Protein AF-A0A402BEK3-F1 (afdb_monomer_lite)

Foldseek 3Di:
DPDDDFLLNLLVPDQAQEEEEELFQLLCQFFAQAKEQLDQDLVVLLVVLVDDQSYHYYHLVQLLDDLVVSLVSLLVSVVSNVVSCVVNVHHYDYAYAYALLQFDNVVSSLVSVCVVPQQAEEEEASDDQLQQWWAAPQFIFRQDPVGTDGSLPDVSLVDPHGHDRDRGNQVVCCGSVVHFGEDEQHPVQCVVVFLCSLLVCLQPDGGRYYYYYTDNDLSSLSSPLSNVSNNVVVVRHYHHYYHNSNSCSVSVGGFDADFFDFPDLLAAEEEEEEFQDPLSVLLVVVCCVQANHELEQDLVCCVPVHLVVRQVVSLVVQLVCCVVQSYYHYYYDRDDDPVQPDPVSSVRSLVSRLSSLQSCLVSHQEYEYEARVRLSCNQCRNQVFRMWHWRGANDNSKTWIWTQGPVRDTHIYIYHHNPDDDSNVVVSSCLSVCRRSNNDPPDPDDDDDDDDDDDDPLVVLLVVVVCVLLVPPADAFDFDDALVVSCVVVVHDSVSNVVSLVVCVVLVQWDQDPPPHIGGHDDDPPNLVVLQVLLVVCDDVSLLVLLVVLLVLLLLLLLLLLQQDDPVLLVVLVVLLVQCVPCWQVLVSNLVSVLVNSLSSNVSSVDVVSSVSNVSSCSSCSVLSSQLSVVVNGSVVLSVLSVQLSVCSVNSPSVSNSVSSNVSSVVSSVSSVVSVVVD

Radius of gyration: 35.47 Å; chains: 1; bounding box: 65×58×105 Å

Secondary structure (DSSP, 8-state):
---PPPHHHHHTT---EEEEEESSGGGGGG--SEEEESS--HHHHHHHHHSS-SEEEEE--GGGS-HHHHHHHHHHHHHHHHHHHHHHT--EEEEEE--TTS-SSHHHHHHHHHTT-TTPEEEEE--BGGGTEEEETTEEEEEETTEEEEGGGSGGGG-TTT----SBHHHHHHHHTTS--EEEE-HHHHHHHTTHHHHHHHHHSPTTPEEEE-B-SHHHHHHHHHHHHHHHHTT--EEEEE-HHHHHHHHT----B-----SSTT--EEEEE---SHHHHHHHHHHHHHS--EEEE-HHHHHHH-HHHHHHHHHHHHHHHHHHHSEEEEEE-SS--GGG-SHHHHHHHHHHHHHHHHHHGGG-SEEEEESHHHHHHIIIIIS--SEEEEEEEEETTEEEEEEEPTTS-EEEEEEE-TT-S-TTHHHHHHHHTT-GGG-----------PPP-PPPHHHHHHHHHHHHHHSSSS-TTPBPPPHHHHHHHHT--HHHHHHHHHHHHHTTSEEEETTTEEEEPP--TTHHHHHHHHHHHSHHHHHHHHHHHHHHHHHHHHHHHHHH--HHHHHHHHHHHHHHHH-TT-HHHHHHHHHHHHHHHHHHTT-HHHHHHHHHHHHHHHHHHHHHHHHH---HHHHHHHHHHHHHHHHT-HHHHHHHHHHHHHHHHHHHHHHHTT-

Organism: NCBI:txid2014873

Sequence (679 aa):
MSKTATWEQRLQQDRRRVIVLDDDPTGTQSVANVEVILRPALLAYRRFFSGSERAIYVLTNTRALKQAEAVTLIRRIRDDIQQAAREVGEEVSILLRGDSTLRGHIFAEMDVLAEVNEDAVLLFVPAFPAGGRITLDGVHYLVNEAGKVPVAQTEFARDTTFGYHSEQMVDWVAEVGQGRKALSLPLMQIRAQGPAALTQMLLEAPAGTVIVPDAETQDDLESLAWGLLDAEERGRPVVVRSASSFAALRAGLRSVVRQPSLPDQESRVLVVCGSHTEASSRQLARLEERSAPVITIPSDWLLNEGLESVVPHLAVQVSLALDEQHFAILATERVRQARHSDLAAGAQVMAALTAIVARVAEYCDAVIAKGGITSAQVATDGLSATRAYVKGQLEPGVSLWELTLPDGRTIPYAVIPGNVGHEQTLIDVATQFQAAPFKSVTRKTVPALQPIEQKSLVAEITQRLLDYLLSGEIKPGNRLPSERQLSEALGMGRSTLRESLKALTLLGLLEVRQGDGTYLKKADSALLPRIIEWGLLLGEQRTMDLIEARQKIEVIIAELAAQRRDYRAIEELRKIMKRLQQAGSDYQEFVDADVAFHLKLAEIARNTVLRDILSSIQALLRAWIIRVIESAGNTDFSYQEHLAIFEAVERGDASAAAAAMQAHMDSARGRLIKTINKG

pLDDT: mean 85.59, std 14.81, range [31.69, 98.81]

Structure (mmCIF, N/CA/C/O backbone):
data_AF-A0A402BEK3-F1
#
_entry.id   AF-A0A402BEK3-F1
#
loop_
_atom_site.group_PDB
_atom_site.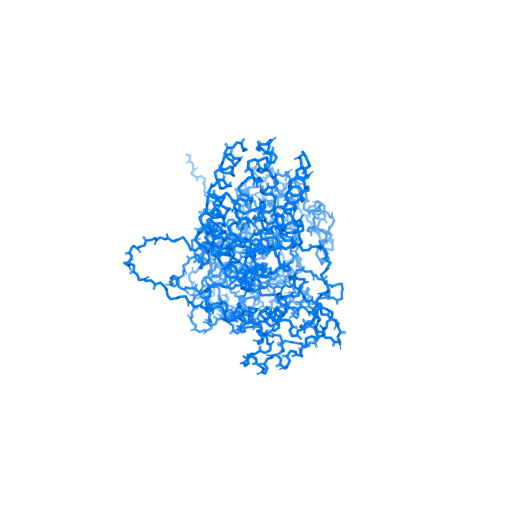id
_atom_site.type_symbol
_atom_site.label_atom_id
_atom_site.label_alt_id
_atom_site.label_comp_id
_atom_site.label_asym_id
_atom_site.label_entity_id
_atom_site.label_seq_id
_atom_site.pdbx_PDB_ins_code
_atom_site.Cartn_x
_atom_site.Cartn_y
_atom_site.Cartn_z
_atom_site.occupancy
_atom_site.B_iso_or_equiv
_atom_site.auth_seq_id
_atom_site.auth_comp_id
_atom_site.auth_asym_id
_atom_site.auth_atom_id
_atom_site.pdbx_PDB_model_num
ATOM 1 N N . MET A 1 1 ? -20.301 32.953 28.572 1.00 36.12 1 MET A N 1
ATOM 2 C CA . MET A 1 1 ? -20.288 31.946 27.492 1.00 36.12 1 MET A CA 1
ATOM 3 C C . MET A 1 1 ? -19.225 30.922 27.842 1.00 36.12 1 MET A C 1
ATOM 5 O O . MET A 1 1 ? -18.046 31.241 27.768 1.00 36.12 1 MET A O 1
ATOM 9 N N . SER A 1 2 ? -19.644 29.767 28.366 1.00 39.56 2 SER A N 1
ATOM 10 C CA . SER A 1 2 ? -18.739 28.652 28.663 1.00 39.56 2 SER A CA 1
ATOM 11 C C . SER A 1 2 ? -18.065 28.228 27.358 1.00 39.56 2 SER A C 1
ATOM 13 O O . SER A 1 2 ? -18.770 28.021 26.372 1.00 39.56 2 SER A O 1
ATOM 15 N N . LYS A 1 3 ? -16.729 28.166 27.312 1.00 46.03 3 LYS A N 1
ATOM 16 C CA . LYS A 1 3 ? -16.030 27.567 26.170 1.00 46.03 3 LYS A CA 1
ATOM 17 C C . LYS A 1 3 ? -16.432 26.094 26.136 1.00 46.03 3 LYS A C 1
ATOM 19 O O . LYS A 1 3 ? -16.097 25.363 27.063 1.00 46.03 3 LYS A O 1
ATOM 24 N N . THR A 1 4 ? -17.178 25.684 25.116 1.00 66.69 4 THR A N 1
ATOM 25 C CA . THR A 1 4 ? -17.456 24.273 24.836 1.00 66.69 4 THR A CA 1
ATOM 26 C C . THR A 1 4 ? -16.112 23.551 24.755 1.00 66.69 4 THR A C 1
ATOM 28 O O . THR A 1 4 ? -15.236 23.987 24.007 1.00 66.69 4 THR A O 1
ATOM 31 N N . ALA A 1 5 ? -15.904 22.532 25.589 1.00 76.31 5 ALA A N 1
ATOM 32 C CA . ALA A 1 5 ? -14.653 21.782 25.591 1.00 76.31 5 ALA A CA 1
ATOM 33 C C . ALA A 1 5 ? -14.456 21.092 24.228 1.00 76.31 5 ALA A C 1
ATOM 35 O O . ALA A 1 5 ? -15.433 20.650 23.624 1.00 76.31 5 ALA A O 1
ATOM 36 N N . THR A 1 6 ? -13.219 21.048 23.725 1.00 86.56 6 THR A N 1
ATOM 37 C CA . THR A 1 6 ? -12.896 20.408 22.434 1.00 86.56 6 THR A CA 1
ATOM 38 C C . THR A 1 6 ? -12.556 18.935 22.620 1.00 86.56 6 THR A C 1
ATOM 40 O O . THR A 1 6 ? -12.222 18.499 23.727 1.00 86.56 6 THR A O 1
ATOM 43 N N . TRP A 1 7 ? -12.609 18.156 21.537 1.00 87.12 7 TRP A N 1
ATOM 44 C CA . TRP A 1 7 ? -12.245 16.743 21.595 1.00 87.12 7 TRP A CA 1
ATOM 45 C C . TRP A 1 7 ? -10.795 16.557 22.086 1.00 87.12 7 TRP A C 1
ATOM 47 O O . TRP A 1 7 ? -10.540 15.658 22.885 1.00 87.12 7 TRP A O 1
ATOM 57 N N . GLU A 1 8 ? -9.847 17.426 21.694 1.00 87.38 8 GLU A N 1
ATOM 58 C CA . GLU A 1 8 ? -8.453 17.308 22.144 1.00 87.38 8 GLU A CA 1
ATOM 59 C C . GLU A 1 8 ? -8.329 17.481 23.658 1.00 87.38 8 GLU A C 1
ATOM 61 O O . GLU A 1 8 ? -7.572 16.761 24.310 1.00 87.38 8 GLU A O 1
ATOM 66 N N . GLN A 1 9 ? -9.085 18.423 24.227 1.00 89.75 9 GLN A N 1
ATOM 67 C CA . GLN A 1 9 ? -9.111 18.649 25.672 1.00 89.75 9 GLN A CA 1
ATOM 68 C C . GLN A 1 9 ? -9.681 17.436 26.406 1.00 89.75 9 GLN A C 1
ATOM 70 O O . GLN A 1 9 ? -9.173 17.061 27.463 1.00 89.75 9 GLN A O 1
ATOM 75 N N . ARG A 1 10 ? -10.706 16.795 25.834 1.00 92.50 10 ARG A N 1
ATOM 76 C CA . ARG A 1 10 ? -11.275 15.561 26.377 1.00 92.50 10 ARG A CA 1
ATOM 77 C C . ARG A 1 10 ? -10.292 14.394 26.304 1.00 92.50 10 ARG A C 1
ATOM 79 O O . ARG A 1 10 ? -10.159 13.655 27.280 1.00 92.50 10 ARG A O 1
ATOM 86 N N . LEU A 1 11 ? -9.589 14.236 25.183 1.00 92.81 11 LEU A N 1
ATOM 87 C CA . LEU A 1 11 ? -8.610 13.165 24.998 1.00 92.81 11 LEU A CA 1
ATOM 88 C C . LEU A 1 11 ? -7.447 13.268 25.991 1.00 92.81 11 LEU A C 1
ATOM 90 O O . LEU A 1 11 ? -6.984 12.245 26.486 1.00 92.81 11 LEU A O 1
ATOM 94 N N . GLN A 1 12 ? -6.996 14.482 26.325 1.00 90.56 12 GLN A N 1
ATOM 95 C CA . GLN A 1 12 ? -5.930 14.700 27.316 1.00 90.56 12 GLN A CA 1
ATOM 96 C C . GLN A 1 12 ? -6.264 14.137 28.709 1.00 90.56 12 GLN A C 1
ATOM 98 O O . GLN A 1 12 ? -5.357 13.914 29.509 1.00 90.56 12 GLN A O 1
ATOM 103 N N . GLN A 1 13 ? -7.545 13.903 29.004 1.00 91.19 13 GLN A N 1
ATOM 104 C CA . GLN A 1 13 ? -7.999 13.313 30.264 1.00 91.19 13 GLN A CA 1
ATOM 105 C C . GLN A 1 13 ? -7.971 11.775 30.239 1.00 91.19 13 GLN A C 1
ATOM 107 O O . GLN A 1 13 ? -7.919 11.153 31.298 1.00 91.19 13 GLN A O 1
ATOM 112 N N . ASP A 1 14 ? -7.975 11.149 29.057 1.00 92.38 14 ASP A N 1
ATOM 113 C CA . ASP A 1 14 ? -7.894 9.694 28.911 1.00 92.38 14 ASP A CA 1
ATOM 114 C C . ASP A 1 14 ? -6.446 9.229 29.097 1.00 92.38 14 ASP A C 1
ATOM 116 O O . ASP A 1 14 ? -5.575 9.505 28.271 1.00 92.38 14 ASP A O 1
ATOM 120 N N . ARG A 1 15 ? -6.182 8.507 30.187 1.00 89.81 15 ARG A N 1
ATOM 121 C CA . ARG A 1 15 ? -4.835 8.026 30.534 1.00 89.81 15 ARG A CA 1
ATOM 122 C C . ARG A 1 15 ? -4.434 6.740 29.817 1.00 89.81 15 ARG A C 1
ATOM 124 O O . ARG A 1 15 ? -3.271 6.359 29.881 1.00 89.81 15 ARG A O 1
ATOM 131 N N . ARG A 1 16 ? -5.370 6.084 29.127 1.00 94.06 16 ARG A N 1
ATOM 132 C CA . ARG A 1 16 ? -5.128 4.794 28.480 1.00 94.06 16 ARG A CA 1
ATOM 133 C C . ARG A 1 16 ? -4.095 4.919 27.370 1.00 94.06 16 ARG A C 1
ATOM 135 O O . ARG A 1 16 ? -4.170 5.805 26.514 1.00 94.06 16 ARG A O 1
ATOM 142 N N . ARG A 1 17 ? -3.162 3.974 27.351 1.00 95.75 17 ARG A N 1
ATOM 143 C CA . ARG A 1 17 ? -2.278 3.730 26.213 1.00 95.75 17 ARG A CA 1
ATOM 144 C C . ARG A 1 17 ? -3.086 3.070 25.099 1.00 95.75 17 ARG A C 1
ATOM 146 O O . ARG A 1 17 ? -3.922 2.216 25.370 1.00 95.75 17 ARG A O 1
ATOM 153 N N . VAL A 1 18 ? -2.855 3.450 23.850 1.00 97.62 18 VAL A N 1
ATOM 154 C CA . VAL A 1 18 ? -3.638 2.957 22.709 1.00 97.62 18 VAL A CA 1
ATOM 155 C C . VAL A 1 18 ? -2.772 2.072 21.829 1.00 97.62 18 VAL A C 1
ATOM 157 O O . VAL A 1 18 ? -1.706 2.480 21.381 1.00 97.62 18 VAL A O 1
ATOM 160 N N . ILE A 1 19 ? -3.230 0.860 21.546 1.00 98.44 19 ILE A N 1
ATOM 161 C CA . ILE A 1 19 ? -2.565 -0.024 20.591 1.00 98.44 19 ILE A CA 1
ATOM 162 C C . ILE A 1 19 ? -3.538 -0.312 19.456 1.00 98.44 19 ILE A C 1
ATOM 164 O O . ILE A 1 19 ? -4.599 -0.897 19.666 1.00 98.44 19 ILE A O 1
ATOM 168 N N . VAL A 1 20 ? -3.174 0.122 18.252 1.00 98.25 20 VAL A N 1
ATOM 169 C CA . VAL A 1 20 ? -3.971 -0.090 17.043 1.00 98.25 20 VAL A CA 1
ATOM 170 C C . VAL A 1 20 ? -3.453 -1.326 16.321 1.00 98.25 20 VAL A C 1
ATOM 172 O O . VAL A 1 20 ? -2.303 -1.358 15.893 1.00 98.25 20 VAL A O 1
ATOM 175 N N . LEU A 1 21 ? -4.294 -2.344 16.183 1.00 97.88 21 LEU A N 1
ATOM 176 C CA . LEU A 1 21 ? -4.006 -3.540 15.400 1.00 97.88 21 LEU A CA 1
ATOM 177 C C . LEU A 1 21 ? -4.474 -3.301 13.966 1.00 97.88 21 LEU A C 1
ATOM 179 O O . LEU A 1 21 ? -5.671 -3.184 13.721 1.00 97.88 21 LEU A O 1
ATOM 183 N N . ASP A 1 22 ? -3.528 -3.185 13.043 1.00 94.44 22 ASP A N 1
ATOM 184 C CA . ASP A 1 22 ? -3.775 -2.847 11.645 1.00 94.44 22 ASP A CA 1
ATOM 185 C C . ASP A 1 22 ? -3.773 -4.118 10.782 1.00 94.44 22 ASP A C 1
ATOM 187 O O . ASP A 1 22 ? -2.783 -4.864 10.764 1.00 94.44 22 ASP A O 1
ATOM 191 N N . ASP A 1 23 ? -4.882 -4.404 10.098 1.00 90.56 23 ASP A N 1
ATOM 192 C CA . ASP A 1 23 ? -5.034 -5.596 9.251 1.00 90.56 23 ASP A CA 1
ATOM 193 C C . ASP A 1 23 ? -4.370 -5.466 7.864 1.00 90.56 23 ASP A C 1
ATOM 195 O O . ASP A 1 23 ? -4.268 -6.464 7.142 1.00 90.56 23 ASP A O 1
ATOM 199 N N . ASP A 1 24 ? -3.868 -4.271 7.517 1.00 83.31 24 ASP A N 1
ATOM 200 C CA . ASP A 1 24 ? -3.184 -3.926 6.260 1.00 83.31 24 ASP A CA 1
ATOM 201 C C . ASP A 1 24 ? -2.288 -2.678 6.459 1.00 83.31 24 ASP A C 1
ATOM 203 O O . ASP A 1 24 ? -2.762 -1.666 6.958 1.00 83.31 24 ASP A O 1
ATOM 207 N N . PRO A 1 25 ? -1.012 -2.632 6.024 1.00 73.88 25 PRO A N 1
ATOM 208 C CA . PRO A 1 25 ? -0.095 -1.507 6.322 1.00 73.88 25 PRO A CA 1
ATOM 209 C C . PRO A 1 25 ? -0.516 -0.133 5.776 1.00 73.88 25 PRO A C 1
ATOM 211 O O . PRO A 1 25 ? 0.089 0.889 6.112 1.00 73.88 25 PRO A O 1
ATOM 214 N N . THR A 1 26 ? -1.545 -0.089 4.931 1.00 77.94 26 THR A N 1
ATOM 215 C CA . THR A 1 26 ? -2.123 1.139 4.371 1.00 77.94 26 THR A CA 1
ATOM 216 C C . THR A 1 26 ? -2.754 2.026 5.439 1.00 77.94 26 THR A C 1
ATOM 218 O O . THR A 1 26 ? -3.066 3.194 5.190 1.00 77.94 26 THR A O 1
ATOM 221 N N . GLY A 1 27 ? -2.931 1.505 6.654 1.00 78.31 27 GLY A N 1
ATOM 222 C CA . GLY A 1 27 ? -3.664 2.214 7.668 1.00 78.31 27 GLY A CA 1
ATOM 223 C C . GLY A 1 27 ? -2.979 3.384 8.348 1.00 78.31 27 GLY A C 1
ATOM 224 O O . GLY A 1 27 ? -3.629 4.210 8.993 1.00 78.31 27 GLY A O 1
ATOM 225 N N . THR A 1 28 ? -1.690 3.538 8.099 1.00 88.06 28 THR A N 1
ATOM 226 C CA . THR A 1 28 ? -0.877 4.614 8.659 1.00 88.06 28 THR A CA 1
ATOM 227 C C . THR A 1 28 ? -1.020 5.953 7.921 1.00 88.06 28 THR A C 1
ATOM 229 O O . THR A 1 28 ? -0.382 6.932 8.294 1.00 88.06 28 THR A O 1
ATOM 232 N N . GLN A 1 29 ? -1.865 6.045 6.888 1.00 86.56 29 GLN A N 1
ATOM 233 C CA . GLN A 1 29 ? -2.068 7.265 6.082 1.00 86.56 29 GLN A CA 1
ATOM 234 C C . GLN A 1 29 ? -2.706 8.431 6.857 1.00 86.56 29 GLN A C 1
ATOM 236 O O . GLN A 1 29 ? -2.551 9.597 6.492 1.00 86.56 29 GLN A O 1
ATOM 241 N N . SER A 1 30 ? -3.406 8.134 7.956 1.00 90.19 30 SER A N 1
ATOM 242 C CA . SER A 1 30 ? -4.074 9.137 8.797 1.00 90.19 30 SER A CA 1
ATOM 243 C C . SER A 1 30 ? -3.262 9.571 10.018 1.00 90.19 30 SER A C 1
ATOM 245 O O . SER A 1 30 ? -3.761 10.372 10.807 1.00 90.19 30 SER A O 1
ATOM 247 N N . VAL A 1 31 ? -2.023 9.094 10.172 1.00 93.88 31 VAL A N 1
ATOM 248 C CA . VAL A 1 31 ? -1.200 9.340 11.365 1.00 93.88 31 VAL A CA 1
ATOM 249 C C . VAL A 1 31 ? 0.216 9.793 11.022 1.00 93.88 31 VAL A C 1
ATOM 251 O O . VAL A 1 31 ? 0.712 9.598 9.916 1.00 93.88 31 VAL A O 1
ATOM 254 N N . ALA A 1 32 ? 0.869 10.415 11.997 1.00 94.56 32 ALA A N 1
ATOM 255 C CA . ALA A 1 32 ? 2.269 10.804 11.952 1.00 94.56 32 ALA A CA 1
ATOM 256 C C . ALA A 1 32 ? 2.877 10.723 13.356 1.00 94.56 32 ALA A C 1
ATOM 258 O O . ALA A 1 32 ? 2.162 10.823 14.351 1.00 94.56 32 ALA A O 1
ATOM 259 N N . ASN A 1 33 ? 4.203 10.611 13.415 1.00 94.56 33 ASN A N 1
ATOM 260 C CA . ASN A 1 33 ? 5.010 10.521 14.631 1.00 94.56 33 ASN A CA 1
ATOM 261 C C . ASN A 1 33 ? 4.621 9.339 15.535 1.00 94.56 33 ASN A C 1
ATOM 263 O O . ASN A 1 33 ? 4.494 9.491 16.748 1.00 94.56 33 ASN A O 1
ATOM 267 N N . VAL A 1 34 ? 4.422 8.161 14.939 1.00 95.94 34 VAL A N 1
ATOM 268 C CA . VAL A 1 34 ? 4.023 6.942 15.657 1.00 95.94 34 VAL A CA 1
ATOM 269 C C . VAL A 1 34 ? 4.847 5.740 15.205 1.00 95.94 34 VAL A C 1
ATOM 271 O O . VAL A 1 34 ? 5.154 5.600 14.020 1.00 95.94 34 VAL A O 1
ATOM 274 N N . GLU A 1 35 ? 5.216 4.873 16.148 1.00 95.88 35 GLU A N 1
ATOM 275 C CA . GLU A 1 35 ? 5.885 3.604 15.845 1.00 95.88 35 GLU A CA 1
ATOM 276 C C . GLU A 1 35 ? 4.869 2.569 15.333 1.00 95.88 35 GLU A C 1
ATOM 278 O O . GLU A 1 35 ? 3.763 2.430 15.863 1.00 95.88 35 GLU A O 1
ATOM 283 N N . VAL A 1 36 ? 5.276 1.817 14.312 1.00 95.81 36 VAL A N 1
ATOM 284 C CA . VAL A 1 36 ? 4.596 0.625 13.808 1.00 95.81 36 VAL A CA 1
ATOM 285 C C . VAL A 1 36 ? 5.463 -0.581 14.143 1.00 95.81 36 VAL A C 1
ATOM 287 O O . VAL A 1 36 ? 6.588 -0.720 13.654 1.00 95.81 36 VAL A O 1
ATOM 290 N N . ILE A 1 37 ? 4.931 -1.482 14.958 1.00 95.12 37 ILE A N 1
ATOM 291 C CA . ILE A 1 37 ? 5.515 -2.795 15.207 1.00 95.12 37 ILE A CA 1
ATOM 292 C C . ILE A 1 37 ? 5.215 -3.667 13.991 1.00 95.12 37 ILE A C 1
ATOM 294 O O . ILE A 1 37 ? 4.062 -4.014 13.740 1.00 95.12 37 ILE A O 1
ATOM 298 N N . LEU A 1 38 ? 6.258 -4.028 13.244 1.00 93.19 38 LEU A N 1
ATOM 299 C CA . LEU A 1 38 ? 6.135 -4.858 12.043 1.00 93.19 38 LEU A CA 1
ATOM 300 C C . LEU A 1 38 ? 6.161 -6.355 12.369 1.00 93.19 38 LEU A C 1
ATOM 302 O O . LEU A 1 38 ? 5.609 -7.165 11.631 1.00 93.19 38 LEU A O 1
ATOM 306 N N . ARG A 1 39 ? 6.800 -6.728 13.485 1.00 89.81 39 ARG A N 1
ATOM 307 C CA . ARG A 1 39 ? 6.840 -8.102 13.999 1.00 89.81 39 ARG A CA 1
ATOM 308 C C . ARG A 1 39 ? 6.309 -8.140 15.436 1.00 89.81 39 ARG A C 1
ATOM 310 O O . ARG A 1 39 ? 7.055 -7.814 16.361 1.00 89.81 39 ARG A O 1
ATOM 317 N N . PRO A 1 40 ? 5.029 -8.505 15.631 1.00 92.81 40 PRO A N 1
ATOM 318 C CA . PRO A 1 40 ? 4.397 -8.539 16.947 1.00 92.81 40 PRO A CA 1
ATOM 319 C C . PRO A 1 40 ? 5.106 -9.505 17.903 1.00 92.81 40 PRO A C 1
ATOM 321 O O . PRO A 1 40 ? 5.201 -10.700 17.615 1.00 92.81 40 PRO A O 1
ATOM 324 N N . ALA A 1 41 ? 5.585 -8.989 19.034 1.00 93.12 41 ALA A N 1
ATOM 325 C CA . ALA A 1 41 ? 6.234 -9.767 20.085 1.00 93.12 41 ALA A CA 1
ATOM 326 C C . ALA A 1 41 ? 6.116 -9.057 21.439 1.00 93.12 41 ALA A C 1
ATOM 328 O O . ALA A 1 41 ? 6.236 -7.831 21.504 1.00 93.12 41 ALA A O 1
ATOM 329 N N . LEU A 1 42 ? 6.002 -9.830 22.524 1.00 96.38 42 LEU A N 1
ATOM 330 C CA . LEU A 1 42 ? 5.925 -9.331 23.903 1.00 96.38 42 LEU A CA 1
ATOM 331 C C . LEU A 1 42 ? 6.964 -8.244 24.241 1.00 96.38 42 LEU A C 1
ATOM 333 O O . LEU A 1 42 ? 6.638 -7.232 24.861 1.00 96.38 42 LEU A O 1
ATOM 337 N N . LEU A 1 43 ? 8.218 -8.413 23.802 1.00 94.88 43 LEU A N 1
ATOM 338 C CA . LEU A 1 43 ? 9.291 -7.447 24.069 1.00 94.88 43 LEU A CA 1
ATOM 339 C C . LEU A 1 43 ? 9.015 -6.060 23.461 1.00 94.88 43 LEU A C 1
ATOM 341 O O . LEU A 1 43 ? 9.398 -5.047 24.044 1.00 94.88 43 LEU A O 1
ATOM 345 N N . ALA A 1 44 ? 8.343 -5.996 22.309 1.00 94.31 44 ALA A N 1
ATOM 346 C CA . ALA A 1 44 ? 8.003 -4.729 21.673 1.00 94.31 44 ALA A CA 1
ATOM 347 C C . ALA A 1 44 ? 6.938 -3.964 22.477 1.00 94.31 44 ALA A C 1
ATOM 349 O O . ALA A 1 44 ? 7.058 -2.752 22.643 1.00 94.31 44 ALA A O 1
ATOM 350 N N . TYR A 1 45 ? 5.961 -4.667 23.058 1.00 97.06 45 TYR A N 1
ATOM 351 C CA . TYR A 1 45 ? 4.958 -4.050 23.931 1.00 97.06 45 TYR A CA 1
ATOM 352 C C . TYR A 1 45 ? 5.560 -3.581 25.251 1.00 97.06 45 TYR A C 1
ATOM 354 O O . TYR A 1 45 ? 5.284 -2.464 25.675 1.00 97.06 45 TYR A O 1
ATOM 362 N N . ARG A 1 46 ? 6.456 -4.369 25.859 1.00 96.44 46 ARG A N 1
ATOM 363 C CA . ARG A 1 46 ? 7.215 -3.932 27.045 1.00 96.44 46 ARG A CA 1
ATOM 364 C C . ARG A 1 46 ? 7.968 -2.628 26.791 1.00 96.44 46 ARG A C 1
ATOM 366 O O . ARG A 1 46 ? 7.906 -1.721 27.613 1.00 96.44 46 ARG A O 1
ATOM 373 N N . ARG A 1 47 ? 8.628 -2.507 25.632 1.00 94.50 47 ARG A N 1
ATOM 374 C CA . ARG A 1 47 ? 9.295 -1.261 25.227 1.00 94.50 47 ARG A CA 1
ATOM 375 C C . ARG A 1 47 ? 8.300 -0.103 25.132 1.00 94.50 47 ARG A C 1
ATOM 377 O O . ARG A 1 47 ? 8.558 0.947 25.708 1.00 94.50 47 ARG A O 1
ATOM 384 N N . PHE A 1 48 ? 7.173 -0.297 24.451 1.00 96.19 48 PHE A N 1
ATOM 385 C CA . PHE A 1 48 ? 6.140 0.734 24.336 1.00 96.19 48 PHE A CA 1
ATOM 386 C C . PHE A 1 48 ? 5.625 1.207 25.701 1.00 96.19 48 PHE A C 1
ATOM 388 O O . PHE A 1 48 ? 5.517 2.409 25.929 1.00 96.19 48 PHE A O 1
ATOM 395 N N . PHE A 1 49 ? 5.343 0.279 26.616 1.00 96.38 49 PHE A N 1
ATOM 396 C CA . PHE A 1 49 ? 4.880 0.607 27.963 1.00 96.38 49 PHE A CA 1
ATOM 397 C C . PHE A 1 49 ? 5.963 1.246 28.841 1.00 96.38 49 PHE A C 1
ATOM 399 O O . PHE A 1 49 ? 5.638 2.023 29.729 1.00 96.38 49 PHE A O 1
ATOM 406 N N . SER A 1 50 ? 7.246 0.983 28.574 1.00 93.56 50 SER A N 1
ATOM 407 C CA . SER A 1 50 ? 8.351 1.700 29.228 1.00 93.56 50 SER A CA 1
ATOM 408 C C . SER A 1 50 ? 8.565 3.130 28.702 1.00 93.56 50 SER A C 1
ATOM 410 O O . SER A 1 50 ? 9.288 3.907 29.324 1.00 93.56 50 SER A O 1
ATOM 412 N N . GLY A 1 51 ? 7.968 3.469 27.555 1.00 93.12 51 GLY A N 1
ATOM 413 C CA . GLY A 1 51 ? 8.084 4.769 26.898 1.00 93.12 51 GLY A CA 1
ATOM 414 C C . GLY A 1 51 ? 6.906 5.715 27.168 1.00 93.12 51 GLY A C 1
ATOM 415 O O . GLY A 1 51 ? 5.872 5.355 27.735 1.00 93.12 51 GLY A O 1
ATOM 416 N N . SER A 1 52 ? 7.026 6.967 26.730 1.00 91.81 52 SER A N 1
ATOM 417 C CA . SER A 1 52 ? 6.029 8.026 26.967 1.00 91.81 52 SER A CA 1
ATOM 418 C C . SER A 1 52 ? 4.958 8.146 25.871 1.00 91.81 52 SER A C 1
ATOM 420 O O . SER A 1 52 ? 4.038 8.951 25.992 1.00 91.81 52 SER A O 1
ATOM 422 N N . GLU A 1 53 ? 5.034 7.325 24.825 1.00 93.25 53 GLU A N 1
ATOM 423 C CA . GLU A 1 53 ? 4.390 7.557 23.530 1.00 93.25 53 GLU A CA 1
ATOM 424 C C . GLU A 1 53 ? 2.857 7.581 23.424 1.00 93.25 53 GLU A C 1
ATOM 426 O O . GLU A 1 53 ? 2.415 7.758 22.318 1.00 93.25 53 GLU A O 1
ATOM 431 N N . ARG A 1 54 ? 1.975 7.458 24.410 1.00 93.94 54 ARG A N 1
ATOM 432 C CA . ARG A 1 54 ? 0.502 7.266 24.215 1.00 93.94 54 ARG A CA 1
ATOM 433 C C . ARG A 1 54 ? 0.067 6.109 23.291 1.00 93.94 54 ARG A C 1
ATOM 435 O O . ARG A 1 54 ? -0.693 5.274 23.771 1.00 93.94 54 ARG A O 1
ATOM 442 N N . ALA A 1 55 ? 0.447 6.059 22.013 1.00 96.94 55 ALA A N 1
ATOM 443 C CA . ALA A 1 55 ? -0.052 5.117 21.023 1.00 96.94 55 ALA A CA 1
ATOM 444 C C . ALA A 1 55 ? 1.033 4.449 20.165 1.00 96.94 55 ALA A C 1
ATOM 446 O O . ALA A 1 55 ? 2.054 5.056 19.850 1.00 96.94 55 ALA A O 1
ATOM 447 N N . ILE A 1 56 ? 0.761 3.213 19.741 1.00 97.31 56 ILE A N 1
ATOM 448 C CA . ILE A 1 56 ? 1.519 2.476 18.717 1.00 97.31 56 ILE A CA 1
ATOM 449 C C . ILE A 1 56 ? 0.575 1.764 17.755 1.00 97.31 56 ILE A C 1
ATOM 451 O O . ILE A 1 56 ? -0.569 1.454 18.091 1.00 97.31 56 ILE A O 1
ATOM 455 N N . TYR A 1 57 ? 1.086 1.478 16.563 1.00 97.38 57 TYR A N 1
ATOM 456 C CA . TYR A 1 57 ? 0.429 0.627 15.580 1.00 97.38 57 TYR A CA 1
ATOM 457 C C . TYR A 1 57 ? 1.123 -0.732 15.546 1.00 97.38 57 TYR A C 1
ATOM 459 O O . TYR A 1 57 ? 2.333 -0.841 15.738 1.00 97.38 57 TYR A O 1
ATOM 467 N N . VAL A 1 58 ? 0.361 -1.785 15.299 1.00 97.00 58 VAL A N 1
ATOM 468 C CA . VAL A 1 58 ? 0.851 -3.153 15.171 1.00 97.00 58 VAL A CA 1
ATOM 469 C C . VAL A 1 58 ? 0.359 -3.668 13.841 1.00 97.00 58 VAL A C 1
ATOM 471 O O . VAL A 1 58 ? -0.841 -3.845 13.647 1.00 97.00 58 VAL A O 1
ATOM 474 N N . LEU A 1 59 ? 1.287 -3.916 12.928 1.00 94.31 59 LEU A N 1
ATOM 475 C CA . LEU A 1 59 ? 0.953 -4.529 11.661 1.00 94.31 59 LEU A CA 1
ATOM 476 C C . LEU A 1 59 ? 0.667 -6.015 11.892 1.00 94.31 59 LEU A C 1
ATOM 478 O O . LEU A 1 59 ? 1.556 -6.785 12.253 1.00 94.31 59 LEU A O 1
ATOM 482 N N . THR A 1 60 ? -0.584 -6.409 11.686 1.00 93.62 60 THR A N 1
ATOM 483 C CA . THR A 1 60 ? -1.023 -7.804 11.810 1.00 93.62 60 THR A CA 1
ATOM 484 C C . THR A 1 60 ? -1.120 -8.486 10.449 1.00 93.62 60 THR A C 1
ATOM 486 O O . THR A 1 60 ? -0.863 -9.684 10.350 1.00 93.62 60 THR A O 1
ATOM 489 N N . ASN A 1 61 ? -1.443 -7.714 9.399 1.00 89.19 61 ASN A N 1
ATOM 490 C CA . ASN A 1 61 ? -1.630 -8.189 8.023 1.00 89.19 61 ASN A CA 1
ATOM 491 C C . ASN A 1 61 ? -2.596 -9.393 7.924 1.00 89.19 61 ASN A C 1
ATOM 493 O O . ASN A 1 61 ? -2.458 -10.258 7.055 1.00 89.19 61 ASN A O 1
ATOM 497 N N . THR A 1 62 ? -3.563 -9.485 8.842 1.00 92.25 62 THR A N 1
ATOM 498 C CA . THR A 1 62 ? -4.463 -10.638 8.991 1.00 92.25 62 THR A CA 1
ATOM 499 C C . THR A 1 62 ? -5.400 -10.827 7.809 1.00 92.25 62 THR A C 1
ATOM 501 O O . THR A 1 62 ? -5.838 -11.951 7.563 1.00 92.25 62 THR A O 1
ATOM 504 N N . ARG A 1 63 ? -5.653 -9.780 7.010 1.00 88.12 63 ARG A N 1
ATOM 505 C CA . ARG A 1 63 ? -6.445 -9.874 5.772 1.00 88.12 63 ARG A CA 1
ATOM 506 C C . ARG A 1 63 ? -5.847 -10.858 4.759 1.00 88.12 63 ARG A C 1
ATOM 508 O O . ARG A 1 63 ? -6.582 -11.419 3.953 1.00 88.12 63 ARG A O 1
ATOM 515 N N . ALA A 1 64 ? -4.530 -11.069 4.791 1.00 83.69 64 ALA A N 1
ATOM 516 C CA . ALA A 1 64 ? -3.838 -12.026 3.928 1.00 83.69 64 ALA A CA 1
ATOM 517 C C . ALA A 1 64 ? -3.843 -13.469 4.475 1.00 83.69 64 ALA A C 1
ATOM 519 O O . ALA A 1 64 ? -3.375 -14.379 3.792 1.00 83.69 64 ALA A O 1
ATOM 520 N N . LEU A 1 65 ? -4.342 -13.682 5.696 1.00 88.06 65 LEU A N 1
ATOM 521 C CA . LEU A 1 65 ? -4.354 -14.976 6.377 1.00 88.06 65 LEU A CA 1
ATOM 522 C C . LEU A 1 65 ? -5.719 -15.655 6.269 1.00 88.06 65 LEU A C 1
ATOM 524 O O . LEU A 1 65 ? -6.741 -15.015 6.006 1.00 88.06 65 LEU A O 1
ATOM 528 N N . LYS A 1 66 ? -5.763 -16.960 6.551 1.00 91.06 66 LYS A N 1
ATOM 529 C CA . LYS A 1 66 ? -7.039 -17.640 6.804 1.00 91.06 66 LYS A CA 1
ATOM 530 C C . LYS A 1 66 ? -7.615 -17.168 8.139 1.00 91.06 66 LYS A C 1
ATOM 532 O O . LYS A 1 66 ? -6.872 -16.883 9.075 1.00 91.06 66 LYS A O 1
ATOM 537 N N . GLN A 1 67 ? -8.941 -17.181 8.272 1.00 94.75 67 GLN A N 1
ATOM 538 C CA . GLN A 1 67 ? -9.626 -16.697 9.478 1.00 94.75 67 GLN A CA 1
ATOM 539 C C . GLN A 1 67 ? -9.100 -17.338 10.776 1.00 94.75 67 GLN A C 1
ATOM 541 O O . GLN A 1 67 ? -8.868 -16.642 11.758 1.00 94.75 67 GLN A O 1
ATOM 546 N N . ALA A 1 68 ? -8.863 -18.655 10.789 1.00 96.69 68 ALA A N 1
ATOM 547 C CA . ALA A 1 68 ? -8.357 -19.355 11.976 1.00 96.69 68 ALA A CA 1
ATOM 548 C C . ALA A 1 68 ? -6.942 -18.895 12.388 1.00 96.69 68 ALA A C 1
ATOM 550 O O . ALA A 1 68 ? -6.637 -18.779 13.578 1.00 96.69 68 ALA A O 1
ATOM 551 N N . GLU A 1 69 ? -6.088 -18.598 11.407 1.00 96.44 69 GLU A N 1
ATOM 552 C CA . GLU A 1 69 ? -4.731 -18.087 11.623 1.00 96.44 69 GLU A CA 1
ATOM 553 C C . GLU A 1 69 ? -4.781 -16.639 12.120 1.00 96.44 69 GLU A C 1
ATOM 555 O O . GLU A 1 69 ? -4.098 -16.306 13.088 1.00 96.44 69 GLU A O 1
ATOM 560 N N . ALA A 1 70 ? -5.648 -15.809 11.529 1.00 96.06 70 ALA A N 1
ATOM 561 C CA . ALA A 1 70 ? -5.899 -14.441 11.974 1.00 96.06 70 ALA A CA 1
ATOM 562 C C . ALA A 1 70 ? -6.382 -14.393 13.432 1.00 96.06 70 ALA A C 1
ATOM 564 O O . ALA A 1 70 ? -5.792 -13.698 14.256 1.00 96.06 70 ALA A O 1
ATOM 565 N N . VAL A 1 71 ? -7.383 -15.205 13.786 1.00 98.19 71 VAL A N 1
ATOM 566 C CA . VAL A 1 71 ? -7.896 -15.338 15.162 1.00 98.19 71 VAL A CA 1
ATOM 567 C C . VAL A 1 71 ? -6.791 -15.760 16.131 1.00 98.19 71 VAL A C 1
ATOM 569 O O . VAL A 1 71 ? -6.652 -15.182 17.208 1.00 98.19 71 VAL A O 1
ATOM 572 N N . THR A 1 72 ? -5.972 -16.743 15.749 1.00 98.31 72 THR A N 1
ATOM 573 C CA . THR A 1 72 ? -4.842 -17.204 16.572 1.00 98.31 72 THR A CA 1
ATOM 574 C C . THR A 1 72 ? -3.821 -16.088 16.797 1.00 98.31 72 THR A C 1
ATOM 576 O O . THR A 1 72 ? -3.358 -15.887 17.921 1.00 98.31 72 THR A O 1
ATOM 579 N N . LEU A 1 73 ? -3.497 -15.337 15.743 1.00 97.62 73 LEU A N 1
ATOM 580 C CA . LEU A 1 73 ? -2.555 -14.227 15.801 1.00 97.62 73 LEU A CA 1
ATOM 581 C C . LEU A 1 73 ? -3.067 -13.087 16.691 1.00 97.62 73 LEU A C 1
ATOM 583 O O . LEU A 1 73 ? -2.338 -12.648 17.580 1.00 97.62 73 LEU A O 1
ATOM 587 N N . ILE A 1 74 ? -4.309 -12.637 16.492 1.00 98.38 74 ILE A N 1
ATOM 588 C CA . ILE A 1 74 ? -4.909 -11.564 17.298 1.00 98.38 74 ILE A CA 1
ATOM 589 C C . ILE A 1 74 ? -5.009 -11.980 18.765 1.00 98.38 74 ILE A C 1
ATOM 591 O O . ILE A 1 74 ? -4.699 -11.171 19.638 1.00 98.38 74 ILE A O 1
ATOM 595 N N . ARG A 1 75 ? -5.347 -13.246 19.050 1.00 98.44 75 ARG A N 1
ATOM 596 C CA . ARG A 1 75 ? -5.418 -13.753 20.427 1.00 98.44 75 ARG A CA 1
ATOM 597 C C . ARG A 1 75 ? -4.061 -13.671 21.118 1.00 98.44 75 ARG A C 1
ATOM 599 O O . ARG A 1 75 ? -3.961 -13.101 22.199 1.00 98.44 75 ARG A O 1
ATOM 606 N N . ARG A 1 76 ? -3.004 -14.140 20.447 1.00 98.25 76 ARG A N 1
ATOM 607 C CA . ARG A 1 76 ? -1.627 -14.029 20.949 1.00 98.25 76 ARG A CA 1
ATOM 608 C C . ARG A 1 76 ? -1.226 -12.572 21.192 1.00 98.25 76 ARG A C 1
ATOM 610 O O . ARG A 1 76 ? -0.684 -12.259 22.243 1.00 98.25 76 ARG A O 1
ATOM 617 N N . ILE A 1 77 ? -1.490 -11.683 20.231 1.00 98.38 77 ILE A N 1
ATOM 618 C CA . ILE A 1 77 ? -1.149 -10.255 20.336 1.00 98.38 77 ILE A CA 1
ATOM 619 C C . ILE A 1 77 ? -1.868 -9.600 21.520 1.00 98.38 77 ILE A C 1
ATOM 621 O O . ILE A 1 77 ? -1.239 -8.887 22.297 1.00 98.38 77 ILE A O 1
ATOM 625 N N . ARG A 1 78 ? -3.170 -9.857 21.676 1.00 98.00 78 ARG A N 1
ATOM 626 C CA . ARG A 1 78 ? -3.969 -9.389 22.813 1.00 98.00 78 ARG A CA 1
ATOM 627 C C . ARG A 1 78 ? -3.351 -9.843 24.134 1.00 98.00 78 ARG A C 1
ATOM 629 O O . ARG A 1 78 ? -3.169 -9.015 25.023 1.00 98.00 78 ARG A O 1
ATOM 636 N N . ASP A 1 79 ? -3.018 -11.126 24.251 1.00 97.94 79 ASP A N 1
ATOM 637 C CA . ASP A 1 79 ? -2.470 -11.700 25.482 1.00 97.94 79 ASP A CA 1
ATOM 638 C C . ASP A 1 79 ? -1.095 -11.100 25.822 1.00 97.94 79 ASP A C 1
ATOM 640 O O . ASP A 1 79 ? -0.872 -10.698 26.967 1.00 97.94 79 ASP A O 1
ATOM 644 N N . ASP A 1 80 ? -0.219 -10.940 24.823 1.00 98.31 80 ASP A N 1
ATOM 645 C CA . ASP A 1 80 ? 1.089 -10.288 24.970 1.00 98.31 80 ASP A CA 1
ATOM 646 C C . ASP A 1 80 ? 0.949 -8.818 25.414 1.00 98.31 80 ASP A C 1
ATOM 648 O O . ASP A 1 80 ? 1.660 -8.359 26.313 1.00 98.31 80 ASP A O 1
ATOM 652 N N . ILE A 1 81 ? 0.019 -8.067 24.810 1.00 98.25 81 ILE A N 1
ATOM 653 C CA . ILE A 1 81 ? -0.266 -6.671 25.174 1.00 98.25 81 ILE A CA 1
ATOM 654 C C . ILE A 1 81 ? -0.751 -6.585 26.618 1.00 98.25 81 ILE A C 1
ATOM 656 O O . ILE A 1 81 ? -0.241 -5.780 27.397 1.00 98.25 81 ILE A O 1
ATOM 660 N N . GLN A 1 82 ? -1.733 -7.409 26.983 1.00 96.75 82 GLN A N 1
ATOM 661 C CA . GLN A 1 82 ? -2.296 -7.412 28.328 1.00 96.75 82 GLN A CA 1
ATOM 662 C C . GLN A 1 82 ? -1.261 -7.819 29.372 1.00 96.75 82 GLN A C 1
ATOM 664 O O . GLN A 1 82 ? -1.241 -7.263 30.468 1.00 96.75 82 GLN A O 1
ATOM 669 N N . GLN A 1 83 ? -0.399 -8.784 29.047 1.00 97.38 83 GLN A N 1
ATOM 670 C CA . GLN A 1 83 ? 0.716 -9.146 29.905 1.00 97.38 83 GLN A CA 1
ATOM 671 C C . GLN A 1 83 ? 1.641 -7.946 30.125 1.00 97.38 83 GLN A C 1
ATOM 673 O O . GLN A 1 83 ? 1.890 -7.592 31.275 1.00 97.38 83 GLN A O 1
ATOM 678 N N . ALA A 1 84 ? 2.107 -7.300 29.054 1.00 97.81 84 ALA A N 1
ATOM 679 C CA . ALA A 1 84 ? 3.018 -6.163 29.163 1.00 97.81 84 ALA A CA 1
ATOM 680 C C . ALA A 1 84 ? 2.393 -4.972 29.916 1.00 97.81 84 ALA A C 1
ATOM 682 O O . ALA A 1 84 ? 3.072 -4.342 30.721 1.00 97.81 84 ALA A O 1
ATOM 683 N N . ALA A 1 85 ? 1.099 -4.703 29.715 1.00 96.62 85 ALA A N 1
ATOM 684 C CA . ALA A 1 85 ? 0.367 -3.661 30.437 1.00 96.62 85 ALA A CA 1
ATOM 685 C C . ALA A 1 85 ? 0.286 -3.955 31.947 1.00 96.62 85 ALA A C 1
ATOM 687 O O . ALA A 1 85 ? 0.580 -3.089 32.772 1.00 96.62 85 ALA A O 1
ATOM 688 N N . ARG A 1 86 ? -0.049 -5.203 32.320 1.00 96.12 86 ARG A N 1
ATOM 689 C CA . ARG A 1 86 ? -0.115 -5.645 33.726 1.00 96.12 86 ARG A CA 1
ATOM 690 C C . ARG A 1 86 ? 1.233 -5.555 34.437 1.00 96.12 86 ARG A C 1
ATOM 692 O O . ARG A 1 86 ? 1.258 -5.239 35.620 1.00 96.12 86 ARG A O 1
ATOM 699 N N . GLU A 1 87 ? 2.332 -5.826 33.735 1.00 96.25 87 GLU A N 1
ATOM 700 C CA . GLU A 1 87 ? 3.688 -5.763 34.300 1.00 96.25 87 GLU A CA 1
ATOM 701 C C . GLU A 1 87 ? 4.077 -4.353 34.774 1.00 96.25 87 GLU A C 1
ATOM 703 O O . GLU A 1 87 ? 4.851 -4.232 35.722 1.00 96.25 87 GLU A O 1
ATOM 708 N N . VAL A 1 88 ? 3.527 -3.300 34.159 1.00 95.00 88 VAL A N 1
ATOM 709 C CA . VAL A 1 88 ? 3.800 -1.897 34.529 1.00 95.00 88 VAL A CA 1
ATOM 710 C C . VAL A 1 88 ? 2.619 -1.187 35.206 1.00 95.00 88 VAL A C 1
ATOM 712 O O . VAL A 1 88 ? 2.773 -0.058 35.659 1.00 95.00 88 VAL A O 1
ATOM 715 N N . GLY A 1 89 ? 1.453 -1.836 35.298 1.00 94.00 89 GLY A N 1
ATOM 716 C CA . GLY A 1 89 ? 0.242 -1.253 35.886 1.00 94.00 89 GLY A CA 1
ATOM 717 C C . GLY A 1 89 ? -0.421 -0.169 35.026 1.00 94.00 89 GLY A C 1
ATOM 718 O O . GLY A 1 89 ? -1.079 0.712 35.571 1.00 94.00 89 GLY A O 1
ATOM 719 N N . GLU A 1 90 ? -0.242 -0.220 33.705 1.00 92.81 90 GLU A N 1
ATOM 720 C CA . GLU A 1 90 ? -0.819 0.740 32.756 1.00 92.81 90 GLU A CA 1
ATOM 721 C C . GLU A 1 90 ? -2.172 0.254 32.221 1.00 92.81 90 GLU A C 1
ATOM 723 O O . GLU A 1 90 ? -2.364 -0.934 31.948 1.00 92.81 90 GLU A O 1
ATOM 728 N N . GLU A 1 91 ? -3.107 1.181 32.006 1.00 92.75 91 GLU A N 1
ATOM 729 C CA . GLU A 1 91 ? -4.343 0.876 31.284 1.00 92.75 91 GLU A CA 1
ATOM 730 C C . GLU A 1 91 ? -4.106 0.913 29.772 1.00 92.75 91 GLU A C 1
ATOM 732 O O . GLU A 1 91 ? -3.458 1.821 29.243 1.00 92.75 91 GLU A O 1
ATOM 737 N N . VAL A 1 92 ? -4.688 -0.048 29.051 1.00 95.88 92 VAL A N 1
ATOM 738 C CA . VAL A 1 92 ? -4.553 -0.158 27.597 1.00 95.88 92 VAL A CA 1
ATOM 739 C C . VAL A 1 92 ? -5.912 -0.271 26.914 1.00 95.88 92 VAL A C 1
ATOM 741 O O . VAL A 1 92 ? -6.780 -1.024 27.345 1.00 95.88 92 VAL A O 1
ATOM 744 N N . SER A 1 93 ? -6.074 0.462 25.815 1.00 95.94 93 SER A N 1
ATOM 745 C CA . SER A 1 93 ? -7.164 0.311 24.855 1.00 95.94 93 SER A CA 1
ATOM 746 C C . SER A 1 93 ? -6.604 -0.317 23.578 1.00 95.94 93 SER A C 1
ATOM 748 O O . SER A 1 93 ? -5.642 0.192 22.997 1.00 95.94 93 SER A O 1
ATOM 750 N N . ILE A 1 94 ? -7.183 -1.444 23.163 1.00 98.00 94 ILE A N 1
ATOM 751 C CA . ILE A 1 94 ? -6.829 -2.135 21.920 1.00 98.00 94 ILE A CA 1
ATOM 752 C C . ILE A 1 94 ? -7.932 -1.851 20.903 1.00 98.00 94 ILE A C 1
ATOM 754 O O . ILE A 1 94 ? -9.101 -2.130 21.163 1.00 98.00 94 ILE A O 1
ATOM 758 N N . LEU A 1 95 ? -7.559 -1.313 19.744 1.00 96.69 95 LEU A N 1
ATOM 759 C CA . LEU A 1 95 ? -8.481 -0.998 18.654 1.00 96.69 95 LEU A CA 1
ATOM 760 C C . LEU A 1 95 ? -8.091 -1.782 17.402 1.00 96.69 95 LEU A C 1
ATOM 762 O O . LEU A 1 95 ? -6.916 -1.829 17.045 1.00 96.69 95 LEU A O 1
ATOM 766 N N . LEU A 1 96 ? -9.074 -2.355 16.710 1.00 98.31 96 LEU A N 1
ATOM 767 C CA . LEU A 1 96 ? -8.878 -2.996 15.410 1.00 98.31 96 LEU A CA 1
ATOM 768 C C . LEU A 1 96 ? -9.072 -1.956 14.308 1.00 98.31 96 LEU A C 1
ATOM 770 O O . LEU A 1 96 ? -10.132 -1.339 14.198 1.00 98.31 96 LEU A O 1
ATOM 774 N N . ARG A 1 97 ? -8.066 -1.758 13.467 1.00 96.25 97 ARG A N 1
ATOM 775 C CA . ARG A 1 97 ? -8.180 -0.920 12.280 1.00 96.25 97 ARG A CA 1
ATOM 776 C C . ARG A 1 97 ? -8.280 -1.818 11.052 1.00 96.25 97 ARG A C 1
ATOM 778 O O . ARG A 1 97 ? -7.475 -2.726 10.883 1.00 96.25 97 ARG A O 1
ATOM 785 N N . GLY A 1 98 ? -9.278 -1.546 10.217 1.00 92.25 98 GLY A N 1
ATOM 786 C CA . GLY A 1 98 ? -9.609 -2.347 9.045 1.00 92.25 98 GLY A CA 1
ATOM 787 C C . GLY A 1 98 ? -9.742 -1.551 7.751 1.00 92.25 98 GLY A C 1
ATOM 788 O O . GLY A 1 98 ? -9.585 -0.325 7.708 1.00 92.25 98 GLY A O 1
ATOM 789 N N . ASP A 1 99 ? -10.065 -2.270 6.681 1.00 90.50 99 ASP A N 1
ATOM 790 C CA . ASP A 1 99 ? -10.430 -1.699 5.386 1.00 90.50 99 ASP A CA 1
ATOM 791 C C . ASP A 1 99 ? -11.763 -0.934 5.461 1.00 90.50 99 ASP A C 1
ATOM 793 O O . ASP A 1 99 ? -12.774 -1.461 5.929 1.00 90.50 99 ASP A O 1
ATOM 797 N N . SER A 1 100 ? -11.790 0.303 4.956 1.00 91.31 100 SER A N 1
ATOM 798 C CA . SER A 1 100 ? -13.016 1.114 4.960 1.00 91.31 100 SER A CA 1
ATOM 799 C C . SER A 1 100 ? -14.083 0.562 4.019 1.00 91.31 100 SER A C 1
ATOM 801 O O . SER A 1 100 ? -15.258 0.806 4.236 1.00 91.31 100 SER A O 1
ATOM 803 N N . THR A 1 101 ? -13.709 -0.238 3.015 1.00 91.94 101 THR A N 1
ATOM 804 C CA . THR A 1 101 ? -14.664 -0.889 2.100 1.00 91.94 101 THR A CA 1
ATOM 805 C C . THR A 1 101 ? -15.199 -2.236 2.606 1.00 91.94 101 THR A C 1
ATOM 807 O O . THR A 1 101 ? -15.731 -3.024 1.825 1.00 91.94 101 THR A O 1
ATOM 810 N N . LEU A 1 102 ? -15.126 -2.456 3.926 1.00 95.12 102 LEU A N 1
ATOM 811 C CA . LEU A 1 102 ? -15.800 -3.530 4.669 1.00 95.12 102 LEU A CA 1
ATOM 812 C C . LEU A 1 102 ? -15.229 -4.946 4.470 1.00 95.12 102 LEU A C 1
ATOM 814 O O . LEU A 1 102 ? -15.919 -5.929 4.728 1.00 95.12 102 LEU A O 1
ATOM 818 N N . ARG A 1 103 ? -13.965 -5.073 4.052 1.00 92.00 103 ARG A N 1
ATOM 819 C CA . ARG A 1 103 ? -13.300 -6.376 3.866 1.00 92.00 103 ARG A CA 1
ATOM 820 C C . ARG A 1 103 ? -12.424 -6.753 5.063 1.00 92.00 103 ARG A C 1
ATOM 822 O O . ARG A 1 103 ? -11.827 -5.888 5.702 1.00 92.00 103 ARG A O 1
ATOM 829 N N . GLY A 1 104 ? -12.296 -8.054 5.320 1.00 93.25 104 GLY A N 1
ATOM 830 C CA . GLY A 1 104 ? -11.430 -8.627 6.357 1.00 93.25 104 GLY A CA 1
ATOM 831 C C . GLY A 1 104 ? -12.171 -9.567 7.309 1.00 93.25 104 GLY A C 1
ATOM 832 O O . GLY A 1 104 ? -13.383 -9.751 7.210 1.00 93.25 104 GLY A O 1
ATOM 833 N N . HIS A 1 105 ? -11.448 -10.138 8.274 1.00 96.31 105 HIS A N 1
ATOM 834 C CA . HIS A 1 105 ? -11.996 -11.051 9.292 1.00 96.31 105 HIS A CA 1
ATOM 835 C C . HIS A 1 105 ? -12.698 -10.287 10.429 1.00 96.31 105 HIS A C 1
ATOM 837 O O . HIS A 1 105 ? -12.463 -10.540 11.606 1.00 96.31 105 HIS A O 1
ATOM 843 N N . ILE A 1 106 ? -13.546 -9.321 10.066 1.00 96.81 106 ILE A N 1
ATOM 844 C CA . ILE A 1 106 ? -14.060 -8.233 10.914 1.00 96.81 106 ILE A CA 1
ATOM 845 C C . ILE A 1 106 ? -14.564 -8.736 12.266 1.00 96.81 106 ILE A C 1
ATOM 847 O O . ILE A 1 106 ? -13.976 -8.410 13.296 1.00 96.81 106 ILE A O 1
ATOM 851 N N . PHE A 1 107 ? -15.630 -9.538 12.272 1.00 97.69 107 PHE A N 1
ATOM 852 C CA . PHE A 1 107 ? -16.242 -9.987 13.522 1.00 97.69 107 PHE A CA 1
ATOM 853 C C . PHE A 1 107 ? -15.416 -11.059 14.226 1.00 97.69 107 PHE A C 1
ATOM 855 O O . PHE A 1 107 ? -15.344 -11.041 15.446 1.00 97.69 107 PHE A O 1
ATOM 862 N N . ALA A 1 108 ? -14.726 -11.926 13.480 1.00 97.56 108 ALA A N 1
ATOM 863 C CA . ALA A 1 108 ? -13.862 -12.944 14.070 1.00 97.56 108 ALA A CA 1
ATOM 864 C C . ALA A 1 108 ? -12.713 -12.322 14.886 1.00 97.56 108 ALA A C 1
ATOM 866 O O . ALA A 1 108 ? -12.381 -12.820 15.955 1.00 97.56 108 ALA A O 1
ATOM 867 N N . GLU A 1 109 ? -12.125 -11.217 14.419 1.00 98.06 109 GLU A N 1
ATOM 868 C CA . GLU A 1 109 ? -11.098 -10.482 15.167 1.00 98.06 109 GLU A CA 1
ATOM 869 C C . GLU A 1 109 ? -11.688 -9.692 16.343 1.00 98.06 109 GLU A C 1
ATOM 871 O O . GLU A 1 109 ? -11.087 -9.652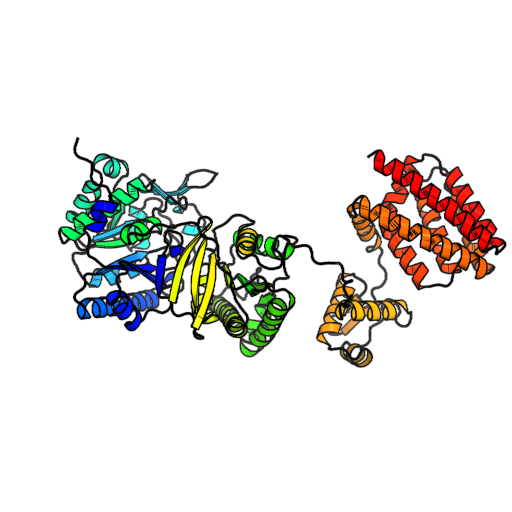 17.417 1.00 98.06 109 GLU A O 1
ATOM 876 N N . MET A 1 110 ? -12.871 -9.087 16.170 1.00 98.19 110 MET A N 1
ATOM 877 C CA . MET A 1 110 ? -13.565 -8.386 17.258 1.00 98.19 110 MET A CA 1
ATOM 878 C C . MET A 1 110 ? -13.948 -9.336 18.395 1.00 98.19 110 MET A C 1
ATOM 880 O O . MET A 1 110 ? -13.746 -8.998 19.559 1.00 98.19 110 MET A O 1
ATOM 884 N N . ASP A 1 111 ? -14.436 -10.533 18.069 1.00 97.56 111 ASP A N 1
ATOM 885 C CA . ASP A 1 111 ? -14.820 -11.547 19.050 1.00 97.56 111 ASP A CA 1
ATOM 886 C C . ASP A 1 111 ? -13.623 -11.943 19.929 1.00 97.56 111 ASP A C 1
ATOM 888 O O . ASP A 1 111 ? -13.770 -12.073 21.141 1.00 97.56 111 ASP A O 1
ATOM 892 N N . VAL A 1 112 ? -12.408 -12.012 19.366 1.00 98.06 112 VAL A N 1
ATOM 893 C CA . VAL A 1 112 ? -11.188 -12.265 20.151 1.00 98.06 112 VAL A CA 1
ATOM 894 C C . VAL A 1 112 ? -10.948 -11.176 21.196 1.00 98.06 112 VAL A C 1
ATOM 896 O O . VAL A 1 112 ? -10.534 -11.479 22.312 1.00 98.06 112 VAL A O 1
ATOM 899 N N . LEU A 1 113 ? -11.185 -9.901 20.890 1.00 97.75 113 LEU A N 1
ATOM 900 C CA . LEU A 1 113 ? -11.047 -8.849 21.904 1.00 97.75 113 LEU A CA 1
ATOM 901 C C . LEU A 1 113 ? -12.215 -8.857 22.904 1.00 97.75 113 LEU A C 1
ATOM 903 O O . LEU A 1 113 ? -12.011 -8.519 24.069 1.00 97.75 113 LEU A O 1
ATOM 907 N N . ALA A 1 114 ? -13.403 -9.292 22.477 1.00 96.88 114 ALA A N 1
ATOM 908 C CA . ALA A 1 114 ? -14.585 -9.410 23.328 1.00 96.88 114 ALA A CA 1
ATOM 909 C C . ALA A 1 114 ? -14.494 -10.572 24.335 1.00 96.88 114 ALA A C 1
ATOM 911 O O . ALA A 1 114 ? -15.071 -10.471 25.410 1.00 96.88 114 ALA A O 1
ATOM 912 N N . GLU A 1 115 ? -13.708 -11.625 24.065 1.00 95.44 115 GLU A N 1
ATOM 913 C CA . GLU A 1 115 ? -13.455 -12.745 25.002 1.00 95.44 115 GLU A CA 1
ATOM 914 C C . GLU A 1 115 ? -12.978 -12.294 26.398 1.00 95.44 115 GLU A C 1
ATOM 916 O O . GLU A 1 115 ? -13.091 -13.038 27.368 1.00 95.44 115 GLU A O 1
ATOM 921 N N . VAL A 1 116 ? -12.417 -11.087 26.509 1.00 92.75 116 VAL A N 1
ATOM 922 C CA . VAL A 1 116 ? -11.914 -10.521 27.771 1.00 92.75 116 VAL A CA 1
ATOM 923 C C . VAL A 1 116 ? -13.053 -10.044 28.674 1.00 92.75 116 VAL A C 1
ATOM 925 O O . VAL A 1 116 ? -12.885 -9.981 29.892 1.00 92.75 116 VAL A O 1
ATOM 928 N N . ASN A 1 117 ? -14.191 -9.665 28.090 1.00 93.06 117 ASN A N 1
ATOM 929 C CA . ASN A 1 117 ? -15.332 -9.137 28.817 1.00 93.06 117 ASN A CA 1
ATOM 930 C C . ASN A 1 117 ? -16.640 -9.497 28.098 1.00 93.06 117 ASN A C 1
ATOM 932 O O . ASN A 1 117 ? -16.972 -8.913 27.068 1.00 93.06 117 ASN A O 1
ATOM 936 N N . GLU A 1 118 ? -17.402 -10.423 28.680 1.00 91.62 118 GLU A N 1
ATOM 937 C CA . GLU A 1 118 ? -18.666 -10.917 28.118 1.00 91.62 118 GLU A CA 1
ATOM 938 C C . GLU A 1 118 ? -19.735 -9.822 27.964 1.00 91.62 118 GLU A C 1
ATOM 940 O O . GLU A 1 118 ? -20.618 -9.956 27.121 1.00 91.62 118 GLU A O 1
ATOM 945 N N . ASP A 1 119 ? -19.629 -8.714 28.708 1.00 95.06 119 ASP A N 1
ATOM 946 C CA . ASP A 1 119 ? -20.545 -7.573 28.617 1.00 95.06 119 ASP A CA 1
ATOM 947 C C . ASP A 1 119 ? -20.192 -6.591 27.484 1.00 95.06 119 ASP A C 1
ATOM 949 O O . ASP A 1 119 ? -20.868 -5.565 27.333 1.00 95.06 119 ASP A O 1
ATOM 953 N N . ALA A 1 120 ? -19.137 -6.861 26.704 1.00 97.12 120 ALA A N 1
ATOM 954 C CA . ALA A 1 120 ? -18.635 -5.964 25.666 1.00 97.12 120 ALA A CA 1
ATOM 955 C C . ALA A 1 120 ? -19.673 -5.650 24.579 1.00 97.12 120 ALA A C 1
ATOM 957 O O . ALA A 1 120 ? -20.335 -6.535 24.034 1.00 97.12 120 ALA A O 1
ATOM 958 N N . VAL A 1 121 ? -19.763 -4.371 24.211 1.00 98.25 121 VAL A N 1
ATOM 959 C CA . VAL A 1 121 ? -20.478 -3.903 23.011 1.00 98.25 121 VAL A CA 1
ATOM 960 C C . VAL A 1 121 ? -19.475 -3.723 21.883 1.00 98.25 121 VAL A C 1
ATOM 962 O O . VAL A 1 121 ? -18.326 -3.344 22.110 1.00 98.25 121 VAL A O 1
ATOM 965 N N . LEU A 1 122 ? -19.901 -3.989 20.655 1.00 98.56 122 LEU A N 1
ATOM 966 C CA . LEU A 1 122 ? -19.058 -3.841 19.478 1.00 98.56 122 LEU A CA 1
ATOM 967 C C . LEU A 1 122 ? -19.356 -2.493 18.818 1.00 98.56 122 LEU A C 1
ATOM 969 O O . LEU A 1 122 ? -20.503 -2.203 18.497 1.00 98.56 122 LEU A O 1
ATOM 973 N N . LEU A 1 123 ? -18.338 -1.667 18.590 1.00 98.81 123 LEU A N 1
ATOM 974 C CA . LEU A 1 123 ? -18.462 -0.412 17.849 1.00 98.81 123 LEU A CA 1
ATOM 975 C C . LEU A 1 123 ? -17.760 -0.559 16.499 1.00 98.81 123 LEU A C 1
ATOM 977 O O . LEU A 1 123 ? -16.548 -0.773 16.458 1.00 98.81 123 LEU A O 1
ATOM 981 N N . PHE A 1 124 ? -18.509 -0.427 15.403 1.00 98.69 124 PHE A N 1
ATOM 982 C CA . PHE A 1 124 ? -17.980 -0.547 14.047 1.00 98.69 124 PHE A CA 1
ATOM 983 C C . PHE A 1 124 ? -18.099 0.775 13.279 1.00 98.69 124 PHE A C 1
ATOM 985 O O . PHE A 1 124 ? -19.195 1.175 12.901 1.00 98.69 124 PHE A O 1
ATOM 992 N N . VAL A 1 125 ? -16.971 1.452 13.031 1.00 98.56 125 VAL A N 1
ATOM 993 C CA . VAL A 1 125 ? -16.922 2.786 12.394 1.00 98.56 125 VAL A CA 1
ATOM 994 C C . VAL A 1 125 ? -16.145 2.729 11.069 1.00 98.56 125 VAL A C 1
ATOM 996 O O . VAL A 1 125 ? -14.939 2.992 11.054 1.00 98.56 125 VAL A O 1
ATOM 999 N N . PRO A 1 126 ? -16.787 2.389 9.934 1.00 97.06 126 PRO A N 1
ATOM 1000 C CA . PRO A 1 126 ? -16.096 2.243 8.647 1.00 97.06 126 PRO A CA 1
ATOM 1001 C C . PRO A 1 126 ? -15.808 3.580 7.948 1.00 97.06 126 PRO A C 1
ATOM 1003 O O . PRO A 1 126 ? -15.036 3.632 6.989 1.00 97.06 126 PRO A O 1
ATOM 1006 N N . ALA A 1 127 ? -16.420 4.672 8.412 1.00 96.94 127 ALA A N 1
ATOM 1007 C CA . ALA A 1 127 ? -16.270 5.986 7.808 1.00 96.94 127 ALA A CA 1
ATOM 1008 C C . ALA A 1 127 ? -14.808 6.464 7.821 1.00 96.94 127 ALA A C 1
ATOM 1010 O O . ALA A 1 127 ? -14.110 6.467 8.838 1.00 96.94 127 ALA A O 1
ATOM 1011 N N . PHE A 1 128 ? -14.360 6.910 6.652 1.00 94.06 128 PHE A N 1
ATOM 1012 C CA . PHE A 1 128 ? -13.059 7.513 6.413 1.00 94.06 128 PHE A CA 1
ATOM 1013 C C . PHE A 1 128 ? -13.220 8.707 5.452 1.00 94.06 128 PHE A C 1
ATOM 1015 O O . PHE A 1 128 ? -12.872 8.599 4.271 1.00 94.06 128 PHE A O 1
ATOM 1022 N N . PRO A 1 129 ? -13.743 9.855 5.938 1.00 91.75 129 PRO A N 1
ATOM 1023 C CA . PRO A 1 129 ? -14.069 11.009 5.097 1.00 91.75 129 PRO A CA 1
ATOM 1024 C C . PRO A 1 129 ? -12.885 11.544 4.288 1.00 91.75 129 PRO A C 1
ATOM 1026 O O . PRO A 1 129 ? -13.043 11.883 3.120 1.00 91.75 129 PRO A O 1
ATOM 1029 N N . ALA A 1 130 ? -11.677 11.542 4.864 1.00 84.25 130 ALA A N 1
ATOM 1030 C CA . ALA A 1 130 ? -10.463 11.975 4.165 1.00 84.25 130 ALA A CA 1
ATOM 1031 C C . ALA A 1 130 ? -10.106 11.084 2.961 1.00 84.25 130 ALA A C 1
ATOM 1033 O O . ALA A 1 130 ? -9.443 11.538 2.035 1.00 84.25 130 ALA A O 1
ATOM 1034 N N . GLY A 1 131 ? -10.559 9.828 2.959 1.00 83.75 131 GLY A N 1
ATOM 1035 C CA . GLY A 1 131 ? -10.485 8.939 1.805 1.00 83.75 131 GLY A CA 1
ATOM 1036 C C . GLY A 1 131 ? -11.790 8.853 1.022 1.00 83.75 131 GLY A C 1
ATOM 1037 O O . GLY A 1 131 ? -11.942 7.908 0.260 1.00 83.75 131 GLY A O 1
ATOM 1038 N N . GLY A 1 132 ? -12.758 9.746 1.231 1.00 90.06 132 GLY A N 1
ATOM 1039 C CA . GLY A 1 132 ? -14.045 9.712 0.537 1.00 90.06 132 GLY A CA 1
ATOM 1040 C C . GLY A 1 132 ? -14.916 8.507 0.899 1.00 90.06 132 GLY A C 1
ATOM 1041 O O . GLY A 1 132 ? -15.660 8.032 0.055 1.00 90.06 132 GLY A O 1
ATOM 1042 N N . ARG A 1 133 ? -14.809 7.947 2.110 1.00 94.25 133 ARG A N 1
ATOM 1043 C CA . ARG A 1 133 ? -15.737 6.907 2.591 1.00 94.25 133 ARG A CA 1
ATOM 1044 C C . ARG A 1 133 ? -16.601 7.475 3.705 1.00 94.25 133 ARG A C 1
ATOM 1046 O O . ARG A 1 133 ? -16.060 7.932 4.708 1.00 94.25 133 ARG A O 1
ATOM 1053 N N . ILE A 1 134 ? -17.916 7.439 3.544 1.00 97.81 134 ILE A N 1
ATOM 1054 C CA . ILE A 1 134 ? -18.872 8.018 4.500 1.00 97.81 134 ILE A CA 1
ATOM 1055 C C . ILE A 1 134 ? -20.012 7.040 4.767 1.00 97.81 134 ILE A C 1
ATOM 1057 O O . ILE A 1 134 ? -20.305 6.201 3.920 1.00 97.81 134 ILE A O 1
ATOM 1061 N N . THR A 1 135 ? -20.674 7.161 5.911 1.00 98.44 135 THR A N 1
ATOM 1062 C CA . THR A 1 135 ? -21.893 6.397 6.218 1.00 98.44 135 THR A CA 1
ATOM 1063 C C . THR A 1 135 ? -23.034 7.377 6.449 1.00 98.44 135 THR A C 1
ATOM 1065 O O . THR A 1 135 ? -22.874 8.311 7.234 1.00 98.44 135 THR A O 1
ATOM 1068 N N . LEU A 1 136 ? -24.143 7.195 5.732 1.00 97.38 136 LEU A N 1
ATOM 1069 C CA . LEU A 1 136 ? -25.309 8.073 5.753 1.00 97.38 136 LEU A CA 1
ATOM 1070 C C . LEU A 1 136 ? -26.590 7.252 5.705 1.00 97.38 136 LEU A C 1
ATOM 1072 O O . LEU A 1 136 ? -26.755 6.435 4.799 1.00 97.38 136 LEU A O 1
ATOM 1076 N N . ASP A 1 137 ? -27.491 7.513 6.649 1.00 96.75 137 ASP A N 1
ATOM 1077 C CA . ASP A 1 137 ? -28.789 6.849 6.766 1.00 96.75 137 ASP A CA 1
ATOM 1078 C C . ASP A 1 137 ? -28.653 5.318 6.776 1.00 96.75 137 ASP A C 1
ATOM 1080 O O . ASP A 1 137 ? -29.454 4.595 6.181 1.00 96.75 137 ASP A O 1
ATOM 1084 N N . GLY A 1 138 ? -27.600 4.824 7.440 1.00 97.06 138 GLY A N 1
ATOM 1085 C CA . GLY A 1 138 ? -27.290 3.401 7.526 1.00 97.06 138 GLY A CA 1
ATOM 1086 C C . GLY A 1 138 ? -26.616 2.802 6.290 1.00 97.06 138 GLY A C 1
ATOM 1087 O O . GLY A 1 138 ? -26.263 1.630 6.340 1.00 97.06 138 GLY A O 1
ATOM 1088 N N . VAL A 1 139 ? -26.365 3.560 5.217 1.00 98.50 139 VAL A N 1
ATOM 1089 C CA . VAL A 1 139 ? -25.678 3.073 4.005 1.00 98.50 139 VAL A CA 1
ATOM 1090 C C . VAL A 1 139 ? -24.240 3.586 3.963 1.00 98.50 139 VAL A C 1
ATOM 1092 O O . VAL A 1 139 ? -23.979 4.769 4.193 1.00 98.50 139 VAL A O 1
ATOM 1095 N N . HIS A 1 140 ? -23.285 2.710 3.639 1.00 98.50 140 HIS A N 1
ATOM 1096 C CA . HIS A 1 140 ? -21.880 3.090 3.471 1.00 98.50 140 HIS A CA 1
ATOM 1097 C C . HIS A 1 140 ? -21.553 3.404 2.005 1.00 98.50 140 HIS A C 1
ATOM 1099 O O . HIS A 1 140 ? -21.816 2.599 1.110 1.00 98.50 140 HIS A O 1
ATOM 1105 N N . TYR A 1 141 ? -20.951 4.567 1.755 1.00 97.56 141 TYR A N 1
ATOM 1106 C CA . TYR A 1 141 ? -20.700 5.114 0.424 1.00 97.56 141 TYR A CA 1
ATOM 1107 C C . TYR A 1 141 ? -19.215 5.331 0.146 1.00 97.56 141 TYR A C 1
ATOM 1109 O O . TYR A 1 141 ? -18.455 5.788 1.002 1.00 97.56 141 TYR A O 1
ATOM 1117 N N . LEU A 1 142 ? -18.851 5.114 -1.115 1.00 93.88 142 LEU A N 1
ATOM 1118 C CA . LEU A 1 142 ? -17.660 5.648 -1.753 1.00 93.88 142 LEU A CA 1
ATOM 1119 C C . LEU A 1 142 ? -18.017 6.963 -2.459 1.00 93.88 142 LEU A C 1
ATOM 1121 O O . LEU A 1 142 ? -18.891 6.998 -3.322 1.00 93.88 142 LEU A O 1
ATOM 1125 N N . VAL A 1 143 ? -17.327 8.039 -2.101 1.00 91.06 143 VAL A N 1
ATOM 1126 C CA . VAL A 1 143 ? -17.454 9.369 -2.695 1.00 91.06 143 VAL A CA 1
ATOM 1127 C C . VAL A 1 143 ? -16.302 9.578 -3.667 1.00 91.06 143 VAL A C 1
ATOM 1129 O O . VAL A 1 143 ? -15.134 9.523 -3.281 1.00 91.06 143 VAL A O 1
ATOM 1132 N N . ASN A 1 144 ? -16.635 9.820 -4.928 1.00 81.56 144 ASN A N 1
ATOM 1133 C CA . ASN A 1 144 ? -15.687 10.151 -5.986 1.00 81.56 144 ASN A CA 1
ATOM 1134 C C . ASN A 1 144 ? -16.225 11.321 -6.831 1.00 81.56 144 ASN A C 1
ATOM 1136 O O . ASN A 1 144 ? -17.261 11.905 -6.510 1.00 81.56 144 ASN A O 1
ATOM 1140 N N . GLU A 1 145 ? -15.532 11.667 -7.916 1.00 77.50 145 GLU A N 1
ATOM 1141 C CA . GLU A 1 145 ? -15.947 12.752 -8.821 1.00 77.50 145 GLU A CA 1
ATOM 1142 C C . GLU A 1 145 ? -17.335 12.528 -9.451 1.00 77.50 145 GLU A C 1
ATOM 1144 O O . GLU A 1 145 ? -18.026 13.493 -9.769 1.00 77.50 145 GLU A O 1
ATOM 1149 N N . ALA A 1 146 ? -17.770 11.272 -9.596 1.00 77.81 146 ALA A N 1
ATOM 1150 C CA . ALA A 1 146 ? -19.076 10.909 -10.144 1.00 77.81 146 ALA A CA 1
ATOM 1151 C C . ALA A 1 146 ? -20.212 10.937 -9.099 1.00 77.81 146 ALA A C 1
ATOM 1153 O O . ALA A 1 146 ? -21.379 10.812 -9.470 1.00 77.81 146 ALA A O 1
ATOM 1154 N N . GLY A 1 147 ? -19.897 11.114 -7.810 1.00 90.50 147 GLY A N 1
ATOM 1155 C CA . GLY A 1 147 ? -20.869 11.235 -6.723 1.00 90.50 147 GLY A CA 1
ATOM 1156 C C . GLY A 1 147 ? -20.706 10.188 -5.617 1.00 90.50 147 GLY A C 1
ATOM 1157 O O . GLY A 1 147 ? -19.617 9.667 -5.377 1.00 90.50 147 GLY A O 1
ATOM 1158 N N . LYS A 1 148 ? -21.806 9.920 -4.897 1.00 94.19 148 LYS A N 1
ATOM 1159 C CA . LYS A 1 148 ? -21.883 8.928 -3.812 1.00 94.19 148 LYS A CA 1
ATOM 1160 C C . LYS A 1 148 ? -22.364 7.591 -4.389 1.00 94.19 148 LYS A C 1
ATOM 1162 O O . LYS A 1 148 ? -23.493 7.507 -4.862 1.00 94.19 148 LYS A O 1
ATOM 1167 N N . VAL A 1 149 ? -21.531 6.554 -4.328 1.00 95.25 149 VAL A N 1
ATOM 1168 C CA . VAL A 1 149 ? -21.863 5.188 -4.769 1.00 95.25 149 VAL A CA 1
ATOM 1169 C C . VAL A 1 149 ? -21.880 4.264 -3.549 1.00 95.25 149 VAL A C 1
ATOM 1171 O O . VAL A 1 149 ? -20.871 4.218 -2.842 1.00 95.25 149 VAL A O 1
ATOM 1174 N N . PRO A 1 150 ? -22.975 3.534 -3.259 1.00 97.31 150 PRO A N 1
ATOM 1175 C CA . PRO A 1 150 ? -22.986 2.547 -2.181 1.00 97.31 150 PRO A CA 1
ATOM 1176 C C . PRO A 1 150 ? -21.859 1.528 -2.361 1.00 97.31 150 PRO A C 1
ATOM 1178 O O . PRO A 1 150 ? -21.684 0.983 -3.453 1.00 97.31 150 PRO A O 1
ATOM 1181 N N . VAL A 1 151 ? -21.090 1.239 -1.308 1.00 95.56 151 VAL A N 1
ATOM 1182 C CA . VAL A 1 151 ? -19.934 0.328 -1.424 1.00 95.56 151 VAL A CA 1
ATOM 1183 C C . VAL A 1 151 ? -20.376 -1.081 -1.840 1.00 95.56 151 VAL A C 1
ATOM 1185 O O . VAL A 1 151 ? -19.691 -1.714 -2.642 1.00 95.56 151 VAL A O 1
ATOM 1188 N N . ALA A 1 152 ? -21.570 -1.513 -1.429 1.00 96.44 152 ALA A N 1
ATOM 1189 C CA . ALA A 1 152 ? -22.210 -2.756 -1.869 1.00 96.44 152 ALA A CA 1
ATOM 1190 C C . ALA A 1 152 ? -22.363 -2.891 -3.403 1.00 96.44 152 ALA A C 1
ATOM 1192 O O . ALA A 1 152 ? -22.424 -3.998 -3.930 1.00 96.44 152 ALA A O 1
ATOM 1193 N N . GLN A 1 153 ? -22.380 -1.779 -4.148 1.00 94.94 153 GLN A N 1
ATOM 1194 C CA . GLN A 1 153 ? -22.506 -1.773 -5.613 1.00 94.94 153 GLN A CA 1
ATOM 1195 C C . GLN A 1 153 ? -21.153 -1.730 -6.345 1.00 94.94 153 GLN A C 1
ATOM 1197 O O . GLN A 1 153 ? -21.094 -1.857 -7.574 1.00 94.94 153 GLN A O 1
ATOM 1202 N N . THR A 1 154 ? -20.060 -1.558 -5.604 1.00 89.69 154 THR A N 1
ATOM 1203 C CA . THR A 1 154 ? -18.699 -1.475 -6.147 1.00 89.69 154 THR A CA 1
ATOM 1204 C C . THR A 1 154 ? -18.074 -2.858 -6.334 1.00 89.69 154 THR A C 1
ATOM 1206 O O . THR A 1 154 ? -18.607 -3.884 -5.911 1.00 89.69 154 THR A O 1
ATOM 1209 N N . GLU A 1 155 ? -16.902 -2.902 -6.957 1.00 84.50 155 GLU A N 1
ATOM 1210 C CA . GLU A 1 155 ? -16.081 -4.105 -7.056 1.00 84.50 155 GLU A CA 1
ATOM 1211 C C . GLU A 1 155 ? -15.635 -4.654 -5.691 1.00 84.50 155 GLU A C 1
ATOM 1213 O O . GLU A 1 155 ? -15.383 -5.852 -5.583 1.00 84.50 155 GLU A O 1
ATOM 1218 N N . PHE A 1 156 ? -15.577 -3.823 -4.642 1.00 88.25 156 PHE A N 1
ATOM 1219 C CA . PHE A 1 156 ? -15.137 -4.246 -3.307 1.00 88.25 156 PHE A CA 1
ATOM 1220 C C . PHE A 1 156 ? -16.099 -5.241 -2.656 1.00 88.25 156 PHE A C 1
ATOM 1222 O O . PHE A 1 156 ? -15.654 -6.165 -1.982 1.00 88.25 156 PHE A O 1
ATOM 1229 N N . ALA A 1 157 ? -17.399 -5.088 -2.901 1.00 93.12 157 ALA A N 1
ATOM 1230 C CA . ALA A 1 157 ? -18.425 -6.009 -2.421 1.00 93.12 157 ALA A CA 1
ATOM 1231 C C . ALA A 1 157 ? -18.442 -7.337 -3.198 1.00 93.12 157 ALA A C 1
ATOM 1233 O O . ALA A 1 157 ? -18.956 -8.340 -2.716 1.00 93.12 157 ALA A O 1
ATOM 1234 N N . ARG A 1 158 ? -17.818 -7.374 -4.384 1.00 90.88 158 ARG A N 1
ATOM 1235 C CA . ARG A 1 158 ? -17.672 -8.576 -5.225 1.00 90.88 158 ARG A CA 1
ATOM 1236 C C . ARG A 1 158 ? -16.350 -9.312 -4.980 1.00 90.88 158 ARG A C 1
ATOM 1238 O O . ARG A 1 158 ? -15.946 -10.135 -5.801 1.00 90.88 158 ARG A O 1
ATOM 1245 N N . ASP A 1 159 ? -15.653 -8.991 -3.890 1.00 86.88 159 ASP A N 1
ATOM 1246 C CA . ASP A 1 159 ? -14.419 -9.665 -3.492 1.00 86.88 159 ASP A CA 1
ATOM 1247 C C . ASP A 1 159 ? -14.663 -11.173 -3.314 1.00 86.88 159 ASP A C 1
ATOM 1249 O O . ASP A 1 159 ? -15.649 -11.598 -2.715 1.00 86.88 159 ASP A O 1
ATOM 1253 N N . THR A 1 160 ? -13.766 -12.006 -3.840 1.00 82.31 160 THR A N 1
ATOM 1254 C CA . THR A 1 160 ? -13.941 -13.468 -3.823 1.00 82.31 160 THR A CA 1
ATOM 1255 C C . THR A 1 160 ? -13.826 -14.079 -2.429 1.00 82.31 160 THR A C 1
ATOM 1257 O O . THR A 1 160 ? -14.264 -15.207 -2.223 1.00 82.31 160 THR A O 1
ATOM 1260 N N . THR A 1 161 ? -13.192 -13.369 -1.495 1.00 84.62 161 THR A N 1
ATOM 1261 C CA . THR A 1 161 ? -12.913 -13.845 -0.137 1.00 84.62 161 THR A CA 1
ATOM 1262 C C . THR A 1 161 ? -13.821 -13.167 0.883 1.00 84.62 161 THR A C 1
ATOM 1264 O O . THR A 1 161 ? -14.307 -13.826 1.797 1.00 84.62 161 THR A O 1
ATOM 1267 N N . PHE A 1 162 ? -14.047 -11.861 0.732 1.00 92.06 162 PHE A N 1
ATOM 1268 C CA . PHE A 1 162 ? -14.761 -11.018 1.698 1.00 92.06 162 PHE A CA 1
ATOM 1269 C C . PHE A 1 162 ? -15.988 -10.314 1.099 1.00 92.06 162 PHE A C 1
ATOM 1271 O O . PHE A 1 162 ? -16.387 -9.261 1.594 1.00 92.06 162 PHE A O 1
ATOM 1278 N N . GLY A 1 163 ? -16.543 -10.841 0.006 1.00 91.19 163 GLY A N 1
ATOM 1279 C CA . GLY A 1 163 ? -17.704 -10.260 -0.663 1.00 91.19 163 GLY A CA 1
ATOM 1280 C C . GLY A 1 163 ? -18.976 -10.281 0.189 1.00 91.19 163 GLY A C 1
ATOM 1281 O O . GLY A 1 163 ? -19.120 -11.091 1.104 1.00 91.19 163 GLY A O 1
ATOM 1282 N N . TYR A 1 164 ? -19.894 -9.372 -0.126 1.00 96.81 164 TYR A N 1
ATOM 1283 C CA . TYR A 1 164 ? -21.181 -9.180 0.548 1.00 96.81 164 TYR A CA 1
ATOM 1284 C C . TYR A 1 164 ? -22.181 -8.498 -0.397 1.00 96.81 164 TYR A C 1
ATOM 1286 O O . TYR A 1 164 ? -21.791 -7.961 -1.434 1.00 96.81 164 TYR A O 1
ATOM 1294 N N . HIS A 1 165 ? -23.467 -8.493 -0.041 1.00 97.00 165 HIS A N 1
ATOM 1295 C CA . HIS A 1 165 ? -24.537 -7.952 -0.894 1.00 97.00 165 HIS A CA 1
ATOM 1296 C C . HIS A 1 165 ? -25.317 -6.809 -0.245 1.00 97.00 165 HIS A C 1
ATOM 1298 O O . HIS A 1 165 ? -25.881 -5.971 -0.947 1.00 97.00 165 HIS A O 1
ATOM 1304 N N . SER A 1 166 ? -25.379 -6.783 1.083 1.00 97.62 166 SER A N 1
ATOM 1305 C CA . SER A 1 166 ? -26.230 -5.854 1.822 1.00 97.62 166 SER A CA 1
ATOM 1306 C C . SER A 1 166 ? -25.774 -4.400 1.674 1.00 97.62 166 SER A C 1
ATOM 1308 O O . SER A 1 166 ? -24.618 -4.074 1.941 1.00 97.62 166 SER A O 1
ATOM 1310 N N . GLU A 1 167 ? -26.694 -3.510 1.285 1.00 96.88 167 GLU A N 1
ATOM 1311 C CA . GLU A 1 167 ? -26.426 -2.064 1.211 1.00 96.88 167 GLU A CA 1
ATOM 1312 C C . GLU A 1 167 ? -26.556 -1.377 2.573 1.00 96.88 167 GLU A C 1
ATOM 1314 O O . GLU A 1 167 ? -25.777 -0.479 2.897 1.00 96.88 167 GLU A O 1
ATOM 1319 N N . GLN A 1 168 ? -27.536 -1.807 3.373 1.00 98.31 168 GLN A N 1
ATOM 1320 C CA . GLN A 1 168 ? -27.739 -1.298 4.721 1.00 98.31 168 GLN A CA 1
ATOM 1321 C C . GLN A 1 168 ? -26.752 -1.945 5.685 1.00 98.31 168 GLN A C 1
ATOM 1323 O O . GLN A 1 168 ? -26.627 -3.166 5.750 1.00 98.31 168 GLN A O 1
ATOM 1328 N N . MET A 1 169 ? -26.086 -1.124 6.490 1.00 98.44 169 MET A N 1
ATOM 1329 C CA . MET A 1 169 ? -25.034 -1.565 7.398 1.00 98.44 169 MET A CA 1
ATOM 1330 C C . MET A 1 169 ? -25.534 -2.552 8.452 1.00 98.44 169 MET A C 1
ATOM 1332 O O . MET A 1 169 ? -24.800 -3.460 8.828 1.00 98.44 169 MET A O 1
ATOM 1336 N N . VAL A 1 170 ? -26.774 -2.410 8.923 1.00 98.25 170 VAL A N 1
ATOM 1337 C CA . VAL A 1 170 ? -27.364 -3.358 9.883 1.00 98.25 170 VAL A CA 1
ATOM 1338 C C . VAL A 1 170 ? -27.584 -4.740 9.264 1.00 98.25 170 VAL A C 1
ATOM 1340 O O . VAL A 1 170 ? -27.299 -5.748 9.909 1.00 98.25 170 VAL A O 1
ATOM 1343 N N . ASP A 1 171 ? -27.999 -4.786 7.998 1.00 98.38 171 ASP A N 1
ATOM 1344 C CA . ASP A 1 171 ? -28.175 -6.031 7.249 1.00 98.38 171 ASP A CA 1
ATOM 1345 C C . ASP A 1 171 ? -26.816 -6.633 6.884 1.00 98.38 171 ASP A C 1
ATOM 1347 O O . ASP A 1 171 ? -26.620 -7.838 7.003 1.00 98.38 171 ASP A O 1
ATOM 1351 N N . TRP A 1 172 ? -25.832 -5.791 6.558 1.00 98.31 172 TRP A N 1
ATOM 1352 C CA . TRP A 1 172 ? -24.448 -6.207 6.342 1.00 98.31 172 TRP A CA 1
ATOM 1353 C C . TRP A 1 172 ? -23.834 -6.849 7.594 1.00 98.31 172 TRP A C 1
ATOM 1355 O O . TRP A 1 172 ? -23.175 -7.885 7.493 1.00 98.31 172 TRP A O 1
ATOM 1365 N N . VAL A 1 173 ? -24.090 -6.297 8.789 1.00 98.50 173 VAL A N 1
ATOM 1366 C CA . VAL A 1 173 ? -23.677 -6.936 10.049 1.00 98.50 173 VAL A CA 1
ATOM 1367 C C . VAL A 1 173 ? -24.351 -8.301 10.203 1.00 98.50 173 VAL A C 1
ATOM 1369 O O . VAL A 1 173 ? -23.700 -9.248 10.641 1.00 98.50 173 VAL A O 1
ATOM 1372 N N . ALA A 1 174 ? -25.630 -8.434 9.848 1.00 98.00 174 ALA A N 1
ATOM 1373 C CA . ALA A 1 174 ? -26.322 -9.717 9.915 1.00 98.00 174 ALA A CA 1
ATOM 1374 C C . ALA A 1 174 ? -25.776 -10.726 8.883 1.00 98.00 174 ALA A C 1
ATOM 1376 O O . ALA A 1 174 ? -25.586 -11.891 9.221 1.00 98.00 174 ALA A O 1
ATOM 1377 N N . GLU A 1 175 ? -25.472 -10.296 7.658 1.00 97.69 175 GLU A N 1
ATOM 1378 C CA . GLU A 1 175 ? -24.895 -11.124 6.591 1.00 97.69 175 GLU A CA 1
ATOM 1379 C C . GLU A 1 175 ? -23.494 -11.624 6.976 1.00 97.69 175 GLU A C 1
ATOM 1381 O O . GLU A 1 175 ? -23.262 -12.828 7.094 1.00 97.69 175 GLU A O 1
ATOM 1386 N N . VAL A 1 176 ? -22.566 -10.699 7.234 1.00 96.44 176 VAL A N 1
ATOM 1387 C CA . VAL A 1 176 ? -21.148 -11.007 7.483 1.00 96.44 176 VAL A CA 1
ATOM 1388 C C . VAL A 1 176 ? -20.923 -11.533 8.904 1.00 96.44 176 VAL A C 1
ATOM 1390 O O . VAL A 1 176 ? -20.060 -12.376 9.142 1.00 96.44 176 VAL A O 1
ATOM 1393 N N . GLY A 1 177 ? -21.711 -11.060 9.868 1.00 95.00 177 GLY A N 1
ATOM 1394 C CA . GLY A 1 177 ? -21.643 -11.454 11.274 1.00 95.00 177 GLY A CA 1
ATOM 1395 C C . GLY A 1 177 ? -22.474 -12.684 11.634 1.00 95.00 177 GLY A C 1
ATOM 1396 O O . GLY A 1 177 ? -22.589 -12.970 12.823 1.00 95.00 177 GLY A O 1
ATOM 1397 N N . GLN A 1 178 ? -23.040 -13.398 10.652 1.00 93.62 178 GLN A N 1
ATOM 1398 C CA . GLN A 1 178 ? -23.812 -14.637 10.839 1.00 93.62 178 GLN A CA 1
ATOM 1399 C C . GLN A 1 178 ? -25.043 -14.469 11.754 1.00 93.62 178 GLN A C 1
ATOM 1401 O O . GLN A 1 178 ? -25.246 -15.208 12.715 1.00 93.62 178 GLN A O 1
ATOM 1406 N N . GLY A 1 179 ? -25.882 -13.478 11.450 1.00 94.94 179 GLY A N 1
ATOM 1407 C CA . GLY A 1 179 ? -27.127 -13.172 12.165 1.00 94.94 179 GLY A CA 1
ATOM 1408 C C . GLY A 1 179 ? -26.951 -12.254 13.377 1.00 94.94 179 GLY A C 1
ATOM 1409 O O . GLY A 1 179 ? -27.859 -12.135 14.203 1.00 94.94 179 GLY A O 1
ATOM 1410 N N . ARG A 1 180 ? -25.787 -11.611 13.510 1.00 96.25 180 ARG A N 1
ATOM 1411 C CA . ARG A 1 180 ? -25.484 -10.708 14.624 1.00 96.25 180 ARG A CA 1
ATOM 1412 C C . ARG A 1 180 ? -26.428 -9.505 14.644 1.00 96.25 180 ARG A C 1
ATOM 1414 O O . ARG A 1 180 ? -26.769 -8.942 13.608 1.00 96.25 180 ARG A O 1
ATOM 1421 N N . LYS A 1 181 ? -26.833 -9.093 15.848 1.00 97.44 181 LYS A N 1
ATOM 1422 C CA . LYS A 1 181 ? -27.687 -7.917 16.047 1.00 97.44 181 LYS A CA 1
ATOM 1423 C C . LYS A 1 181 ? -26.883 -6.634 15.880 1.00 97.44 181 LYS A C 1
ATOM 1425 O O . LYS A 1 181 ? -25.793 -6.511 16.443 1.00 97.44 181 LYS A O 1
ATOM 1430 N N . ALA A 1 182 ? -27.471 -5.669 15.184 1.00 98.12 182 ALA A N 1
ATOM 1431 C CA . ALA A 1 182 ? -26.888 -4.355 14.983 1.00 98.12 182 ALA A CA 1
ATOM 1432 C C . ALA A 1 182 ? -27.887 -3.231 15.263 1.00 98.12 182 ALA A C 1
ATOM 1434 O O . ALA A 1 182 ? -29.092 -3.396 15.075 1.00 98.12 182 ALA A O 1
ATOM 1435 N N . LEU A 1 183 ? -27.363 -2.082 15.681 1.00 98.44 183 LEU A N 1
ATOM 1436 C CA . LEU A 1 183 ? -28.081 -0.824 15.826 1.00 98.44 183 LEU A CA 1
ATOM 1437 C C . LEU A 1 183 ? -27.368 0.243 14.996 1.00 98.44 183 LEU A C 1
ATOM 1439 O O . LEU A 1 183 ? -26.154 0.413 15.109 1.00 98.44 183 LEU A O 1
ATOM 1443 N N . SER A 1 184 ? -28.129 0.968 14.181 1.00 97.88 184 SER A N 1
ATOM 1444 C CA . SER A 1 184 ? -27.620 2.143 13.474 1.00 97.88 184 SER A CA 1
ATOM 1445 C C . SER A 1 184 ? -27.726 3.365 14.382 1.00 97.88 184 SER A C 1
ATOM 1447 O O . SER A 1 184 ? -28.761 3.550 15.025 1.00 97.88 184 SER A O 1
ATOM 1449 N N . LEU A 1 185 ? -26.700 4.219 14.405 1.00 98.56 185 LEU A N 1
ATOM 1450 C CA . LEU A 1 185 ? -26.772 5.543 15.033 1.00 98.56 185 LEU A CA 1
ATOM 1451 C C . LEU A 1 185 ? -26.822 6.622 13.936 1.00 98.56 185 LEU A C 1
ATOM 1453 O O . LEU A 1 185 ? -25.780 6.922 13.351 1.00 98.56 185 LEU A O 1
ATOM 1457 N N . PRO A 1 186 ? -28.003 7.199 13.636 1.00 98.19 186 PRO A N 1
ATOM 1458 C CA . PRO A 1 186 ? -28.168 8.112 12.508 1.00 98.19 186 PRO A CA 1
ATOM 1459 C C . PRO A 1 186 ? -27.418 9.434 12.673 1.00 98.19 186 PRO A C 1
ATOM 1461 O O . PRO A 1 186 ? -27.332 9.991 13.774 1.00 98.19 186 PRO A O 1
ATOM 1464 N N . LEU A 1 187 ? -26.988 10.014 11.550 1.00 97.88 187 LEU A N 1
ATOM 1465 C CA . LEU A 1 187 ? -26.214 11.259 11.534 1.00 97.88 187 LEU A CA 1
ATOM 1466 C C . LEU A 1 187 ? -26.945 12.431 12.204 1.00 97.88 187 LEU A C 1
ATOM 1468 O O . LEU A 1 187 ? -26.342 13.224 12.930 1.00 97.88 187 LEU A O 1
ATOM 1472 N N . MET A 1 188 ? -28.261 12.527 11.993 1.00 97.50 188 MET A N 1
ATOM 1473 C CA . MET A 1 188 ? -29.087 13.572 12.602 1.00 97.50 188 MET A CA 1
ATOM 1474 C C . MET A 1 188 ? -29.048 13.502 14.134 1.00 97.50 188 MET A C 1
ATOM 1476 O O . MET A 1 188 ? -29.010 14.540 14.793 1.00 97.50 188 MET A O 1
ATOM 1480 N N . GLN A 1 189 ? -29.013 12.294 14.706 1.00 97.94 189 GLN A N 1
ATOM 1481 C CA . GLN A 1 189 ? -28.936 12.106 16.152 1.00 97.94 189 GLN A CA 1
ATOM 1482 C C . GLN A 1 189 ? -27.562 12.518 16.693 1.00 97.94 189 GLN A C 1
ATOM 1484 O O . GLN A 1 189 ? -27.498 13.225 17.699 1.00 97.94 189 GLN A O 1
ATOM 1489 N N . ILE A 1 190 ? -26.481 12.143 15.999 1.00 97.88 190 ILE A N 1
ATOM 1490 C CA . ILE A 1 190 ? -25.102 12.514 16.361 1.00 97.88 190 ILE A CA 1
ATOM 1491 C C . ILE A 1 190 ? -24.951 14.035 16.379 1.00 97.88 190 ILE A C 1
ATOM 1493 O O . ILE A 1 190 ? -24.483 14.598 17.362 1.00 97.88 190 ILE A O 1
ATOM 1497 N N . ARG A 1 191 ? -25.405 14.723 15.327 1.00 97.44 191 ARG A N 1
ATOM 1498 C CA . ARG A 1 191 ? -25.284 16.186 15.230 1.00 97.44 191 ARG A CA 1
ATOM 1499 C C . ARG A 1 191 ? -26.200 16.933 16.204 1.00 97.44 191 ARG A C 1
ATOM 1501 O O . ARG A 1 191 ? -25.853 18.027 16.636 1.00 97.44 191 ARG A O 1
ATOM 1508 N N . ALA A 1 192 ? -27.348 16.357 16.570 1.00 97.31 192 ALA A N 1
ATOM 1509 C CA . ALA A 1 192 ? -28.276 16.971 17.521 1.00 97.31 192 ALA A CA 1
ATOM 1510 C C . ALA A 1 192 ? -27.832 16.825 18.986 1.00 97.31 192 ALA A C 1
ATOM 1512 O O . ALA A 1 192 ? -28.007 17.751 19.774 1.00 97.31 192 ALA A O 1
ATOM 1513 N N . GLN A 1 193 ? -27.289 15.664 19.362 1.00 97.38 193 GLN A N 1
ATOM 1514 C CA . GLN A 1 193 ? -26.951 15.335 20.755 1.00 97.38 193 GLN A CA 1
ATOM 1515 C C . GLN A 1 193 ? -25.438 15.392 21.036 1.00 97.38 193 GLN A C 1
ATOM 1517 O O . GLN A 1 193 ? -25.022 15.313 22.194 1.00 97.38 193 GLN A O 1
ATOM 1522 N N . GLY A 1 194 ? -24.607 15.532 20.002 1.00 96.50 194 GLY A N 1
ATOM 1523 C CA . GLY A 1 194 ? -23.153 15.514 20.118 1.00 96.50 194 GLY A CA 1
ATOM 1524 C C . GLY A 1 194 ? -22.633 14.170 20.654 1.00 96.50 194 GLY A C 1
ATOM 1525 O O . GLY A 1 194 ? -23.204 13.116 20.347 1.00 96.50 194 GLY A O 1
ATOM 1526 N N . PRO A 1 195 ? -21.578 14.178 21.493 1.00 96.81 195 PRO A N 1
ATOM 1527 C CA . PRO A 1 195 ? -20.980 12.958 22.041 1.00 96.81 195 PRO A CA 1
ATOM 1528 C C . PRO A 1 195 ? -21.957 12.067 22.817 1.00 96.81 195 PRO A C 1
ATOM 1530 O O . PRO A 1 195 ? -21.835 10.840 22.795 1.00 96.81 195 PRO A O 1
ATOM 1533 N N . ALA A 1 196 ? -22.967 12.673 23.455 1.00 97.94 196 ALA A N 1
ATOM 1534 C CA . ALA A 1 196 ? -23.942 11.963 24.276 1.00 97.94 196 ALA A CA 1
ATOM 1535 C C . ALA A 1 196 ? -24.751 10.921 23.485 1.00 97.94 196 ALA A C 1
ATOM 1537 O O . ALA A 1 196 ? -25.152 9.917 24.072 1.00 97.94 196 ALA A O 1
ATOM 1538 N N . ALA A 1 197 ? -24.933 11.122 22.171 1.00 98.31 197 ALA A N 1
ATOM 1539 C CA . ALA A 1 197 ? -25.655 10.193 21.302 1.00 98.31 197 ALA A CA 1
ATOM 1540 C C . ALA A 1 197 ? -25.057 8.782 21.359 1.00 98.31 197 ALA A C 1
ATOM 1542 O O . ALA A 1 197 ? -25.751 7.800 21.625 1.00 98.31 197 ALA A O 1
ATOM 1543 N N . LEU A 1 198 ? -23.741 8.693 21.139 1.00 98.56 198 LEU A N 1
ATOM 1544 C CA . LEU A 1 198 ? -23.036 7.420 21.146 1.00 98.56 198 LEU A CA 1
ATOM 1545 C C . LEU A 1 198 ? -22.845 6.905 22.572 1.00 98.56 198 LEU A C 1
ATOM 1547 O O . LEU A 1 198 ? -23.012 5.709 22.799 1.00 98.56 198 LEU A O 1
ATOM 1551 N N . THR A 1 199 ? -22.539 7.784 23.534 1.00 98.69 199 THR A N 1
ATOM 1552 C CA . THR A 1 199 ? -22.383 7.377 24.939 1.00 98.69 199 THR A CA 1
ATOM 1553 C C . THR A 1 199 ? -23.627 6.661 25.449 1.00 98.69 199 THR A C 1
ATOM 1555 O O . THR A 1 199 ? -23.516 5.586 26.030 1.00 98.69 199 THR A O 1
ATOM 1558 N N . GLN A 1 200 ? -24.813 7.231 25.221 1.00 98.38 200 GLN A N 1
ATOM 1559 C CA . GLN A 1 200 ? -26.065 6.632 25.672 1.00 98.38 200 GLN A CA 1
ATOM 1560 C C . GLN A 1 200 ? -26.318 5.289 24.980 1.00 98.38 200 GLN A C 1
ATOM 1562 O O . GLN A 1 200 ? -26.577 4.295 25.656 1.00 98.38 200 GLN A O 1
ATOM 1567 N N . MET A 1 201 ? -26.156 5.229 23.655 1.00 98.56 201 MET A N 1
ATOM 1568 C CA . MET A 1 201 ? -26.390 3.994 22.907 1.00 98.56 201 MET A CA 1
ATOM 1569 C C . MET A 1 201 ? -25.440 2.863 23.334 1.00 98.56 201 MET A C 1
ATOM 1571 O O . MET A 1 201 ? -25.881 1.726 23.483 1.00 98.56 201 MET A O 1
ATOM 1575 N N . LEU A 1 202 ? -24.159 3.159 23.591 1.00 98.62 202 LEU A N 1
ATOM 1576 C CA . LEU A 1 202 ? -23.188 2.174 24.087 1.00 98.62 202 LEU A CA 1
ATOM 1577 C C . LEU A 1 202 ? -23.552 1.646 25.480 1.00 98.62 202 LEU A C 1
ATOM 1579 O O . LEU A 1 202 ? -23.365 0.459 25.752 1.00 98.62 202 LEU A O 1
ATOM 1583 N N . LEU A 1 203 ? -24.054 2.510 26.366 1.00 98.44 203 LEU A N 1
ATOM 1584 C CA . LEU A 1 203 ? -24.443 2.130 27.726 1.00 98.44 203 LEU A CA 1
ATOM 1585 C C . LEU A 1 203 ? -25.712 1.268 27.754 1.00 98.44 203 LEU A C 1
ATOM 1587 O O . LEU A 1 203 ? -25.813 0.375 28.590 1.00 98.44 203 LEU A O 1
ATOM 1591 N N . GLU A 1 204 ? -26.663 1.529 26.857 1.00 97.75 204 GLU A N 1
ATOM 1592 C CA . GLU A 1 204 ? -27.973 0.865 26.831 1.00 97.75 204 GLU A CA 1
ATOM 1593 C C . GLU A 1 204 ? -28.001 -0.409 25.971 1.00 97.75 204 GLU A C 1
ATOM 1595 O O . GLU A 1 204 ? -28.821 -1.298 26.212 1.00 97.75 204 GLU A O 1
ATOM 1600 N N . ALA A 1 205 ? -27.127 -0.520 24.963 1.00 97.88 205 ALA A N 1
ATOM 1601 C CA . ALA A 1 205 ? -27.113 -1.666 24.059 1.00 97.88 205 ALA A CA 1
ATOM 1602 C C . ALA A 1 205 ? -26.772 -2.972 24.804 1.00 97.88 205 ALA A C 1
ATOM 1604 O O . ALA A 1 205 ? -25.814 -2.989 25.579 1.00 97.88 205 ALA A O 1
ATOM 1605 N N . PRO A 1 206 ? -27.474 -4.093 24.544 1.00 97.62 206 PRO A N 1
ATOM 1606 C CA . PRO A 1 206 ? -27.109 -5.398 25.094 1.00 97.62 206 PRO A CA 1
ATOM 1607 C C . PRO A 1 206 ? -25.701 -5.835 24.673 1.00 97.62 206 PRO A C 1
ATOM 1609 O O . PRO A 1 206 ? -25.235 -5.480 23.586 1.00 97.62 206 PRO A O 1
ATOM 1612 N N . ALA A 1 207 ? -25.056 -6.662 25.497 1.00 96.69 207 ALA A N 1
ATOM 1613 C CA . ALA A 1 207 ? -23.759 -7.259 25.181 1.00 96.69 207 ALA A CA 1
ATOM 1614 C C . ALA A 1 207 ? -23.757 -7.967 23.810 1.00 96.69 207 ALA A C 1
ATOM 1616 O O . ALA A 1 207 ? -24.763 -8.546 23.388 1.00 96.69 207 ALA A O 1
ATOM 1617 N N . GLY A 1 208 ? -22.640 -7.875 23.089 1.00 96.25 208 GLY A N 1
ATOM 1618 C CA . GLY A 1 208 ? -22.456 -8.434 21.746 1.00 96.25 208 GLY A CA 1
ATOM 1619 C C . GLY A 1 208 ? -23.167 -7.686 20.610 1.00 96.25 208 GLY A C 1
ATOM 1620 O O . GLY A 1 208 ? -22.947 -8.016 19.442 1.00 96.25 208 GLY A O 1
ATOM 1621 N N . THR A 1 209 ? -23.996 -6.678 20.912 1.00 98.25 209 THR A N 1
ATOM 1622 C CA . THR A 1 209 ? -24.648 -5.841 19.890 1.00 98.25 209 THR A CA 1
ATOM 1623 C C . THR A 1 209 ? -23.606 -5.005 19.153 1.00 98.25 209 THR A C 1
ATOM 1625 O O . THR A 1 209 ? -22.701 -4.446 19.774 1.00 98.25 209 THR A O 1
ATOM 1628 N N . VAL A 1 210 ? -23.746 -4.892 17.831 1.00 98.75 210 VAL A N 1
ATOM 1629 C CA . VAL A 1 210 ? -22.907 -4.014 17.009 1.00 98.75 210 VAL A CA 1
ATOM 1630 C C . VAL A 1 210 ? -23.579 -2.660 16.851 1.00 98.75 210 VAL A C 1
ATOM 1632 O O . VAL A 1 210 ? -24.685 -2.570 16.333 1.00 98.75 210 VAL A O 1
ATOM 1635 N N . ILE A 1 211 ? -22.909 -1.592 17.255 1.00 98.81 211 ILE A N 1
ATOM 1636 C CA . ILE A 1 211 ? -23.323 -0.226 16.953 1.00 98.81 211 ILE A CA 1
ATOM 1637 C C . ILE A 1 211 ? -22.574 0.233 15.707 1.00 98.81 211 ILE A C 1
ATOM 1639 O O . ILE A 1 211 ? -21.341 0.199 15.671 1.00 98.81 211 ILE A O 1
ATOM 1643 N N . VAL A 1 212 ? -23.324 0.680 14.702 1.00 98.56 212 VAL A N 1
ATOM 1644 C CA . VAL A 1 212 ? -22.788 1.238 13.460 1.00 98.56 212 VAL A CA 1
ATOM 1645 C C . VAL A 1 212 ? -23.256 2.687 13.326 1.00 98.56 212 VAL A C 1
ATOM 1647 O O . VAL A 1 212 ? -24.408 2.927 12.962 1.00 98.56 212 VAL A O 1
ATOM 1650 N N . PRO A 1 213 ? -22.416 3.675 13.666 1.00 98.69 213 PRO A N 1
ATOM 1651 C CA . PRO A 1 213 ? -22.779 5.070 13.507 1.00 98.69 213 PRO A CA 1
ATOM 1652 C C . PRO A 1 213 ? -22.589 5.564 12.076 1.00 98.69 213 PRO A C 1
ATOM 1654 O O . PRO A 1 213 ? -21.645 5.180 11.377 1.00 98.69 213 PRO A O 1
ATOM 1657 N N . ASP A 1 214 ? -23.457 6.488 11.682 1.00 98.69 214 ASP A N 1
ATOM 1658 C CA . ASP A 1 214 ? -23.234 7.335 10.521 1.00 98.69 214 ASP A CA 1
ATOM 1659 C C . ASP A 1 214 ? -22.095 8.326 10.795 1.00 98.69 214 ASP A C 1
ATOM 1661 O O . ASP A 1 214 ? -21.896 8.785 11.919 1.00 98.69 214 ASP A O 1
ATOM 1665 N N . ALA A 1 215 ? -21.363 8.699 9.751 1.00 98.38 215 ALA A N 1
ATOM 1666 C CA . ALA A 1 215 ? -20.395 9.786 9.804 1.00 98.38 215 ALA A CA 1
ATOM 1667 C C . ALA A 1 215 ? -20.068 10.257 8.387 1.00 98.38 215 ALA A C 1
ATOM 1669 O O . ALA A 1 215 ? -19.728 9.455 7.510 1.00 98.38 215 ALA A O 1
ATOM 1670 N N . GLU A 1 216 ? -20.136 11.570 8.181 1.00 97.25 216 GLU A N 1
ATOM 1671 C CA . GLU A 1 216 ? -19.836 12.211 6.901 1.00 97.25 216 GLU A CA 1
ATOM 1672 C C . GLU A 1 216 ? -18.566 13.056 6.977 1.00 97.25 216 GLU A C 1
ATOM 1674 O O . GLU A 1 216 ? -17.810 13.126 6.010 1.00 97.25 216 GLU A O 1
ATOM 1679 N N . THR A 1 217 ? -18.311 13.678 8.128 1.00 96.44 217 THR A N 1
ATOM 1680 C CA . THR A 1 217 ? -17.206 14.615 8.327 1.00 96.44 217 THR A CA 1
ATOM 1681 C C . THR A 1 217 ? -16.263 14.170 9.441 1.00 96.44 217 THR A C 1
ATOM 1683 O O . THR A 1 217 ? -16.533 13.237 10.200 1.00 96.44 217 THR A O 1
ATOM 1686 N N . GLN A 1 218 ? -15.126 14.858 9.541 1.00 93.81 218 GLN A N 1
ATOM 1687 C CA . GLN A 1 218 ? -14.198 14.675 10.652 1.00 93.81 218 GLN A CA 1
ATOM 1688 C C . GLN A 1 218 ? -14.839 15.060 11.997 1.00 93.81 218 GLN A C 1
ATOM 1690 O O . GLN A 1 218 ? -14.608 14.362 12.978 1.00 93.81 218 GLN A O 1
ATOM 1695 N N . ASP A 1 219 ? -15.677 16.099 12.034 1.00 95.62 219 ASP A N 1
ATOM 1696 C CA . ASP A 1 219 ? -16.359 16.554 13.253 1.00 95.62 219 ASP A CA 1
ATOM 1697 C C . ASP A 1 219 ? -17.340 15.492 13.776 1.00 95.62 219 ASP A C 1
ATOM 1699 O O . ASP A 1 219 ? -17.425 15.253 14.983 1.00 95.62 219 ASP A O 1
ATOM 1703 N N . ASP A 1 220 ? -18.031 14.794 12.864 1.00 97.88 220 ASP A N 1
ATOM 1704 C CA . ASP A 1 220 ? -18.900 13.668 13.221 1.00 97.88 220 ASP A CA 1
ATOM 1705 C C . ASP A 1 220 ? -18.073 12.558 13.908 1.00 97.88 220 ASP A C 1
ATOM 1707 O O . ASP A 1 220 ? -18.459 12.039 14.958 1.00 97.88 220 ASP A O 1
ATOM 1711 N N . LEU A 1 221 ? -16.887 12.240 13.371 1.00 97.69 221 LEU A N 1
ATOM 1712 C CA . LEU A 1 221 ? -15.972 11.254 13.959 1.00 97.69 221 LEU A CA 1
ATOM 1713 C C . LEU A 1 221 ? -15.364 11.709 15.293 1.00 97.69 221 LEU A C 1
ATOM 1715 O O . LEU A 1 221 ? -15.203 10.879 16.187 1.00 97.69 221 LEU A O 1
ATOM 1719 N N . GLU A 1 222 ? -15.032 12.992 15.450 1.00 97.19 222 GLU A N 1
ATOM 1720 C CA . GLU A 1 222 ? -14.550 13.560 16.718 1.00 97.19 222 GLU A CA 1
ATOM 1721 C C . GLU A 1 222 ? -15.628 13.453 17.810 1.00 97.19 222 GLU A C 1
ATOM 1723 O O . GLU A 1 222 ? -15.331 13.042 18.936 1.00 97.19 222 GLU A O 1
ATOM 1728 N N . SER A 1 223 ? -16.894 13.715 17.465 1.00 97.50 223 SER A N 1
ATOM 1729 C CA . SER A 1 223 ? -18.038 13.529 18.366 1.00 97.50 223 SER A CA 1
ATOM 1730 C C . SER A 1 223 ? -18.211 12.064 18.783 1.00 97.50 223 SER A C 1
ATOM 1732 O O . SER A 1 223 ? -18.410 11.768 19.964 1.00 97.50 223 SER A O 1
ATOM 1734 N N . LEU A 1 224 ? -18.087 11.124 17.840 1.00 98.44 224 LEU A N 1
ATOM 1735 C CA . LEU A 1 224 ? -18.138 9.688 18.132 1.00 98.44 224 LEU A CA 1
ATOM 1736 C C . LEU A 1 224 ? -16.954 9.241 19.009 1.00 98.44 224 LEU A C 1
ATOM 1738 O O . LEU A 1 224 ? -17.142 8.485 19.959 1.00 98.44 224 LEU A O 1
ATOM 1742 N N . ALA A 1 225 ? -15.738 9.722 18.738 1.00 97.62 225 ALA A N 1
ATOM 1743 C CA . ALA A 1 225 ? -14.555 9.372 19.525 1.00 97.62 225 ALA A CA 1
ATOM 1744 C C . ALA A 1 225 ? -14.689 9.857 20.974 1.00 97.62 225 ALA A C 1
ATOM 1746 O O . ALA A 1 225 ? -14.352 9.127 21.905 1.00 97.62 225 ALA A O 1
ATOM 1747 N N . TRP A 1 226 ? -15.250 11.050 21.175 1.00 97.75 226 TRP A N 1
ATOM 1748 C CA . TRP A 1 226 ? -15.610 11.532 22.503 1.00 97.75 226 TRP A CA 1
ATOM 1749 C C . TRP A 1 226 ? -16.647 10.622 23.163 1.00 97.75 226 TRP A C 1
ATOM 1751 O O . TRP A 1 226 ? -16.440 10.176 24.292 1.00 97.75 226 TRP A O 1
ATOM 1761 N N . GLY A 1 227 ? -17.745 10.313 22.468 1.00 97.94 227 GLY A N 1
ATOM 1762 C CA . GLY A 1 227 ? -18.823 9.500 23.029 1.00 97.94 227 GLY A CA 1
ATOM 1763 C C . GLY A 1 227 ? -18.353 8.119 23.500 1.00 97.94 227 GLY A C 1
ATOM 1764 O O . GLY A 1 227 ? -18.809 7.640 24.542 1.00 97.94 227 GLY A O 1
ATOM 1765 N N . LEU A 1 228 ? -17.397 7.525 22.775 1.00 98.06 228 LEU A N 1
ATOM 1766 C CA . LEU A 1 228 ? -16.686 6.305 23.159 1.00 98.06 228 LEU A CA 1
ATOM 1767 C C . LEU A 1 228 ? -15.896 6.488 24.463 1.00 98.06 228 LEU A C 1
ATOM 1769 O O . LEU A 1 228 ? -16.064 5.684 25.377 1.00 98.06 228 LEU A O 1
ATOM 1773 N N . LEU A 1 229 ? -15.072 7.537 24.572 1.00 97.00 229 LEU A N 1
ATOM 1774 C CA . LEU A 1 229 ? -14.287 7.804 25.785 1.00 97.00 229 LEU A CA 1
ATOM 1775 C C . LEU A 1 229 ? -15.185 7.942 27.021 1.00 97.00 229 LEU A C 1
ATOM 1777 O O . LEU A 1 229 ? -14.871 7.388 28.073 1.00 97.00 229 LEU A O 1
ATOM 1781 N N . ASP A 1 230 ? -16.318 8.633 26.886 1.00 96.94 230 ASP A N 1
ATOM 1782 C CA . ASP A 1 230 ? -17.285 8.807 27.975 1.00 96.94 230 ASP A CA 1
ATOM 1783 C C . ASP A 1 230 ? -17.970 7.489 28.371 1.00 96.94 230 ASP A C 1
ATOM 1785 O O . ASP A 1 230 ? -18.250 7.277 29.552 1.00 96.94 230 ASP A O 1
ATOM 1789 N N . ALA A 1 231 ? -18.231 6.588 27.419 1.00 97.50 231 ALA A N 1
ATOM 1790 C CA . ALA A 1 231 ? -18.768 5.261 27.719 1.00 97.50 231 ALA A CA 1
ATOM 1791 C C . ALA A 1 231 ? -17.728 4.384 28.438 1.00 97.50 231 ALA A C 1
ATOM 1793 O O . ALA A 1 231 ? -18.044 3.768 29.458 1.00 97.50 231 ALA A O 1
ATOM 1794 N N . GLU A 1 232 ? -16.480 4.378 27.958 1.00 95.81 232 GLU A N 1
ATOM 1795 C CA . GLU A 1 232 ? -15.372 3.637 28.575 1.00 95.81 232 GLU A CA 1
ATOM 1796 C C . GLU A 1 232 ? -15.052 4.159 29.988 1.00 95.81 232 GLU A C 1
ATOM 1798 O O . GLU A 1 232 ? -14.769 3.376 30.891 1.00 95.81 232 GLU A O 1
ATOM 1803 N N . GLU A 1 233 ? -15.091 5.476 30.220 1.00 94.94 233 GLU A N 1
ATOM 1804 C CA . GLU A 1 233 ? -14.895 6.077 31.553 1.00 94.94 233 GLU A CA 1
ATOM 1805 C C . GLU A 1 233 ? -16.003 5.686 32.540 1.00 94.94 233 GLU A C 1
ATOM 1807 O O . GLU A 1 233 ? -15.746 5.496 33.727 1.00 94.94 233 GLU A O 1
ATOM 1812 N N . ARG A 1 234 ? -17.227 5.472 32.047 1.00 96.19 234 ARG A N 1
ATOM 1813 C CA . ARG A 1 234 ? -18.344 4.924 32.836 1.00 96.19 234 ARG A CA 1
ATOM 1814 C C . ARG A 1 234 ? -18.275 3.401 33.000 1.00 96.19 234 ARG A C 1
ATOM 1816 O O . ARG A 1 234 ? -19.230 2.798 33.481 1.00 96.19 234 ARG A O 1
ATOM 1823 N N . GLY A 1 235 ? -17.162 2.781 32.606 1.00 94.50 235 GLY A N 1
ATOM 1824 C CA . GLY A 1 235 ? -16.903 1.355 32.771 1.00 94.50 235 GLY A CA 1
ATOM 1825 C C . GLY A 1 235 ? -17.560 0.466 31.719 1.00 94.50 235 GLY A C 1
ATOM 1826 O O . GLY A 1 235 ? -17.599 -0.746 31.919 1.00 94.50 235 GLY A O 1
ATOM 1827 N N . ARG A 1 236 ? -18.077 1.017 30.609 1.00 96.88 236 ARG A N 1
ATOM 1828 C CA . ARG A 1 236 ? -18.635 0.193 29.528 1.00 96.88 236 ARG A CA 1
ATOM 1829 C C . ARG A 1 236 ? -17.496 -0.435 28.715 1.00 96.88 236 ARG A C 1
ATOM 1831 O O . ARG A 1 236 ? -16.745 0.309 28.086 1.00 96.88 236 ARG A O 1
ATOM 1838 N N . PRO A 1 237 ? -17.361 -1.772 28.679 1.00 96.88 237 PRO A N 1
ATOM 1839 C CA . PRO A 1 237 ? -16.419 -2.429 27.781 1.00 96.88 237 PRO A CA 1
ATOM 1840 C C . PRO A 1 237 ? -16.882 -2.269 26.329 1.00 96.88 237 PRO A C 1
ATOM 1842 O O . PRO A 1 237 ? -18.010 -2.628 25.983 1.00 96.88 237 PRO A O 1
ATOM 1845 N N . VAL A 1 238 ? -16.009 -1.737 25.475 1.00 98.31 238 VAL A N 1
ATOM 1846 C CA . VAL A 1 238 ? -16.291 -1.549 24.049 1.00 98.31 238 VAL A CA 1
ATOM 1847 C C . VAL A 1 238 ? -15.143 -2.118 23.228 1.00 98.31 238 VAL A C 1
ATOM 1849 O O . VAL A 1 238 ? -13.990 -1.742 23.418 1.00 98.31 238 VAL A O 1
ATOM 1852 N N . VAL A 1 239 ? -15.457 -3.010 22.291 1.00 98.56 239 VAL A N 1
ATOM 1853 C CA . VAL A 1 239 ? -14.500 -3.463 21.278 1.00 98.56 239 VAL A CA 1
ATOM 1854 C C . VAL A 1 239 ? -14.715 -2.637 20.028 1.00 98.56 239 VAL A C 1
ATOM 1856 O O . VAL A 1 239 ? -15.789 -2.656 19.426 1.00 98.56 239 VAL A O 1
ATOM 1859 N N . VAL A 1 240 ? -13.677 -1.915 19.626 1.00 98.62 240 VAL A N 1
ATOM 1860 C CA . VAL A 1 240 ? -13.751 -1.003 18.490 1.00 98.62 240 VAL A CA 1
ATOM 1861 C C . VAL A 1 240 ? -13.099 -1.633 17.276 1.00 98.62 240 VAL A C 1
ATOM 1863 O O . VAL A 1 240 ? -11.941 -2.056 17.327 1.00 98.62 240 VAL A O 1
ATOM 1866 N N . ARG A 1 241 ? -13.825 -1.605 16.160 1.00 98.19 241 ARG A N 1
ATOM 1867 C CA . ARG A 1 241 ? -13.248 -1.761 14.833 1.00 98.19 241 ARG A CA 1
ATOM 1868 C C . ARG A 1 241 ? -13.569 -0.550 13.975 1.00 98.19 241 ARG A C 1
ATOM 1870 O O . ARG A 1 241 ? -14.710 -0.097 13.934 1.00 98.19 241 ARG A O 1
ATOM 1877 N N . SER A 1 242 ? -12.572 -0.004 13.294 1.00 97.38 242 SER A N 1
ATOM 1878 C CA . SER A 1 242 ? -12.772 1.217 12.522 1.00 97.38 242 SER A CA 1
ATOM 1879 C C . SER A 1 242 ? -11.869 1.344 11.306 1.00 97.38 242 SER A C 1
ATOM 1881 O O . SER A 1 242 ? -10.919 0.586 11.120 1.00 97.38 242 SER A O 1
ATOM 1883 N N . ALA A 1 243 ? -12.170 2.330 10.468 1.00 94.88 243 ALA A N 1
ATOM 1884 C CA . ALA A 1 243 ? -11.257 2.798 9.442 1.00 94.88 243 ALA A CA 1
ATOM 1885 C C . ALA A 1 243 ? -10.244 3.824 9.994 1.00 94.88 243 ALA A C 1
ATOM 1887 O O . ALA A 1 243 ? -10.241 4.216 11.163 1.00 94.88 243 ALA A O 1
ATOM 1888 N N . SER A 1 244 ? -9.378 4.294 9.098 1.00 92.69 244 SER A N 1
ATOM 1889 C CA . SER A 1 244 ? -8.190 5.103 9.392 1.00 92.69 244 SER A CA 1
ATOM 1890 C C . SER A 1 244 ? -8.419 6.349 10.252 1.00 92.69 244 SER A C 1
ATOM 1892 O O . SER A 1 244 ? -7.680 6.573 11.210 1.00 92.69 244 SER A O 1
ATOM 1894 N N . SER A 1 245 ? -9.435 7.162 9.938 1.00 92.56 245 SER A N 1
ATOM 1895 C CA . SER A 1 245 ? -9.653 8.435 10.643 1.00 92.56 245 SER A CA 1
ATOM 1896 C C . SER A 1 245 ? -10.019 8.232 12.111 1.00 92.56 245 SER A C 1
ATOM 1898 O O . SER A 1 245 ? -9.475 8.912 12.976 1.00 92.56 245 SER A O 1
ATOM 1900 N N . PHE A 1 246 ? -10.911 7.286 12.411 1.00 96.50 246 PHE A N 1
ATOM 1901 C CA . PHE A 1 246 ? -11.346 7.049 13.786 1.00 96.50 246 PHE A CA 1
ATOM 1902 C C . PHE A 1 246 ? -10.239 6.398 14.628 1.00 96.50 246 PHE A C 1
ATOM 1904 O O . PHE A 1 246 ? -10.046 6.770 15.784 1.00 96.50 246 PHE A O 1
ATOM 1911 N N . ALA A 1 247 ? -9.459 5.479 14.044 1.00 96.31 247 ALA A N 1
ATOM 1912 C CA . ALA A 1 247 ? -8.276 4.912 14.696 1.00 96.31 247 ALA A CA 1
ATOM 1913 C C . ALA A 1 247 ? -7.239 5.996 15.055 1.00 96.31 247 ALA A C 1
ATOM 1915 O O . ALA A 1 247 ? -6.709 6.007 16.168 1.00 96.31 247 ALA A O 1
ATOM 1916 N N . ALA A 1 248 ? -6.993 6.948 14.146 1.00 95.06 248 ALA A N 1
ATOM 1917 C CA . ALA A 1 248 ? -6.109 8.089 14.388 1.00 95.06 248 ALA A CA 1
ATOM 1918 C C . ALA A 1 248 ? -6.621 8.989 15.526 1.00 95.06 248 ALA A C 1
ATOM 1920 O O . ALA A 1 248 ? -5.853 9.323 16.431 1.00 95.06 248 ALA A O 1
ATOM 1921 N N . LEU A 1 249 ? -7.923 9.305 15.536 1.00 95.38 249 LEU A N 1
ATOM 1922 C CA . LEU A 1 249 ? -8.559 10.071 16.612 1.00 95.38 249 LEU A CA 1
ATOM 1923 C C . LEU A 1 249 ? -8.424 9.373 17.968 1.00 95.38 249 LEU A C 1
ATOM 1925 O O . LEU A 1 249 ? -7.952 9.988 18.923 1.00 95.38 249 LEU A O 1
ATOM 1929 N N . ARG A 1 250 ? -8.745 8.074 18.059 1.00 94.81 250 ARG A N 1
ATOM 1930 C CA . ARG A 1 250 ? -8.604 7.316 19.317 1.00 94.81 250 ARG A CA 1
ATOM 1931 C C . ARG A 1 250 ? -7.167 7.343 19.839 1.00 94.81 250 ARG A C 1
ATOM 1933 O O . ARG A 1 250 ? -6.960 7.464 21.049 1.00 94.81 250 ARG A O 1
ATOM 1940 N N . ALA A 1 251 ? -6.196 7.251 18.932 1.00 95.50 251 ALA A N 1
ATOM 1941 C CA . ALA A 1 251 ? -4.772 7.289 19.238 1.00 95.50 251 ALA A CA 1
ATOM 1942 C C . ALA A 1 251 ? -4.250 8.691 19.609 1.00 95.50 251 ALA A C 1
ATOM 1944 O O . ALA A 1 251 ? -3.161 8.795 20.167 1.00 95.50 251 ALA A O 1
ATOM 1945 N N . GLY A 1 252 ? -5.000 9.767 19.343 1.00 94.75 252 GLY A N 1
ATOM 1946 C CA . GLY A 1 252 ? -4.509 11.135 19.541 1.00 94.75 252 GLY A CA 1
ATOM 1947 C C . GLY A 1 252 ? -3.568 11.627 18.453 1.00 94.75 252 GLY A C 1
ATOM 1948 O O . GLY A 1 252 ? -2.732 12.490 18.708 1.00 94.75 252 GLY A O 1
ATOM 1949 N N . LEU A 1 253 ? -3.677 11.063 17.253 1.00 94.12 253 LEU A N 1
ATOM 1950 C CA . LEU A 1 253 ? -2.751 11.289 16.154 1.00 94.12 253 LEU A CA 1
ATOM 1951 C C . LEU A 1 253 ? -3.455 11.971 14.981 1.00 94.12 253 LEU A C 1
ATOM 1953 O O . LEU A 1 253 ? -4.652 11.807 14.755 1.00 94.12 253 LEU A O 1
ATOM 1957 N N . ARG A 1 254 ? -2.681 12.727 14.203 1.00 91.00 254 ARG A N 1
ATOM 1958 C CA . ARG A 1 254 ? -3.108 13.338 12.941 1.00 91.00 254 ARG A CA 1
ATOM 1959 C C . ARG A 1 254 ? -1.985 13.176 11.918 1.00 91.00 254 ARG A C 1
ATOM 1961 O O . ARG A 1 254 ? -0.810 13.201 12.285 1.00 91.00 254 ARG A O 1
ATOM 1968 N N . SER A 1 255 ? -2.336 13.009 10.648 1.00 88.00 255 SER A N 1
ATOM 1969 C CA . SER A 1 255 ? -1.352 12.961 9.563 1.00 88.00 255 SER A CA 1
ATOM 1970 C C . SER A 1 255 ? -0.824 14.357 9.242 1.00 88.00 255 SER A C 1
ATOM 1972 O O . SER A 1 255 ? -1.545 15.348 9.358 1.00 88.00 255 SER A O 1
ATOM 1974 N N . VAL A 1 256 ? 0.425 14.428 8.786 1.00 89.31 256 VAL A N 1
ATOM 1975 C CA . VAL A 1 256 ? 1.048 15.648 8.257 1.00 89.31 256 VAL A CA 1
ATOM 1976 C C . VAL A 1 256 ? 1.812 15.315 6.986 1.00 89.31 256 VAL A C 1
ATOM 1978 O O . VAL A 1 256 ? 2.410 14.243 6.884 1.00 89.31 256 VAL A O 1
ATOM 1981 N N . VAL A 1 257 ? 1.802 16.228 6.015 1.00 90.38 257 VAL A N 1
ATOM 1982 C CA . VAL A 1 257 ? 2.607 16.066 4.801 1.00 90.38 257 VAL A CA 1
ATOM 1983 C C . VAL A 1 257 ? 4.083 16.286 5.145 1.00 90.38 257 VAL A C 1
ATOM 1985 O O . VAL A 1 257 ? 4.433 17.261 5.814 1.00 90.38 257 VAL A O 1
ATOM 1988 N N . ARG A 1 258 ? 4.953 15.372 4.715 1.00 91.00 258 ARG A N 1
ATOM 1989 C CA . ARG A 1 258 ? 6.405 15.407 4.932 1.00 91.00 258 ARG A CA 1
ATOM 1990 C C . ARG A 1 258 ? 7.133 15.052 3.644 1.00 91.00 258 ARG A C 1
ATOM 1992 O O . ARG A 1 258 ? 6.632 14.278 2.842 1.00 91.00 258 ARG A O 1
ATOM 1999 N N . GLN A 1 259 ? 8.340 15.583 3.500 1.00 87.00 259 GLN A N 1
ATOM 2000 C CA . GLN A 1 259 ? 9.273 15.167 2.456 1.00 87.00 259 GLN A CA 1
ATOM 2001 C C . GLN A 1 259 ? 10.163 14.026 2.975 1.00 87.00 259 GLN A C 1
ATOM 2003 O O . GLN A 1 259 ? 10.476 14.007 4.173 1.00 87.00 259 GLN A O 1
ATOM 2008 N N . PRO A 1 260 ? 10.566 13.078 2.112 1.00 89.00 260 PRO A N 1
ATOM 2009 C CA . PRO A 1 260 ? 11.523 12.046 2.481 1.00 89.00 260 PRO A CA 1
ATOM 2010 C C . PRO A 1 260 ? 12.901 12.676 2.713 1.00 89.00 260 PRO A C 1
ATOM 2012 O O . PRO A 1 260 ? 13.264 13.669 2.084 1.00 89.00 260 PRO A O 1
ATOM 2015 N N . SER A 1 261 ? 13.669 12.096 3.635 1.00 86.31 261 SER A N 1
ATOM 2016 C CA . SER A 1 261 ? 15.056 12.493 3.885 1.00 86.31 261 SER A CA 1
ATOM 2017 C C . SER A 1 261 ? 15.974 11.392 3.383 1.00 86.31 261 SER A C 1
ATOM 2019 O O . SER A 1 261 ? 15.977 10.303 3.953 1.00 86.31 261 SER A O 1
ATOM 2021 N N . LEU A 1 262 ? 16.741 11.677 2.334 1.00 83.62 262 LEU A N 1
ATOM 2022 C CA . LEU A 1 262 ? 17.778 10.780 1.828 1.00 83.62 262 LEU A CA 1
ATOM 2023 C C . LEU A 1 262 ? 19.156 11.130 2.408 1.00 83.62 262 LEU A C 1
ATOM 2025 O O . LEU A 1 262 ? 19.382 12.302 2.722 1.00 83.62 262 LEU A O 1
ATOM 2029 N N . PRO A 1 263 ? 20.068 10.146 2.537 1.00 74.69 263 PRO A N 1
ATOM 2030 C CA . PRO A 1 263 ? 21.446 10.384 2.966 1.00 74.69 263 PRO A CA 1
ATOM 2031 C C . PRO A 1 263 ? 22.186 11.418 2.108 1.00 74.69 263 PRO A C 1
ATOM 2033 O O . PRO A 1 263 ? 22.843 12.308 2.648 1.00 74.69 263 PRO A O 1
ATOM 2036 N N . ASP A 1 264 ? 22.068 11.321 0.781 1.00 77.00 264 ASP A N 1
ATOM 2037 C CA . ASP A 1 264 ? 22.784 12.175 -0.166 1.00 77.00 264 ASP A CA 1
ATOM 2038 C C . ASP A 1 264 ? 22.128 12.203 -1.562 1.00 77.00 264 ASP A C 1
ATOM 2040 O O . ASP A 1 264 ? 21.059 11.644 -1.808 1.00 77.00 264 ASP A O 1
ATOM 2044 N N . GLN A 1 265 ? 22.783 12.893 -2.499 1.00 65.12 265 GLN A N 1
ATOM 2045 C CA . GLN A 1 265 ? 22.357 12.960 -3.894 1.00 65.12 265 GLN A CA 1
ATOM 2046 C C . GLN A 1 265 ? 22.762 11.736 -4.722 1.00 65.12 265 GLN A C 1
ATOM 2048 O O . GLN A 1 265 ? 22.508 11.749 -5.915 1.00 65.12 265 GLN A O 1
ATOM 2053 N N . GLU A 1 266 ? 23.365 10.692 -4.169 1.00 76.25 266 GLU A N 1
ATOM 2054 C CA . GLU A 1 266 ? 23.676 9.430 -4.864 1.00 76.25 266 GLU A CA 1
ATOM 2055 C C . GLU A 1 266 ? 22.869 8.253 -4.295 1.00 76.25 266 GLU A C 1
ATOM 2057 O O . GLU A 1 266 ? 23.073 7.099 -4.666 1.00 76.25 266 GLU A O 1
ATOM 2062 N N . SER A 1 267 ? 21.890 8.551 -3.444 1.00 87.44 267 SER A N 1
ATOM 2063 C CA . SER A 1 267 ? 21.067 7.547 -2.789 1.00 87.44 267 SER A CA 1
ATOM 2064 C C . SER A 1 267 ? 20.290 6.698 -3.797 1.00 87.44 267 SER A C 1
ATOM 2066 O O . SER A 1 267 ? 19.699 7.201 -4.759 1.00 87.44 267 SER A O 1
ATOM 2068 N N . ARG A 1 268 ? 20.303 5.389 -3.556 1.00 92.81 268 ARG A N 1
ATOM 2069 C CA . ARG A 1 268 ? 19.777 4.348 -4.437 1.00 92.81 268 ARG A CA 1
ATOM 2070 C C . ARG A 1 268 ? 18.344 4.016 -4.047 1.00 92.81 268 ARG A C 1
ATOM 2072 O O . ARG A 1 268 ? 18.085 3.527 -2.943 1.00 92.81 268 ARG A O 1
ATOM 2079 N N . VAL A 1 269 ? 17.410 4.283 -4.956 1.00 95.56 269 VAL A N 1
ATOM 2080 C CA . VAL A 1 269 ? 15.971 4.129 -4.698 1.00 95.56 269 VAL A CA 1
ATOM 2081 C C . VAL A 1 269 ? 15.433 2.894 -5.416 1.00 95.56 269 VAL A C 1
ATOM 2083 O O . VAL A 1 269 ? 15.498 2.797 -6.642 1.00 95.56 269 VAL A O 1
ATOM 2086 N N . LEU A 1 270 ? 14.855 1.965 -4.656 1.00 97.50 270 LEU A N 1
ATOM 2087 C CA . LEU A 1 270 ? 14.193 0.780 -5.198 1.00 97.50 270 LEU A CA 1
ATOM 2088 C C . LEU A 1 270 ? 12.672 0.959 -5.186 1.00 97.50 270 LEU A C 1
ATOM 2090 O O . LEU A 1 270 ? 12.062 1.132 -4.131 1.00 97.50 270 LEU A O 1
ATOM 2094 N N . VAL A 1 271 ? 12.036 0.849 -6.349 1.00 97.50 271 VAL A N 1
ATOM 2095 C CA . VAL A 1 271 ? 10.577 0.754 -6.460 1.00 97.50 271 VAL A CA 1
ATOM 2096 C C . VAL A 1 271 ? 10.175 -0.716 -6.516 1.00 97.50 271 VAL A C 1
ATOM 2098 O O . VAL A 1 271 ? 10.670 -1.461 -7.358 1.00 97.50 271 VAL A O 1
ATOM 2101 N N . VAL A 1 272 ? 9.256 -1.139 -5.646 1.00 97.44 272 VAL A N 1
ATOM 2102 C CA . VAL A 1 272 ? 8.738 -2.514 -5.598 1.00 97.44 272 VAL A CA 1
ATOM 2103 C C . VAL A 1 272 ? 7.226 -2.517 -5.809 1.00 97.44 272 VAL A C 1
ATOM 2105 O O . VAL A 1 272 ? 6.479 -1.967 -5.000 1.00 97.44 272 VAL A O 1
ATOM 2108 N N . CYS A 1 273 ? 6.747 -3.158 -6.877 1.00 94.62 273 CYS A N 1
ATOM 2109 C CA . CYS A 1 273 ? 5.323 -3.199 -7.223 1.00 94.62 273 CYS A CA 1
ATOM 2110 C C . CYS A 1 273 ? 4.798 -4.636 -7.351 1.00 94.62 273 CYS A C 1
ATOM 2112 O O . CYS A 1 273 ? 5.043 -5.322 -8.343 1.00 94.62 273 CYS A O 1
ATOM 2114 N N . GLY A 1 274 ? 4.033 -5.088 -6.354 1.00 88.69 274 GLY A N 1
ATOM 2115 C CA . GLY A 1 274 ? 3.382 -6.405 -6.367 1.00 88.69 274 GLY A CA 1
ATOM 2116 C C . GLY A 1 274 ? 1.875 -6.352 -6.631 1.00 88.69 274 GLY A C 1
ATOM 2117 O O . GLY A 1 274 ? 1.244 -7.387 -6.842 1.00 88.69 274 GLY A O 1
ATOM 2118 N N . SER A 1 275 ? 1.269 -5.161 -6.630 1.00 80.69 275 SER A N 1
ATOM 2119 C CA . SER A 1 275 ? -0.175 -4.998 -6.819 1.00 80.69 275 SER A CA 1
ATOM 2120 C C . SER A 1 275 ? -0.617 -5.285 -8.258 1.00 80.69 275 SER A C 1
ATOM 2122 O O . SER A 1 275 ? -0.034 -4.769 -9.206 1.00 80.69 275 SER A O 1
ATOM 2124 N N . HIS A 1 276 ? -1.700 -6.058 -8.419 1.00 79.88 276 HIS A N 1
ATOM 2125 C CA . HIS A 1 276 ? -2.295 -6.389 -9.723 1.00 79.88 276 HIS A CA 1
ATOM 2126 C C . HIS A 1 276 ? -3.515 -5.555 -10.109 1.00 79.88 276 HIS A C 1
ATOM 2128 O O . HIS A 1 276 ? -4.250 -5.923 -11.018 1.00 79.88 276 HIS A O 1
ATOM 2134 N N . THR A 1 277 ? -3.729 -4.423 -9.445 1.00 77.31 277 THR A N 1
ATOM 2135 C CA . THR A 1 277 ? -4.831 -3.528 -9.796 1.00 77.31 277 THR A CA 1
ATOM 2136 C C . THR A 1 277 ? -4.533 -2.835 -11.126 1.00 77.31 277 THR A C 1
ATOM 2138 O O . THR A 1 277 ? -3.369 -2.601 -11.478 1.00 77.31 277 THR A O 1
ATOM 2141 N N . GLU A 1 278 ? -5.577 -2.486 -11.878 1.00 75.94 278 GLU A N 1
ATOM 2142 C CA . GLU A 1 278 ? -5.400 -1.763 -13.141 1.00 75.94 278 GLU A CA 1
ATOM 2143 C C . GLU A 1 278 ? -4.676 -0.429 -12.928 1.00 75.94 278 GLU A C 1
ATOM 2145 O O . GLU A 1 278 ? -3.769 -0.086 -13.684 1.00 75.94 278 GLU A O 1
ATOM 2150 N N . ALA A 1 279 ? -5.023 0.288 -11.852 1.00 79.00 279 ALA A N 1
ATOM 2151 C CA . ALA A 1 279 ? -4.373 1.538 -11.472 1.00 79.00 279 ALA A CA 1
ATOM 2152 C C . ALA A 1 279 ? -2.865 1.351 -11.234 1.00 79.00 279 ALA A C 1
ATOM 2154 O O . ALA A 1 279 ? -2.065 2.114 -11.770 1.00 79.00 279 ALA A O 1
ATOM 2155 N N . SER A 1 280 ? -2.462 0.303 -10.502 1.00 86.00 280 SER A N 1
ATOM 2156 C CA . SER A 1 280 ? -1.039 0.018 -10.263 1.00 86.00 280 SER A CA 1
ATOM 2157 C C . SER A 1 280 ? -0.300 -0.342 -11.554 1.00 86.00 280 SER A C 1
ATOM 2159 O O . SER A 1 280 ? 0.847 0.060 -11.726 1.00 86.00 280 SER A O 1
ATOM 2161 N N . SER A 1 281 ? -0.956 -1.049 -12.481 1.00 87.44 281 SER A N 1
ATOM 2162 C CA . SER A 1 281 ? -0.359 -1.409 -13.775 1.00 87.44 281 SER A CA 1
ATOM 2163 C C . SER A 1 281 ? -0.153 -0.180 -14.670 1.00 87.44 281 SER A C 1
ATOM 2165 O O . SER A 1 281 ? 0.914 -0.040 -15.262 1.00 87.44 281 SER A O 1
ATOM 2167 N N . ARG A 1 282 ? -1.125 0.748 -14.716 1.00 87.38 282 ARG A N 1
ATOM 2168 C CA . ARG A 1 282 ? -0.985 2.026 -15.440 1.00 87.38 282 ARG A CA 1
ATOM 2169 C C . ARG A 1 282 ? 0.124 2.897 -14.850 1.00 87.38 282 ARG A C 1
ATOM 2171 O O . ARG A 1 282 ? 0.983 3.360 -15.591 1.00 87.38 282 ARG A O 1
ATOM 2178 N N . GLN A 1 283 ? 0.142 3.076 -13.527 1.00 91.00 283 GLN A N 1
ATOM 2179 C CA . GLN A 1 283 ? 1.182 3.857 -12.845 1.00 91.00 283 GLN A CA 1
ATOM 2180 C C . GLN A 1 283 ? 2.585 3.279 -13.089 1.00 91.00 283 GLN A C 1
ATOM 2182 O O . GLN A 1 283 ? 3.530 4.034 -13.300 1.00 91.00 283 GLN A O 1
ATOM 2187 N N . LEU A 1 284 ? 2.727 1.947 -13.075 1.00 92.31 284 LEU A N 1
ATOM 2188 C CA . LEU A 1 284 ? 4.005 1.278 -13.321 1.00 92.31 284 LEU A CA 1
ATOM 2189 C C . LEU A 1 284 ? 4.493 1.486 -14.761 1.00 92.31 284 LEU A C 1
ATOM 2191 O O . LEU A 1 284 ? 5.654 1.830 -14.947 1.00 92.31 284 LEU A O 1
ATOM 2195 N N . ALA A 1 285 ? 3.613 1.342 -15.757 1.00 90.69 285 ALA A N 1
ATOM 2196 C CA . ALA A 1 285 ? 3.958 1.584 -17.160 1.00 90.69 285 ALA A CA 1
ATOM 2197 C C . ALA A 1 285 ? 4.418 3.034 -17.392 1.00 90.69 285 ALA A C 1
ATOM 2199 O O . ALA A 1 285 ? 5.420 3.276 -18.057 1.00 90.69 285 ALA A O 1
ATOM 2200 N N . ARG A 1 286 ? 3.741 4.009 -16.769 1.00 90.50 286 ARG A N 1
ATOM 2201 C CA . ARG A 1 286 ? 4.158 5.420 -16.817 1.00 90.50 286 ARG A CA 1
ATOM 2202 C C . ARG A 1 286 ? 5.516 5.655 -16.167 1.00 90.50 286 ARG A C 1
ATOM 2204 O O . ARG A 1 286 ? 6.307 6.449 -16.671 1.00 90.50 286 ARG A O 1
ATOM 2211 N N . LEU A 1 287 ? 5.779 4.996 -15.039 1.00 92.31 287 LEU A N 1
ATOM 2212 C CA . LEU A 1 287 ? 7.075 5.082 -14.378 1.00 92.31 287 LEU A CA 1
ATOM 2213 C C . LEU A 1 287 ? 8.180 4.518 -15.283 1.00 92.31 287 LEU A C 1
ATOM 2215 O O . LEU A 1 287 ? 9.201 5.181 -15.454 1.00 92.31 287 LEU A O 1
ATOM 2219 N N . GLU A 1 288 ? 7.955 3.358 -15.903 1.00 92.75 288 GLU A N 1
ATOM 2220 C CA . GLU A 1 288 ? 8.883 2.726 -16.849 1.00 92.75 288 GLU A CA 1
ATOM 2221 C C . GLU A 1 288 ? 9.201 3.631 -18.047 1.00 92.75 288 GLU A C 1
ATOM 2223 O O . GLU A 1 288 ? 10.370 3.868 -18.340 1.00 92.75 288 GLU A O 1
ATOM 2228 N N . GLU A 1 289 ? 8.175 4.224 -18.674 1.00 88.62 289 GLU A N 1
ATOM 2229 C CA . GLU A 1 289 ? 8.317 5.175 -19.791 1.00 88.62 289 GLU A CA 1
ATOM 2230 C C . GLU A 1 289 ? 9.240 6.362 -19.459 1.00 88.62 289 GLU A C 1
ATOM 2232 O O . GLU A 1 289 ? 9.853 6.945 -20.356 1.00 88.62 289 GLU A O 1
ATOM 2237 N N . ARG A 1 290 ? 9.321 6.750 -18.179 1.00 85.62 290 ARG A N 1
ATOM 2238 C CA . ARG A 1 290 ? 9.994 7.976 -17.728 1.00 85.62 290 ARG A CA 1
ATOM 2239 C C . ARG A 1 290 ? 11.301 7.739 -16.971 1.00 85.62 290 ARG A C 1
ATOM 2241 O O . ARG A 1 290 ? 11.989 8.714 -16.679 1.00 85.62 290 ARG A O 1
ATOM 2248 N N . SER A 1 291 ? 11.630 6.499 -16.608 1.00 85.56 291 SER A N 1
ATOM 2249 C CA . SER A 1 291 ? 12.781 6.212 -15.742 1.00 85.56 291 SER A CA 1
ATOM 2250 C C . SER A 1 291 ? 13.626 5.034 -16.209 1.00 85.56 291 SER A C 1
ATOM 2252 O O . SER A 1 291 ? 14.545 5.231 -16.999 1.00 85.56 291 SER A O 1
ATOM 2254 N N . ALA A 1 292 ? 13.348 3.838 -15.698 1.00 82.94 292 ALA A N 1
ATOM 2255 C CA . ALA A 1 292 ? 14.131 2.634 -15.923 1.00 82.94 292 ALA A CA 1
ATOM 2256 C C . ALA A 1 292 ? 13.225 1.467 -16.345 1.00 82.94 292 ALA A C 1
ATOM 2258 O O . ALA A 1 292 ? 12.058 1.436 -15.946 1.00 82.94 292 ALA A O 1
ATOM 2259 N N . PRO A 1 293 ? 13.751 0.487 -17.105 1.00 88.62 293 PRO A N 1
ATOM 2260 C CA . PRO A 1 293 ? 13.022 -0.735 -17.421 1.00 88.62 293 PRO A CA 1
ATOM 2261 C C . PRO A 1 293 ? 12.577 -1.485 -16.163 1.00 88.62 293 PRO A C 1
ATOM 2263 O O . PRO A 1 293 ? 13.302 -1.542 -15.165 1.00 88.62 293 PRO A O 1
ATOM 2266 N N . VAL A 1 294 ? 11.406 -2.117 -16.225 1.00 93.81 294 VAL A N 1
ATOM 2267 C CA . VAL A 1 294 ? 10.882 -2.908 -15.109 1.00 93.81 294 VAL A CA 1
ATOM 2268 C C . VAL A 1 294 ? 11.508 -4.298 -15.104 1.00 93.81 294 VAL A C 1
ATOM 2270 O O . VAL A 1 294 ? 11.291 -5.114 -16.003 1.00 93.81 294 VAL A O 1
ATOM 2273 N N . ILE A 1 295 ? 12.219 -4.623 -14.025 1.00 94.75 295 ILE A N 1
ATOM 2274 C CA . ILE A 1 295 ? 12.697 -5.979 -13.760 1.00 94.75 295 ILE A CA 1
ATOM 2275 C C . ILE A 1 295 ? 11.499 -6.794 -13.270 1.00 94.75 295 ILE A C 1
ATOM 2277 O O . ILE A 1 295 ? 11.031 -6.652 -12.139 1.00 94.75 295 ILE A O 1
ATOM 2281 N N . THR A 1 296 ? 10.962 -7.627 -14.158 1.00 94.50 296 THR A N 1
ATOM 2282 C CA . THR A 1 296 ? 9.747 -8.409 -13.903 1.00 94.50 296 THR A CA 1
ATOM 2283 C C . THR A 1 296 ? 10.095 -9.816 -13.433 1.00 94.50 296 THR A C 1
ATOM 2285 O O . THR A 1 296 ? 10.923 -10.480 -14.052 1.00 94.50 296 THR A O 1
ATOM 2288 N N . ILE A 1 297 ? 9.433 -10.296 -12.376 1.00 91.38 297 ILE A N 1
ATOM 2289 C CA . ILE A 1 297 ? 9.531 -11.692 -11.919 1.00 91.38 297 ILE A CA 1
ATOM 2290 C C . ILE A 1 297 ? 8.716 -12.588 -12.864 1.00 91.38 297 ILE A C 1
ATOM 2292 O O . ILE A 1 297 ? 7.485 -12.489 -12.845 1.00 91.38 297 ILE A O 1
ATOM 2296 N N . PRO A 1 298 ? 9.346 -13.471 -13.665 1.00 88.44 298 PRO A N 1
ATOM 2297 C CA . PRO A 1 298 ? 8.618 -14.314 -14.608 1.00 88.44 298 PRO A CA 1
ATOM 2298 C C . PRO A 1 298 ? 7.979 -15.489 -13.865 1.00 88.44 298 PRO A C 1
ATOM 2300 O O . PRO A 1 298 ? 8.691 -16.349 -13.335 1.00 88.44 298 PRO A O 1
ATOM 2303 N N . SER A 1 299 ? 6.645 -15.547 -13.830 1.00 85.12 299 SER A N 1
ATOM 2304 C CA . SER A 1 299 ? 5.932 -16.563 -13.041 1.00 85.12 299 SER A CA 1
ATOM 2305 C C . SER A 1 299 ? 6.217 -17.971 -13.564 1.00 85.12 299 SER A C 1
ATOM 2307 O O . SER A 1 299 ? 6.436 -18.881 -12.776 1.00 85.12 299 SER A O 1
ATOM 2309 N N . ASP A 1 300 ? 6.296 -18.147 -14.888 1.00 85.00 300 ASP A N 1
ATOM 2310 C CA . ASP A 1 300 ? 6.622 -19.438 -15.513 1.00 85.00 300 ASP A CA 1
ATOM 2311 C C . ASP A 1 300 ? 7.990 -19.971 -15.069 1.00 85.00 300 ASP A C 1
ATOM 2313 O O . ASP A 1 300 ? 8.134 -21.151 -14.758 1.00 85.00 300 ASP A O 1
ATOM 2317 N N . TRP A 1 301 ? 9.009 -19.112 -15.021 1.00 84.62 301 TRP A N 1
ATOM 2318 C CA . TRP A 1 301 ? 10.337 -19.531 -14.577 1.00 84.62 301 TRP A CA 1
ATOM 2319 C C . TRP A 1 301 ? 10.318 -19.898 -13.091 1.00 84.62 301 TRP A C 1
ATOM 2321 O O . TRP A 1 301 ? 10.822 -20.951 -12.706 1.00 84.62 301 TRP A O 1
ATOM 2331 N N . LEU A 1 302 ? 9.667 -19.074 -12.269 1.00 86.06 302 LEU A N 1
ATOM 2332 C CA . LEU A 1 302 ? 9.571 -19.296 -10.831 1.00 86.06 302 LEU A CA 1
ATOM 2333 C C . LEU A 1 302 ? 8.842 -20.592 -10.471 1.00 86.06 302 LEU A C 1
ATOM 2335 O O . LEU A 1 302 ? 9.322 -21.337 -9.621 1.00 86.06 302 LEU A O 1
ATOM 2339 N N . LEU A 1 303 ? 7.702 -20.861 -11.104 1.00 85.06 303 LEU A N 1
ATOM 2340 C CA . LEU A 1 303 ? 6.884 -22.032 -10.791 1.00 85.06 303 LEU A CA 1
ATOM 2341 C C . LEU A 1 303 ? 7.535 -23.341 -11.259 1.00 85.06 303 LEU A C 1
ATOM 2343 O O . LEU A 1 303 ? 7.309 -24.379 -10.642 1.00 85.06 303 LEU A O 1
ATOM 2347 N N . ASN A 1 304 ? 8.349 -23.299 -12.321 1.00 85.31 304 ASN A N 1
ATOM 2348 C CA . ASN A 1 304 ? 9.018 -24.485 -12.860 1.00 85.31 304 ASN A CA 1
ATOM 2349 C C . ASN A 1 304 ? 10.374 -24.771 -12.193 1.00 85.31 304 ASN A C 1
ATOM 2351 O O . ASN A 1 304 ? 10.670 -25.922 -11.890 1.00 85.31 304 ASN A O 1
ATOM 2355 N N . GLU A 1 305 ? 11.196 -23.742 -11.968 1.00 84.56 305 GLU A N 1
ATOM 2356 C CA . GLU A 1 305 ? 12.592 -23.892 -11.514 1.00 84.56 305 GLU A CA 1
ATOM 2357 C C . GLU A 1 305 ? 12.800 -23.486 -10.043 1.00 84.56 305 GLU A C 1
ATOM 2359 O O . GLU A 1 305 ? 13.865 -23.715 -9.469 1.00 84.56 305 GLU A O 1
ATOM 2364 N N . GLY A 1 306 ? 11.797 -22.870 -9.413 1.00 85.00 306 GLY A N 1
ATOM 2365 C CA . GLY A 1 306 ? 11.825 -22.488 -8.004 1.00 85.00 306 GLY A CA 1
ATOM 2366 C C . GLY A 1 306 ? 12.636 -21.226 -7.680 1.00 85.00 306 GLY A C 1
ATOM 2367 O O . GLY A 1 306 ? 13.297 -20.603 -8.515 1.00 85.00 306 GLY A O 1
ATOM 2368 N N . LEU A 1 307 ? 12.579 -20.840 -6.401 1.00 88.62 307 LEU A N 1
ATOM 2369 C CA . LEU A 1 307 ? 13.193 -19.616 -5.870 1.00 88.62 307 LEU A CA 1
ATOM 2370 C C . LEU A 1 307 ? 14.719 -19.590 -6.032 1.00 88.62 307 LEU A C 1
ATOM 2372 O O . LEU A 1 307 ? 15.284 -18.543 -6.343 1.00 88.62 307 LEU A O 1
ATOM 2376 N N . GLU A 1 308 ? 15.387 -20.729 -5.833 1.00 86.00 308 GLU A N 1
ATOM 2377 C CA . GLU A 1 308 ? 16.853 -20.831 -5.896 1.00 86.00 308 GLU A CA 1
ATOM 2378 C C . GLU A 1 308 ? 17.404 -20.497 -7.285 1.00 86.00 308 GLU A C 1
ATOM 2380 O O . GLU A 1 308 ? 18.499 -19.947 -7.395 1.00 86.00 308 GLU A O 1
ATOM 2385 N N . SER A 1 309 ? 16.620 -20.769 -8.331 1.00 82.25 309 SER A N 1
ATOM 2386 C CA . SER A 1 309 ? 16.964 -20.441 -9.712 1.00 82.25 309 SER A CA 1
ATOM 2387 C C . SER A 1 309 ? 16.699 -18.965 -10.015 1.00 82.25 309 SER A C 1
ATOM 2389 O O . SER A 1 309 ? 17.589 -18.259 -10.481 1.00 82.25 309 SER A O 1
ATOM 2391 N N . VAL A 1 310 ? 15.508 -18.447 -9.697 1.00 84.44 310 VAL A N 1
ATOM 2392 C CA . VAL A 1 310 ? 15.096 -17.088 -10.104 1.00 84.44 310 VAL A CA 1
ATOM 2393 C C . VAL A 1 310 ? 15.781 -15.985 -9.297 1.00 84.44 310 VAL A C 1
ATOM 2395 O O . VAL A 1 310 ? 16.254 -14.992 -9.856 1.00 84.44 310 VAL A O 1
ATOM 2398 N N . VAL A 1 311 ? 15.829 -16.137 -7.971 1.00 90.81 311 VAL A N 1
ATOM 2399 C CA . VAL A 1 311 ? 16.168 -15.038 -7.059 1.00 90.81 311 VAL A CA 1
ATOM 2400 C C . VAL A 1 311 ? 17.594 -14.506 -7.274 1.00 90.81 311 VAL A C 1
ATOM 2402 O O . VAL A 1 311 ? 17.735 -13.287 -7.370 1.00 90.81 311 VAL A O 1
ATOM 2405 N N . PRO A 1 312 ? 18.658 -15.333 -7.384 1.00 78.00 312 PRO A N 1
ATOM 2406 C CA . PRO A 1 312 ? 20.013 -14.816 -7.589 1.00 78.00 312 PRO A CA 1
ATOM 2407 C C . PRO A 1 312 ? 20.161 -14.019 -8.891 1.00 78.00 312 PRO A C 1
ATOM 2409 O O . PRO A 1 312 ? 20.809 -12.977 -8.901 1.00 78.00 312 PRO A O 1
ATOM 2412 N N . HIS A 1 313 ? 19.531 -14.475 -9.976 1.00 77.69 313 HIS A N 1
ATOM 2413 C CA . HIS A 1 313 ? 19.637 -13.830 -11.285 1.00 77.69 313 HIS A CA 1
ATOM 2414 C C . HIS A 1 313 ? 18.967 -12.455 -11.306 1.00 77.69 313 HIS A C 1
ATOM 2416 O O . HIS A 1 313 ? 19.559 -11.492 -11.791 1.00 77.69 313 HIS A O 1
ATOM 2422 N N . LEU A 1 314 ? 17.748 -12.352 -10.768 1.00 87.38 314 LEU A N 1
ATOM 2423 C CA . LEU A 1 314 ? 17.038 -11.074 -10.720 1.00 87.38 314 LEU A CA 1
ATOM 2424 C C . LEU A 1 314 ? 17.655 -10.122 -9.691 1.00 87.38 314 LEU A C 1
ATOM 2426 O O . LEU A 1 314 ? 17.727 -8.928 -9.958 1.00 87.38 314 LEU A O 1
ATOM 2430 N N . ALA A 1 315 ? 18.173 -10.630 -8.567 1.00 86.31 315 ALA A N 1
ATOM 2431 C CA . ALA A 1 315 ? 18.898 -9.806 -7.600 1.00 86.31 315 ALA A CA 1
ATOM 2432 C C . ALA A 1 315 ? 20.125 -9.132 -8.229 1.00 86.31 315 ALA A C 1
ATOM 2434 O O . ALA A 1 315 ? 20.315 -7.940 -8.029 1.00 86.31 315 ALA A O 1
ATOM 2435 N N . VAL A 1 316 ? 20.901 -9.847 -9.056 1.00 78.00 316 VAL A N 1
ATOM 2436 C CA . VAL A 1 316 ? 22.032 -9.249 -9.789 1.00 78.00 316 VAL A CA 1
ATOM 2437 C C . VAL A 1 316 ? 21.566 -8.128 -10.721 1.00 78.00 316 VAL A C 1
ATOM 2439 O O . VAL A 1 316 ? 22.184 -7.069 -10.739 1.00 78.00 316 VAL A O 1
ATOM 2442 N N . GLN A 1 317 ? 20.468 -8.316 -11.460 1.00 86.75 317 GLN A N 1
ATOM 2443 C CA . GLN A 1 317 ? 19.931 -7.262 -12.333 1.00 86.75 317 GLN A CA 1
ATOM 2444 C C . GLN A 1 317 ? 19.491 -6.027 -11.541 1.00 86.75 317 GLN A C 1
ATOM 2446 O O . GLN A 1 317 ? 19.788 -4.905 -11.944 1.00 86.75 317 GLN A O 1
ATOM 2451 N N . VAL A 1 318 ? 18.817 -6.230 -10.404 1.00 89.06 318 VAL A N 1
ATOM 2452 C CA . VAL A 1 318 ? 18.390 -5.132 -9.527 1.00 89.06 318 VAL A CA 1
ATOM 2453 C C . VAL A 1 318 ? 19.603 -4.409 -8.943 1.00 89.06 318 VAL A C 1
ATOM 2455 O O . VAL A 1 318 ? 19.645 -3.184 -8.989 1.00 89.06 318 VAL A O 1
ATOM 2458 N N . SER A 1 319 ? 20.610 -5.136 -8.450 1.00 84.00 319 SER A N 1
ATOM 2459 C CA . SER A 1 319 ? 21.853 -4.548 -7.937 1.00 84.00 319 SER A CA 1
ATOM 2460 C C . SER A 1 319 ? 22.583 -3.725 -8.995 1.00 84.00 319 SER A C 1
ATOM 2462 O O . SER A 1 319 ? 23.003 -2.615 -8.691 1.00 84.00 319 SER A O 1
ATOM 2464 N N . LEU A 1 320 ? 22.697 -4.227 -10.229 1.00 78.56 320 LEU A N 1
ATOM 2465 C CA . LEU A 1 320 ? 23.328 -3.490 -11.329 1.00 78.56 320 LEU A CA 1
ATOM 2466 C C . LEU A 1 320 ? 22.557 -2.209 -11.665 1.00 78.56 320 LEU A C 1
ATOM 2468 O O . LEU A 1 320 ? 23.164 -1.154 -11.790 1.00 78.56 320 LEU A O 1
ATOM 2472 N N . ALA A 1 321 ? 21.224 -2.266 -11.734 1.00 85.12 321 ALA A N 1
ATOM 2473 C CA . ALA A 1 321 ? 20.410 -1.073 -11.967 1.00 85.12 321 ALA A CA 1
ATOM 2474 C C . ALA A 1 321 ? 20.549 -0.041 -10.829 1.00 85.12 321 ALA A C 1
ATOM 2476 O O . ALA A 1 321 ? 20.680 1.154 -11.088 1.00 85.12 321 ALA A O 1
ATOM 2477 N N . LEU A 1 322 ? 20.578 -0.489 -9.568 1.00 86.19 322 LEU A N 1
ATOM 2478 C CA . LEU A 1 322 ? 20.809 0.393 -8.419 1.00 86.19 322 LEU A CA 1
ATOM 2479 C C . LEU A 1 322 ? 22.214 1.010 -8.429 1.00 86.19 322 LEU A C 1
ATOM 2481 O O . LEU A 1 322 ? 22.355 2.159 -8.028 1.00 86.19 322 LEU A O 1
ATOM 2485 N N . ASP A 1 323 ? 23.236 0.280 -8.872 1.00 81.62 323 ASP A N 1
ATOM 2486 C CA . ASP A 1 323 ? 24.616 0.775 -8.909 1.00 81.62 323 ASP A CA 1
ATOM 2487 C C . ASP A 1 323 ? 24.856 1.735 -10.085 1.00 81.62 323 ASP A C 1
ATOM 2489 O O . ASP A 1 323 ? 25.442 2.797 -9.905 1.00 81.62 323 ASP A O 1
ATOM 2493 N N . GLU A 1 324 ? 24.346 1.405 -11.275 1.00 80.25 324 GLU A N 1
ATOM 2494 C CA . GLU A 1 324 ? 24.566 2.186 -12.499 1.00 80.25 324 GLU A CA 1
ATOM 2495 C C . GLU A 1 324 ? 23.621 3.389 -12.625 1.00 80.25 324 GLU A C 1
ATOM 2497 O O . GLU A 1 324 ? 24.006 4.436 -13.146 1.00 80.25 324 GLU A O 1
ATOM 2502 N N . GLN A 1 325 ? 22.364 3.244 -12.191 1.00 84.06 325 GLN A N 1
ATOM 2503 C CA . GLN A 1 325 ? 21.306 4.237 -12.420 1.00 84.06 325 GLN A CA 1
ATOM 2504 C C . GLN A 1 325 ? 20.811 4.889 -11.126 1.00 84.06 325 GLN A C 1
ATOM 2506 O O . GLN A 1 325 ? 19.984 5.800 -11.189 1.00 84.06 325 GLN A O 1
ATOM 2511 N N . HIS A 1 326 ? 21.270 4.430 -9.953 1.00 89.31 326 HIS A N 1
ATOM 2512 C CA . HIS A 1 326 ? 20.751 4.833 -8.635 1.00 89.31 326 HIS A CA 1
ATOM 2513 C C . HIS A 1 326 ? 19.224 4.661 -8.499 1.00 89.31 326 HIS A C 1
ATOM 2515 O O . HIS A 1 326 ? 18.582 5.270 -7.638 1.00 89.31 326 HIS A O 1
ATOM 2521 N N . PHE A 1 327 ? 18.626 3.839 -9.365 1.00 93.50 327 PHE A N 1
ATOM 2522 C CA . PHE A 1 327 ? 17.191 3.623 -9.449 1.00 93.50 327 PHE A CA 1
ATOM 2523 C C . PHE A 1 327 ? 16.905 2.261 -10.073 1.00 93.50 327 PHE A C 1
ATOM 2525 O O . PHE A 1 327 ? 17.435 1.935 -11.132 1.00 93.50 327 PHE A O 1
ATOM 2532 N N . ALA A 1 328 ? 16.039 1.476 -9.441 1.00 95.31 328 ALA A N 1
ATOM 2533 C CA . ALA A 1 328 ? 15.588 0.205 -9.992 1.00 95.31 328 ALA A CA 1
ATOM 2534 C C . ALA A 1 328 ? 14.097 0.008 -9.739 1.00 95.31 328 ALA A C 1
ATOM 2536 O O . ALA A 1 328 ? 13.561 0.450 -8.720 1.00 95.31 328 ALA A O 1
ATOM 2537 N N . ILE A 1 329 ? 13.436 -0.697 -10.656 1.00 97.00 329 ILE A N 1
ATOM 2538 C CA . ILE A 1 329 ? 12.032 -1.073 -10.523 1.00 97.00 329 ILE A CA 1
ATOM 2539 C C . ILE A 1 329 ? 11.936 -2.596 -10.552 1.00 97.00 329 ILE A C 1
ATOM 2541 O O . ILE A 1 329 ? 12.301 -3.223 -11.543 1.00 97.00 329 ILE A O 1
ATOM 2545 N N . LEU A 1 330 ? 11.419 -3.183 -9.476 1.00 97.00 330 LEU A N 1
ATOM 2546 C CA . LEU A 1 330 ? 11.127 -4.607 -9.354 1.00 97.00 330 LEU A CA 1
ATOM 2547 C C . LEU A 1 330 ? 9.611 -4.805 -9.287 1.00 97.00 330 LEU A C 1
ATOM 2549 O O . LEU A 1 330 ? 8.941 -4.232 -8.423 1.00 97.00 330 LEU A O 1
ATOM 2553 N N . ALA A 1 331 ? 9.054 -5.638 -10.162 1.00 95.12 331 ALA A N 1
ATOM 2554 C CA . ALA A 1 331 ? 7.616 -5.882 -10.174 1.00 95.12 331 ALA A CA 1
ATOM 2555 C C . ALA A 1 331 ? 7.235 -7.341 -10.428 1.00 95.12 331 ALA A C 1
ATOM 2557 O O . ALA A 1 331 ? 7.984 -8.128 -11.010 1.00 95.12 331 ALA A O 1
ATOM 2558 N N . THR A 1 332 ? 6.021 -7.694 -10.008 1.00 90.75 332 THR A N 1
ATOM 2559 C CA . THR A 1 332 ? 5.386 -8.956 -10.400 1.00 90.75 332 THR A CA 1
ATOM 2560 C C . THR A 1 332 ? 4.791 -8.850 -11.802 1.00 90.75 332 THR A C 1
ATOM 2562 O O . THR A 1 332 ? 4.395 -7.772 -12.252 1.00 90.75 332 THR A O 1
ATOM 2565 N N . GLU A 1 333 ? 4.705 -9.984 -12.493 1.00 85.31 333 GLU A N 1
ATOM 2566 C CA . GLU A 1 333 ? 4.143 -10.078 -13.840 1.00 85.31 333 GLU A CA 1
ATOM 2567 C C . GLU A 1 333 ? 2.707 -9.525 -13.907 1.00 85.31 333 GLU A C 1
ATOM 2569 O O . GLU A 1 333 ? 1.865 -9.811 -13.046 1.00 85.31 333 GLU A O 1
ATOM 2574 N N . ARG A 1 334 ? 2.406 -8.704 -14.925 1.00 80.81 334 ARG A N 1
ATOM 2575 C CA . ARG A 1 334 ? 1.113 -8.001 -14.992 1.00 80.81 334 ARG A CA 1
ATOM 2576 C C . ARG A 1 334 ? -0.025 -8.847 -15.548 1.00 80.81 334 ARG A C 1
ATOM 2578 O O . ARG A 1 334 ? -1.158 -8.698 -15.096 1.00 80.81 334 ARG A O 1
ATOM 2585 N N . VAL A 1 335 ? 0.281 -9.756 -16.470 1.00 67.06 335 VAL A N 1
ATOM 2586 C CA . VAL A 1 335 ? -0.690 -10.661 -17.092 1.00 67.06 335 VAL A CA 1
ATOM 2587 C C . VAL A 1 335 ? -0.599 -12.022 -16.409 1.00 67.06 335 VAL A C 1
ATOM 2589 O O . VAL A 1 335 ? 0.366 -12.756 -16.602 1.00 67.06 335 VAL A O 1
ATOM 2592 N N . ARG A 1 336 ? -1.603 -12.373 -15.597 1.00 57.19 336 ARG A N 1
ATOM 2593 C CA . ARG A 1 336 ? -1.689 -13.711 -14.994 1.00 57.19 336 ARG A CA 1
ATOM 2594 C C . ARG A 1 336 ? -2.208 -14.703 -16.029 1.00 57.19 336 ARG A C 1
ATOM 2596 O O . ARG A 1 336 ? -3.303 -14.535 -16.558 1.00 57.19 336 ARG A O 1
ATOM 2603 N N . GLN A 1 337 ? -1.447 -15.759 -16.294 1.00 55.22 337 GLN A N 1
ATOM 2604 C CA . GLN A 1 337 ? -1.950 -16.902 -17.054 1.00 55.22 337 GLN A CA 1
ATOM 2605 C C . GLN A 1 337 ? -2.959 -17.680 -16.190 1.00 55.22 337 GLN A C 1
ATOM 2607 O O . GLN A 1 337 ? -2.752 -17.827 -14.985 1.00 55.22 337 GLN A O 1
ATOM 2612 N N . ALA A 1 338 ? -4.030 -18.215 -16.789 1.00 52.19 338 ALA A N 1
ATOM 2613 C CA . ALA A 1 338 ? -5.108 -18.914 -16.067 1.00 52.19 338 ALA A CA 1
ATOM 2614 C C . ALA A 1 338 ? -4.630 -20.114 -15.218 1.00 52.19 338 ALA A C 1
ATOM 2616 O O . ALA A 1 338 ? -5.296 -20.509 -14.270 1.00 52.19 338 ALA A O 1
ATOM 2617 N N . ARG A 1 339 ? -3.456 -20.673 -15.533 1.00 49.50 339 ARG A N 1
ATOM 2618 C CA . ARG A 1 339 ? -2.812 -21.765 -14.787 1.00 49.50 339 ARG A CA 1
ATOM 2619 C C . ARG A 1 339 ? -2.082 -21.332 -13.503 1.00 49.50 339 ARG A C 1
ATOM 2621 O O . ARG A 1 339 ? -1.674 -22.197 -12.744 1.00 49.50 339 ARG A O 1
ATOM 2628 N N . HIS A 1 340 ? -1.911 -20.030 -13.252 1.00 52.47 340 HIS A N 1
ATOM 2629 C CA . HIS A 1 340 ? -1.145 -19.483 -12.113 1.00 52.47 340 HIS A CA 1
ATOM 2630 C C . HIS A 1 340 ? -2.007 -18.647 -11.154 1.00 52.47 340 HIS A C 1
ATOM 2632 O O . HIS A 1 340 ? -1.498 -17.789 -10.433 1.00 52.47 340 HIS A O 1
ATOM 2638 N N . SER A 1 341 ? -3.329 -18.820 -11.193 1.00 55.50 341 SER A N 1
ATOM 2639 C CA . SER A 1 341 ? -4.271 -18.010 -10.413 1.00 55.50 341 SER A CA 1
ATOM 2640 C C . SER A 1 341 ? -4.573 -18.566 -9.021 1.00 55.50 341 SER A C 1
ATOM 2642 O O . SER A 1 341 ? -5.416 -17.998 -8.329 1.00 55.50 341 SER A O 1
ATOM 2644 N N . ASP A 1 342 ? -3.934 -19.663 -8.607 1.00 63.50 342 ASP A N 1
ATOM 2645 C CA . ASP A 1 342 ? -4.138 -20.211 -7.269 1.00 63.50 342 ASP A CA 1
ATOM 2646 C C . ASP A 1 342 ? -3.346 -19.442 -6.192 1.00 63.50 342 ASP A C 1
ATOM 2648 O O . ASP A 1 342 ? -2.401 -18.689 -6.454 1.00 63.50 342 ASP A O 1
ATOM 2652 N N . LEU A 1 343 ? -3.785 -19.594 -4.941 1.00 63.47 343 LEU A N 1
ATOM 2653 C CA . LEU A 1 343 ? -3.210 -18.886 -3.796 1.00 63.47 343 LEU A CA 1
ATOM 2654 C C . LEU A 1 343 ? -1.738 -19.278 -3.554 1.00 63.47 343 LEU A C 1
ATOM 2656 O O . LEU A 1 343 ? -0.956 -18.472 -3.049 1.00 63.47 343 LEU A O 1
ATOM 2660 N N . ALA A 1 344 ? -1.363 -20.510 -3.918 1.00 70.31 344 ALA A N 1
ATOM 2661 C CA . ALA A 1 344 ? -0.023 -21.053 -3.723 1.00 70.31 344 ALA A CA 1
ATOM 2662 C C . ALA A 1 344 ? 0.992 -20.400 -4.672 1.00 70.31 344 ALA A C 1
ATOM 2664 O O . ALA A 1 344 ? 2.061 -19.980 -4.226 1.00 70.31 344 ALA A O 1
ATOM 2665 N N . ALA A 1 345 ? 0.631 -20.224 -5.945 1.00 73.62 345 ALA A N 1
ATOM 2666 C CA . ALA A 1 345 ? 1.429 -19.491 -6.918 1.00 73.62 345 ALA A CA 1
ATOM 2667 C C . ALA A 1 345 ? 1.631 -18.034 -6.477 1.00 73.62 345 ALA A C 1
ATOM 2669 O O . ALA A 1 345 ? 2.756 -17.536 -6.481 1.00 73.62 345 ALA A O 1
ATOM 2670 N N . GLY A 1 346 ? 0.571 -17.365 -6.008 1.00 77.88 346 GLY A N 1
ATOM 2671 C CA . GLY A 1 346 ? 0.666 -16.002 -5.470 1.00 77.88 346 GLY A CA 1
ATOM 2672 C C . GLY A 1 346 ? 1.634 -15.880 -4.286 1.00 77.88 346 GLY A C 1
ATOM 2673 O O . GLY A 1 346 ? 2.432 -14.942 -4.238 1.00 77.88 346 GLY A O 1
ATOM 2674 N N . ALA A 1 347 ? 1.613 -16.849 -3.365 1.00 81.12 347 ALA A N 1
ATOM 2675 C CA . ALA A 1 347 ? 2.543 -16.901 -2.238 1.00 81.12 347 ALA A CA 1
ATOM 2676 C C . ALA A 1 347 ? 4.000 -17.097 -2.692 1.00 81.12 347 ALA A C 1
ATOM 2678 O O . ALA A 1 347 ? 4.894 -16.434 -2.169 1.00 81.12 347 ALA A O 1
ATOM 2679 N N . GLN A 1 348 ? 4.245 -17.944 -3.699 1.00 85.56 348 GLN A N 1
ATOM 2680 C CA . GLN A 1 348 ? 5.583 -18.122 -4.270 1.00 85.56 348 GLN A CA 1
ATOM 2681 C C . GLN A 1 348 ? 6.094 -16.852 -4.958 1.00 85.56 348 GLN A C 1
ATOM 2683 O O . GLN A 1 348 ? 7.248 -16.483 -4.750 1.00 85.56 348 GLN A O 1
ATOM 2688 N N . VAL A 1 349 ? 5.247 -16.148 -5.721 1.00 89.00 349 VAL A N 1
ATOM 2689 C CA . VAL A 1 349 ? 5.621 -14.865 -6.343 1.00 89.00 349 VAL A CA 1
ATOM 2690 C C . VAL A 1 349 ? 6.017 -13.837 -5.284 1.00 89.00 349 VAL A C 1
ATOM 2692 O O . VAL A 1 349 ? 7.047 -13.178 -5.426 1.00 89.00 349 VAL A O 1
ATOM 2695 N N . MET A 1 350 ? 5.241 -13.716 -4.204 1.00 89.00 350 MET A N 1
ATOM 2696 C CA . MET A 1 350 ? 5.587 -12.809 -3.108 1.00 89.00 350 MET A CA 1
ATOM 2697 C C . MET A 1 350 ? 6.873 -13.224 -2.387 1.00 89.00 350 MET A C 1
ATOM 2699 O O . MET A 1 350 ? 7.695 -12.359 -2.100 1.00 89.00 350 MET A O 1
ATOM 2703 N N . ALA A 1 351 ? 7.094 -14.524 -2.165 1.00 91.56 351 ALA A N 1
ATOM 2704 C CA . ALA A 1 351 ? 8.341 -15.033 -1.594 1.00 91.56 351 ALA A CA 1
ATOM 2705 C C . ALA A 1 351 ? 9.556 -14.733 -2.489 1.00 91.56 351 ALA A C 1
ATOM 2707 O O . ALA A 1 351 ? 10.620 -14.386 -1.985 1.00 91.56 351 ALA A O 1
ATOM 2708 N N . ALA A 1 352 ? 9.406 -14.818 -3.815 1.00 94.44 352 ALA A N 1
ATOM 2709 C CA . ALA A 1 352 ? 10.456 -14.431 -4.755 1.00 94.44 352 ALA A CA 1
ATOM 2710 C C . ALA A 1 352 ? 10.740 -12.929 -4.678 1.00 94.44 352 ALA A C 1
ATOM 2712 O O . ALA A 1 352 ? 11.898 -12.529 -4.575 1.00 94.44 352 ALA A O 1
ATOM 2713 N N . LEU A 1 353 ? 9.686 -12.107 -4.683 1.00 95.81 353 LEU A N 1
ATOM 2714 C CA . LEU A 1 353 ? 9.782 -10.652 -4.591 1.00 95.81 353 LEU A CA 1
ATOM 2715 C C . LEU A 1 353 ? 10.549 -10.222 -3.337 1.00 95.81 353 LEU A C 1
ATOM 2717 O O . LEU A 1 353 ? 11.507 -9.458 -3.437 1.00 95.81 353 LEU A O 1
ATOM 2721 N N . THR A 1 354 ? 10.172 -10.737 -2.167 1.00 96.19 354 THR A N 1
ATOM 2722 C CA . THR A 1 354 ? 10.837 -10.395 -0.905 1.00 96.19 354 THR A CA 1
ATOM 2723 C C . THR A 1 354 ? 12.244 -10.976 -0.822 1.00 96.19 354 THR A C 1
ATOM 2725 O O . THR A 1 354 ? 13.147 -10.273 -0.382 1.00 96.19 354 THR A O 1
ATOM 2728 N N . ALA A 1 355 ? 12.488 -12.191 -1.321 1.00 96.06 355 ALA A N 1
ATOM 2729 C CA . ALA A 1 355 ? 13.830 -12.777 -1.345 1.00 96.06 355 ALA A CA 1
ATOM 2730 C C . ALA A 1 355 ? 14.808 -12.011 -2.257 1.00 96.06 355 ALA A C 1
ATOM 2732 O O . ALA A 1 355 ? 15.999 -11.928 -1.946 1.00 96.06 355 ALA A O 1
ATOM 2733 N N . ILE A 1 356 ? 14.328 -11.435 -3.366 1.00 97.00 356 ILE A N 1
ATOM 2734 C CA . ILE A 1 356 ? 15.128 -10.541 -4.217 1.00 97.00 356 ILE A CA 1
ATOM 2735 C C . ILE A 1 356 ? 15.454 -9.260 -3.448 1.00 97.00 356 ILE A C 1
ATOM 2737 O O . ILE A 1 356 ? 16.625 -8.896 -3.369 1.00 97.00 356 ILE A O 1
ATOM 2741 N N . VAL A 1 357 ? 14.450 -8.621 -2.828 1.00 97.56 357 VAL A N 1
ATOM 2742 C CA . VAL A 1 357 ? 14.658 -7.420 -1.997 1.00 97.56 357 VAL A CA 1
ATOM 2743 C C . VAL A 1 357 ? 15.670 -7.691 -0.880 1.00 97.56 357 VAL A C 1
ATOM 2745 O O . VAL A 1 357 ? 16.575 -6.889 -0.684 1.00 97.56 357 VAL A O 1
ATOM 2748 N N . ALA A 1 358 ? 15.582 -8.837 -0.203 1.00 95.88 358 ALA A N 1
ATOM 2749 C CA . ALA A 1 358 ? 16.502 -9.213 0.869 1.00 95.88 358 ALA A CA 1
ATOM 2750 C C . ALA A 1 358 ? 17.959 -9.306 0.413 1.00 95.88 358 ALA A C 1
ATOM 2752 O O . ALA A 1 358 ? 18.857 -8.904 1.148 1.00 95.88 358 ALA A O 1
ATOM 2753 N N . ARG A 1 359 ? 18.205 -9.773 -0.815 1.00 93.88 359 ARG A N 1
ATOM 2754 C CA . ARG A 1 359 ? 19.557 -9.809 -1.388 1.00 93.88 359 ARG A CA 1
ATOM 2755 C C . ARG A 1 359 ? 20.104 -8.433 -1.753 1.00 93.88 359 ARG A C 1
ATOM 2757 O O . ARG A 1 359 ? 21.319 -8.279 -1.801 1.00 93.88 359 ARG A O 1
ATOM 2764 N N . VAL A 1 360 ? 19.236 -7.460 -2.027 1.00 93.44 360 VAL A N 1
ATOM 2765 C CA . VAL A 1 360 ? 19.649 -6.111 -2.445 1.00 93.44 360 VAL A CA 1
ATOM 2766 C C . VAL A 1 360 ? 19.489 -5.053 -1.349 1.00 93.44 360 VAL A C 1
ATOM 2768 O O . VAL A 1 360 ? 19.825 -3.893 -1.571 1.00 93.44 360 VAL A O 1
ATOM 2771 N N . ALA A 1 361 ? 19.005 -5.430 -0.162 1.00 91.75 361 ALA A N 1
ATOM 2772 C CA . ALA A 1 361 ? 18.674 -4.512 0.929 1.00 91.75 361 ALA A CA 1
ATOM 2773 C C . ALA A 1 361 ? 19.867 -3.648 1.378 1.00 91.75 361 ALA A C 1
ATOM 2775 O O . ALA A 1 361 ? 19.701 -2.463 1.672 1.00 91.75 361 ALA A O 1
ATOM 2776 N N . GLU A 1 362 ? 21.078 -4.210 1.381 1.00 87.38 362 GLU A N 1
ATOM 2777 C CA . GLU A 1 362 ? 22.319 -3.490 1.711 1.00 87.38 362 GLU A CA 1
ATOM 2778 C C . GLU A 1 362 ? 22.663 -2.388 0.698 1.00 87.38 362 GLU A C 1
ATOM 2780 O O . GLU A 1 362 ? 23.320 -1.413 1.046 1.00 87.38 362 GLU A O 1
ATOM 2785 N N . TYR A 1 363 ? 22.165 -2.504 -0.535 1.00 85.56 363 TYR A N 1
ATOM 2786 C CA . TYR A 1 363 ? 22.401 -1.553 -1.622 1.00 85.56 363 TYR A CA 1
ATOM 2787 C C . TYR A 1 363 ? 21.299 -0.499 -1.755 1.00 85.56 363 TYR A C 1
ATOM 2789 O O . TYR A 1 363 ? 21.403 0.365 -2.620 1.00 85.56 363 TYR A O 1
ATOM 2797 N N . CYS A 1 364 ? 20.233 -0.587 -0.958 1.00 90.81 364 CYS A N 1
ATOM 2798 C CA . CYS A 1 364 ? 19.115 0.347 -1.011 1.00 90.81 364 CYS A CA 1
ATOM 2799 C C . CYS A 1 364 ? 19.261 1.416 0.074 1.00 90.81 364 CYS A C 1
ATOM 2801 O O . CYS A 1 364 ? 19.449 1.086 1.249 1.00 90.81 364 CYS A O 1
ATOM 2803 N N . ASP A 1 365 ? 19.079 2.678 -0.309 1.00 93.44 365 ASP A N 1
ATOM 2804 C CA . ASP A 1 365 ? 19.005 3.819 0.613 1.00 93.44 365 ASP A CA 1
ATOM 2805 C C . ASP A 1 365 ? 17.563 4.275 0.836 1.00 93.44 365 ASP A C 1
ATOM 2807 O O . ASP A 1 365 ? 17.276 5.005 1.780 1.00 93.44 365 ASP A O 1
ATOM 2811 N N . ALA A 1 366 ? 16.645 3.838 -0.027 1.00 95.69 366 ALA A N 1
ATOM 2812 C CA . ALA A 1 366 ? 15.219 4.096 0.071 1.00 95.69 366 ALA A CA 1
ATOM 2813 C C . ALA A 1 366 ? 14.408 3.049 -0.690 1.00 95.69 366 ALA A C 1
ATOM 2815 O O . ALA A 1 366 ? 14.866 2.506 -1.699 1.00 95.69 366 ALA A O 1
ATOM 2816 N N . VAL A 1 367 ? 13.169 2.813 -0.249 1.00 97.12 367 VAL A N 1
ATOM 2817 C CA . VAL A 1 367 ? 12.244 1.916 -0.954 1.00 97.12 367 VAL A CA 1
ATOM 2818 C C . VAL A 1 367 ? 10.864 2.549 -1.112 1.00 97.12 367 VAL A C 1
ATOM 2820 O O . VAL A 1 367 ? 10.298 3.100 -0.171 1.00 97.12 367 VAL A O 1
ATOM 2823 N N . ILE A 1 368 ? 10.295 2.435 -2.309 1.00 96.62 368 ILE A N 1
ATOM 2824 C CA .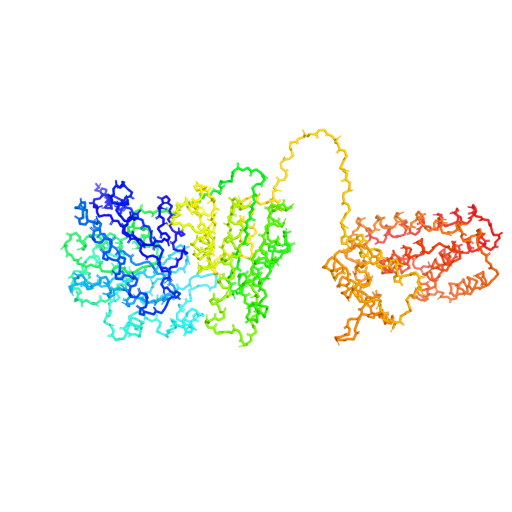 ILE A 1 368 ? 8.922 2.835 -2.624 1.00 96.62 368 ILE A CA 1
ATOM 2825 C C . ILE A 1 368 ? 8.130 1.566 -2.925 1.00 96.62 368 ILE A C 1
ATOM 2827 O O . ILE A 1 368 ? 8.367 0.918 -3.941 1.00 96.62 368 ILE A O 1
ATOM 2831 N N . ALA A 1 369 ? 7.190 1.193 -2.058 1.00 95.69 369 ALA A N 1
ATOM 2832 C CA . ALA A 1 369 ? 6.439 -0.049 -2.204 1.00 95.69 369 ALA A CA 1
ATOM 2833 C C . ALA A 1 369 ? 4.967 0.194 -2.548 1.00 95.69 369 ALA A C 1
ATOM 2835 O O . ALA A 1 369 ? 4.258 0.916 -1.843 1.00 95.69 369 ALA A O 1
ATOM 2836 N N . LYS A 1 370 ? 4.497 -0.469 -3.611 1.00 92.50 370 LYS A N 1
ATOM 2837 C CA . LYS A 1 370 ? 3.132 -0.367 -4.135 1.00 92.50 370 LYS A CA 1
ATOM 2838 C C . LYS A 1 370 ? 2.326 -1.646 -3.916 1.00 92.50 370 LYS A C 1
ATOM 2840 O O . LYS A 1 370 ? 2.635 -2.705 -4.467 1.00 92.50 370 LYS A O 1
ATOM 2845 N N . GLY A 1 371 ? 1.212 -1.488 -3.205 1.00 87.50 371 GLY A N 1
ATOM 2846 C CA . GLY A 1 371 ? 0.259 -2.529 -2.827 1.00 87.50 371 GLY A CA 1
ATOM 2847 C C . GLY A 1 371 ? 0.323 -2.810 -1.331 1.00 87.50 371 GLY A C 1
ATOM 2848 O O . GLY A 1 371 ? 1.409 -3.009 -0.816 1.00 87.50 371 GLY A O 1
ATOM 2849 N N . GLY A 1 372 ? -0.823 -2.886 -0.644 1.00 80.94 372 GLY A N 1
ATOM 2850 C CA . GLY A 1 372 ? -0.866 -3.056 0.817 1.00 80.94 372 GLY A CA 1
ATOM 2851 C C . GLY A 1 372 ? -0.048 -4.256 1.309 1.00 80.94 372 GLY A C 1
ATOM 2852 O O . GLY A 1 372 ? 0.977 -4.085 1.959 1.00 80.94 372 GLY A O 1
ATOM 2853 N N . ILE A 1 373 ? -0.400 -5.470 0.876 1.00 82.06 373 ILE A N 1
ATOM 2854 C CA . ILE A 1 373 ? 0.340 -6.698 1.236 1.00 82.06 373 ILE A CA 1
ATOM 2855 C C . ILE A 1 373 ? 1.816 -6.613 0.816 1.00 82.06 373 ILE A C 1
ATOM 2857 O O . ILE A 1 373 ? 2.700 -7.006 1.575 1.00 82.06 373 ILE A O 1
ATOM 2861 N N . THR A 1 374 ? 2.094 -6.067 -0.372 1.00 89.56 374 THR A N 1
ATOM 2862 C CA . THR A 1 374 ? 3.462 -5.892 -0.869 1.00 89.56 374 THR A CA 1
ATOM 2863 C C . THR A 1 374 ? 4.278 -4.982 0.041 1.00 89.56 374 THR A C 1
ATOM 2865 O O . THR A 1 374 ? 5.382 -5.356 0.414 1.00 89.56 374 THR A O 1
ATOM 2868 N N . SER A 1 375 ? 3.748 -3.829 0.445 1.00 92.00 375 SER A N 1
ATOM 2869 C CA . SER A 1 375 ? 4.437 -2.898 1.339 1.00 92.00 375 SER A CA 1
ATOM 2870 C C . SER A 1 375 ? 4.715 -3.521 2.710 1.00 92.00 375 SER A C 1
ATOM 2872 O O . SER A 1 375 ? 5.788 -3.325 3.270 1.00 92.00 375 SER A O 1
ATOM 2874 N N . ALA A 1 376 ? 3.797 -4.333 3.240 1.00 89.38 376 ALA A N 1
ATOM 2875 C CA . ALA A 1 376 ? 4.036 -5.068 4.483 1.00 89.38 376 ALA A CA 1
ATOM 2876 C C . ALA A 1 376 ? 5.199 -6.054 4.332 1.00 89.38 376 ALA A C 1
ATOM 2878 O O . ALA A 1 376 ? 6.181 -5.970 5.063 1.00 89.38 376 ALA A O 1
ATOM 2879 N N . GLN A 1 377 ? 5.094 -6.963 3.361 1.00 91.12 377 GLN A N 1
ATOM 2880 C CA . GLN A 1 377 ? 6.038 -8.068 3.195 1.00 91.12 377 GLN A CA 1
ATOM 2881 C C . GLN A 1 377 ? 7.417 -7.603 2.724 1.00 91.12 377 GLN A C 1
ATOM 2883 O O . GLN A 1 377 ? 8.436 -8.165 3.115 1.00 91.12 377 GLN A O 1
ATOM 2888 N N . VAL A 1 378 ? 7.492 -6.541 1.922 1.00 95.25 378 VAL A N 1
ATOM 2889 C CA . VAL A 1 378 ? 8.774 -5.930 1.556 1.00 95.25 378 VAL A CA 1
ATOM 2890 C C . VAL A 1 378 ? 9.454 -5.343 2.792 1.00 95.25 378 VAL A C 1
ATOM 2892 O O . VAL A 1 378 ? 10.656 -5.533 2.947 1.00 95.25 378 VAL A O 1
ATOM 2895 N N . ALA A 1 379 ? 8.720 -4.687 3.697 1.00 94.69 379 ALA A N 1
ATOM 2896 C CA . ALA A 1 379 ? 9.295 -4.185 4.943 1.00 94.69 379 ALA A CA 1
ATOM 2897 C C . ALA A 1 379 ? 9.710 -5.326 5.895 1.00 94.69 379 ALA A C 1
ATOM 2899 O O . ALA A 1 379 ? 10.831 -5.318 6.407 1.00 94.69 379 ALA A O 1
ATOM 2900 N N . THR A 1 380 ? 8.842 -6.321 6.120 1.00 92.50 380 THR A N 1
ATOM 2901 C CA . THR A 1 380 ? 9.094 -7.399 7.092 1.00 92.50 380 THR A CA 1
ATOM 2902 C C . THR A 1 380 ? 10.032 -8.475 6.582 1.00 92.50 380 THR A C 1
ATOM 2904 O O . THR A 1 380 ? 10.902 -8.899 7.331 1.00 92.50 380 THR A O 1
ATOM 2907 N N . ASP A 1 381 ? 9.859 -8.953 5.355 1.00 92.69 381 ASP A N 1
ATOM 2908 C CA . ASP A 1 381 ? 10.520 -10.163 4.853 1.00 92.69 381 ASP A CA 1
ATOM 2909 C C . ASP A 1 381 ? 11.649 -9.795 3.891 1.00 92.69 381 ASP A C 1
ATOM 2911 O O . ASP A 1 381 ? 12.712 -10.406 3.927 1.00 92.69 381 ASP A O 1
ATOM 2915 N N . GLY A 1 382 ? 11.443 -8.752 3.079 1.00 94.69 382 GLY A N 1
ATOM 2916 C CA . GLY A 1 382 ? 12.473 -8.215 2.193 1.00 94.69 382 GLY A CA 1
ATOM 2917 C C . GLY A 1 382 ? 13.561 -7.473 2.962 1.00 94.69 382 GLY A C 1
ATOM 2918 O O . GLY A 1 382 ? 14.725 -7.835 2.915 1.00 94.69 382 GLY A O 1
ATOM 2919 N N . LEU A 1 383 ? 13.192 -6.449 3.721 1.00 95.56 383 LEU A N 1
ATOM 2920 C CA . LEU A 1 383 ? 14.143 -5.605 4.446 1.00 95.56 383 LEU A CA 1
ATOM 2921 C C . LEU A 1 383 ? 14.446 -6.112 5.861 1.00 95.56 383 LEU A C 1
ATOM 2923 O O . LEU A 1 383 ? 15.293 -5.550 6.553 1.00 95.56 383 LEU A O 1
ATOM 2927 N N . SER A 1 384 ? 13.759 -7.169 6.308 1.00 93.31 384 SER A N 1
ATOM 2928 C CA . SER A 1 384 ? 13.898 -7.721 7.662 1.00 93.31 384 SER A CA 1
ATOM 2929 C C . SER A 1 384 ? 13.679 -6.692 8.779 1.00 93.31 384 SER A C 1
ATOM 2931 O O . SER A 1 384 ? 14.160 -6.871 9.902 1.00 93.31 384 SER A O 1
ATOM 2933 N N . ALA A 1 385 ? 12.929 -5.623 8.498 1.00 92.50 385 ALA A N 1
ATOM 2934 C CA . ALA A 1 385 ? 12.644 -4.588 9.473 1.00 92.50 385 ALA A CA 1
ATOM 2935 C C . ALA A 1 385 ? 11.694 -5.129 10.549 1.00 92.50 385 ALA A C 1
ATOM 2937 O O . ALA A 1 385 ? 10.703 -5.810 10.277 1.00 92.50 385 ALA A O 1
ATOM 2938 N N . THR A 1 386 ? 11.997 -4.814 11.805 1.00 86.94 386 THR A N 1
ATOM 2939 C CA . THR A 1 386 ? 11.155 -5.194 12.953 1.00 86.94 386 THR A CA 1
ATOM 2940 C C . THR A 1 386 ? 10.228 -4.063 13.388 1.00 86.94 386 THR A C 1
ATOM 2942 O O . THR A 1 386 ? 9.200 -4.310 14.026 1.00 86.94 386 THR A O 1
ATOM 2945 N N . ARG A 1 387 ? 10.569 -2.826 13.011 1.00 90.06 387 ARG A N 1
ATOM 2946 C CA . ARG A 1 387 ? 9.838 -1.605 13.340 1.00 90.06 387 ARG A CA 1
ATOM 2947 C C . ARG A 1 387 ? 9.917 -0.585 12.207 1.00 90.06 387 ARG A C 1
ATOM 2949 O O . ARG A 1 387 ? 10.919 -0.520 11.492 1.00 90.06 387 ARG A O 1
ATOM 2956 N N . ALA A 1 388 ? 8.884 0.238 12.115 1.00 94.69 388 ALA A N 1
ATOM 2957 C CA . ALA A 1 388 ? 8.856 1.448 11.309 1.00 94.69 388 ALA A CA 1
ATOM 2958 C C . ALA A 1 388 ? 8.453 2.635 12.181 1.00 94.69 388 ALA A C 1
ATOM 2960 O O . ALA A 1 388 ? 7.719 2.471 13.154 1.00 94.69 388 ALA A O 1
ATOM 2961 N N . TYR A 1 389 ? 8.876 3.835 11.810 1.00 95.38 389 TYR A N 1
ATOM 2962 C CA . TYR A 1 389 ? 8.369 5.065 12.401 1.00 95.38 389 TYR A CA 1
ATOM 2963 C C . TYR A 1 389 ? 7.662 5.895 11.330 1.00 95.38 389 TYR A C 1
ATOM 2965 O O . TYR A 1 389 ? 8.265 6.284 10.331 1.00 95.38 389 TYR A O 1
ATOM 2973 N N . VAL A 1 390 ? 6.367 6.153 11.507 1.00 96.00 390 VAL A N 1
ATOM 2974 C CA . VAL A 1 390 ? 5.568 6.917 10.542 1.00 96.00 390 VAL A CA 1
ATOM 2975 C C . VAL A 1 390 ? 5.911 8.391 10.694 1.00 96.00 390 VAL A C 1
ATOM 2977 O O . VAL A 1 390 ? 5.612 8.999 11.718 1.00 96.00 390 VAL A O 1
ATOM 2980 N N . LYS A 1 391 ? 6.514 9.000 9.674 1.00 95.44 391 LYS A N 1
ATOM 2981 C CA . LYS A 1 391 ? 6.829 10.441 9.674 1.00 95.44 391 LYS A CA 1
ATOM 2982 C C . LYS A 1 391 ? 5.609 11.286 9.310 1.00 95.44 391 LYS A C 1
ATOM 2984 O O . LYS A 1 391 ? 5.519 12.443 9.719 1.00 95.44 391 LYS A O 1
ATOM 2989 N N . GLY A 1 392 ? 4.686 10.698 8.555 1.00 93.75 392 GLY A N 1
ATOM 2990 C CA . GLY A 1 392 ? 3.473 11.317 8.040 1.00 93.75 392 GLY A CA 1
ATOM 2991 C C . GLY A 1 392 ? 3.123 10.724 6.681 1.00 93.75 392 GLY A C 1
ATOM 2992 O O . GLY A 1 392 ? 3.282 9.523 6.470 1.00 93.75 392 GLY A O 1
ATOM 2993 N N . GLN A 1 393 ? 2.700 11.572 5.751 1.00 92.31 393 GLN A N 1
ATOM 2994 C CA . GLN A 1 393 ? 2.374 11.192 4.376 1.00 92.31 393 GLN A CA 1
ATOM 2995 C C . GLN A 1 393 ? 3.160 12.031 3.361 1.00 92.31 393 GLN A C 1
ATOM 2997 O O . GLN A 1 393 ? 3.513 13.172 3.649 1.00 92.31 393 GLN A O 1
ATOM 3002 N N . LEU A 1 394 ? 3.434 11.474 2.184 1.00 90.94 394 LEU A N 1
ATOM 3003 C CA . LEU A 1 394 ? 4.025 12.205 1.050 1.00 90.94 394 LEU A CA 1
ATOM 3004 C C . LEU A 1 394 ? 2.954 13.010 0.315 1.00 90.94 394 LEU A C 1
ATOM 3006 O O . LEU A 1 394 ? 3.143 14.165 -0.050 1.00 90.94 394 LEU A O 1
ATOM 3010 N N . GLU A 1 395 ? 1.799 12.382 0.147 1.00 87.06 395 GLU A N 1
ATOM 3011 C CA . GLU A 1 395 ? 0.591 12.924 -0.458 1.00 87.06 395 GLU A CA 1
ATOM 3012 C C . GLU A 1 395 ? -0.623 12.192 0.143 1.00 87.06 395 GLU A C 1
ATOM 3014 O O . GLU A 1 395 ? -0.435 11.163 0.805 1.00 87.06 395 GLU A O 1
ATOM 3019 N N . PRO A 1 396 ? -1.858 12.698 -0.032 1.00 83.19 396 PRO A N 1
ATOM 3020 C CA . PRO A 1 396 ? -3.054 12.064 0.516 1.00 83.19 396 PRO A CA 1
ATOM 3021 C C . PRO A 1 396 ? -3.139 10.561 0.205 1.00 83.19 396 PRO A C 1
ATOM 3023 O O . PRO A 1 396 ? -3.292 10.154 -0.943 1.00 83.19 396 PRO A O 1
ATOM 3026 N N . GLY A 1 397 ? -3.058 9.733 1.251 1.00 84.12 397 GLY A N 1
ATOM 3027 C CA . GLY A 1 397 ? -3.147 8.270 1.140 1.00 84.12 397 GLY A CA 1
ATOM 3028 C C . GLY A 1 397 ? -1.817 7.534 0.918 1.00 84.12 397 GLY A C 1
ATOM 3029 O O . GLY A 1 397 ? -1.821 6.307 0.840 1.00 84.12 397 GLY A O 1
ATOM 3030 N N . VAL A 1 398 ? -0.683 8.239 0.845 1.00 90.56 398 VAL A N 1
ATOM 3031 C CA . VAL A 1 398 ? 0.653 7.637 0.703 1.00 90.56 398 VAL A CA 1
ATOM 3032 C C . VAL A 1 398 ? 1.493 7.905 1.947 1.00 90.56 398 VAL A C 1
ATOM 3034 O O . VAL A 1 398 ? 1.970 9.021 2.153 1.00 90.56 398 VAL A O 1
ATOM 3037 N N . SER A 1 399 ? 1.721 6.881 2.768 1.00 93.38 399 SER A N 1
ATOM 3038 C CA . SER A 1 399 ? 2.475 7.033 4.017 1.00 93.38 399 SER A CA 1
ATOM 3039 C C . SER A 1 399 ? 3.982 7.065 3.788 1.00 93.38 399 SER A C 1
ATOM 3041 O O . SER A 1 399 ? 4.522 6.287 3.001 1.00 93.38 399 SER A O 1
ATOM 3043 N N . LEU A 1 400 ? 4.666 7.925 4.545 1.00 95.75 400 LEU A N 1
ATOM 3044 C CA . LEU A 1 400 ? 6.120 7.960 4.655 1.00 95.75 400 LEU A CA 1
ATOM 3045 C C . LEU A 1 400 ? 6.545 7.341 5.982 1.00 95.75 400 LEU A C 1
ATOM 3047 O O . LEU A 1 400 ? 6.267 7.876 7.062 1.00 95.75 400 LEU A O 1
ATOM 3051 N N . TRP A 1 401 ? 7.247 6.225 5.891 1.00 96.19 401 TRP A N 1
ATOM 3052 C CA . TRP A 1 401 ? 7.869 5.546 7.011 1.00 96.19 401 TRP A CA 1
ATOM 3053 C C . TRP A 1 401 ? 9.373 5.782 7.018 1.00 96.19 401 TRP A C 1
ATOM 3055 O O . TRP A 1 401 ? 9.997 6.100 6.008 1.00 96.19 401 TRP A O 1
ATOM 3065 N N . GLU A 1 402 ? 9.945 5.580 8.188 1.00 96.00 402 GLU A N 1
ATOM 3066 C CA . GLU A 1 402 ? 11.369 5.498 8.437 1.00 96.00 402 GLU A CA 1
ATOM 3067 C C . GLU A 1 402 ? 11.625 4.099 9.022 1.00 96.00 402 GLU A C 1
ATOM 3069 O O . GLU A 1 402 ? 11.176 3.787 10.128 1.00 96.00 402 GLU A O 1
ATOM 3074 N N . LEU A 1 403 ? 12.236 3.210 8.235 1.00 94.56 403 LEU A N 1
ATOM 3075 C CA . LEU A 1 403 ? 12.467 1.811 8.608 1.00 94.56 403 LEU A CA 1
ATOM 3076 C C . LEU A 1 403 ? 13.827 1.645 9.263 1.00 94.56 403 LEU A C 1
ATOM 3078 O O . LEU A 1 403 ? 14.825 2.051 8.680 1.00 94.56 403 LEU A O 1
ATOM 3082 N N . THR A 1 404 ? 13.876 0.975 10.417 1.00 90.56 404 THR A N 1
ATOM 3083 C CA . THR A 1 404 ? 15.140 0.501 10.998 1.00 90.56 404 THR A CA 1
ATOM 3084 C C . THR A 1 404 ? 15.446 -0.903 10.482 1.00 90.56 404 THR A C 1
ATOM 3086 O O . THR A 1 404 ? 14.682 -1.840 10.736 1.00 90.56 404 THR A O 1
ATOM 3089 N N . LEU A 1 405 ? 16.573 -1.046 9.793 1.00 90.62 405 LEU A N 1
ATOM 3090 C CA . LEU A 1 405 ? 17.074 -2.309 9.261 1.00 90.62 405 LEU A CA 1
ATOM 3091 C C . LEU A 1 405 ? 17.905 -3.075 10.314 1.00 90.62 405 LEU A C 1
ATOM 3093 O O . LEU A 1 405 ? 18.362 -2.476 11.293 1.00 90.62 405 LEU A O 1
ATOM 3097 N N . PRO A 1 406 ? 18.124 -4.396 10.148 1.00 87.38 406 PRO A N 1
ATOM 3098 C CA . PRO A 1 406 ? 18.920 -5.196 11.087 1.00 87.38 406 PRO A CA 1
ATOM 3099 C C . PRO A 1 406 ? 20.375 -4.739 11.256 1.00 87.38 406 PRO A C 1
ATOM 3101 O O . PRO A 1 406 ? 20.954 -4.939 12.320 1.00 87.38 406 PRO A O 1
ATOM 3104 N N . ASP A 1 407 ? 20.951 -4.120 10.224 1.00 85.19 407 ASP A N 1
ATOM 3105 C CA . ASP A 1 407 ? 22.305 -3.549 10.227 1.00 85.19 407 ASP A CA 1
ATOM 3106 C C . ASP A 1 407 ? 22.396 -2.209 10.992 1.00 85.19 407 ASP A C 1
ATOM 3108 O O . ASP A 1 407 ? 23.475 -1.633 11.124 1.00 85.19 407 ASP A O 1
ATOM 3112 N N . GLY A 1 408 ? 21.270 -1.711 11.517 1.00 86.06 408 GLY A N 1
ATOM 3113 C CA . GLY A 1 408 ? 21.168 -0.445 12.239 1.00 86.06 408 GLY A CA 1
ATOM 3114 C C . GLY A 1 408 ? 20.948 0.776 11.346 1.00 86.06 408 GLY A C 1
ATOM 3115 O O . GLY A 1 408 ? 20.720 1.863 11.883 1.00 86.06 408 GLY A O 1
ATOM 3116 N N . ARG A 1 409 ? 20.971 0.630 10.012 1.00 89.75 409 ARG A N 1
ATOM 3117 C CA . ARG A 1 409 ? 20.616 1.718 9.096 1.00 89.75 409 ARG A CA 1
ATOM 3118 C C . ARG A 1 409 ? 19.139 2.056 9.220 1.00 89.75 409 ARG A C 1
ATOM 3120 O O . ARG A 1 409 ? 18.291 1.212 9.517 1.00 89.75 409 ARG A O 1
ATOM 3127 N N . THR A 1 410 ? 18.845 3.314 8.930 1.00 92.06 410 THR A N 1
ATOM 3128 C CA . THR A 1 410 ? 17.488 3.826 8.879 1.00 92.06 410 THR A CA 1
ATOM 3129 C C . THR A 1 410 ? 17.229 4.402 7.497 1.00 92.06 410 THR A C 1
ATOM 3131 O O . THR A 1 410 ? 17.949 5.308 7.084 1.00 92.06 410 THR A O 1
ATOM 3134 N N . ILE A 1 411 ? 16.218 3.887 6.793 1.00 94.50 411 ILE A N 1
ATOM 3135 C CA . ILE A 1 411 ? 15.909 4.296 5.416 1.00 94.50 411 ILE A CA 1
ATOM 3136 C C . ILE A 1 411 ? 14.468 4.807 5.282 1.00 94.50 411 ILE A C 1
ATOM 3138 O O . ILE A 1 411 ? 13.560 4.258 5.920 1.00 94.50 411 ILE A O 1
ATOM 3142 N N . PRO A 1 412 ? 14.210 5.843 4.463 1.00 96.50 412 PRO A N 1
ATOM 3143 C CA . PRO A 1 412 ? 12.853 6.242 4.124 1.00 96.50 412 PRO A CA 1
ATOM 3144 C C . PRO A 1 412 ? 12.157 5.165 3.284 1.00 96.50 412 PRO A C 1
ATOM 3146 O O . PRO A 1 412 ? 12.737 4.555 2.382 1.00 96.50 412 PRO A O 1
ATOM 3149 N N . TYR A 1 413 ? 10.879 4.955 3.582 1.00 96.81 413 TYR A N 1
ATOM 3150 C CA . TYR A 1 413 ? 10.062 3.906 2.995 1.00 96.81 413 TYR A CA 1
ATOM 3151 C C . TYR A 1 413 ? 8.662 4.428 2.673 1.00 96.81 413 TYR A C 1
ATOM 3153 O O . TYR A 1 413 ? 7.937 4.848 3.573 1.00 96.81 413 TYR A O 1
ATOM 3161 N N . ALA A 1 414 ? 8.264 4.415 1.402 1.00 95.88 414 ALA A N 1
ATOM 3162 C CA . ALA A 1 414 ? 6.922 4.830 0.999 1.00 95.88 414 ALA A CA 1
ATOM 3163 C C . ALA A 1 414 ? 5.966 3.630 0.941 1.00 95.88 414 ALA A C 1
ATOM 3165 O O . ALA A 1 414 ? 6.249 2.631 0.276 1.00 95.88 414 ALA A O 1
ATOM 3166 N N . VAL A 1 415 ? 4.809 3.756 1.592 1.00 94.19 415 VAL A N 1
ATOM 3167 C CA . VAL A 1 415 ? 3.711 2.779 1.543 1.00 94.19 415 VAL A CA 1
ATOM 3168 C C . VAL A 1 415 ? 2.603 3.339 0.667 1.00 94.19 415 VAL A C 1
ATOM 3170 O O . VAL A 1 415 ? 1.912 4.279 1.061 1.00 94.19 415 VAL A O 1
ATOM 3173 N N . ILE A 1 416 ? 2.416 2.752 -0.515 1.00 91.56 416 ILE A N 1
ATOM 3174 C CA . ILE A 1 416 ? 1.387 3.179 -1.464 1.00 91.56 416 ILE A CA 1
ATOM 3175 C C . ILE A 1 416 ? 0.319 2.080 -1.572 1.00 91.56 416 ILE A C 1
ATOM 3177 O O . ILE A 1 416 ? 0.595 1.002 -2.109 1.00 91.56 416 ILE A O 1
ATOM 3181 N N . PRO A 1 417 ? 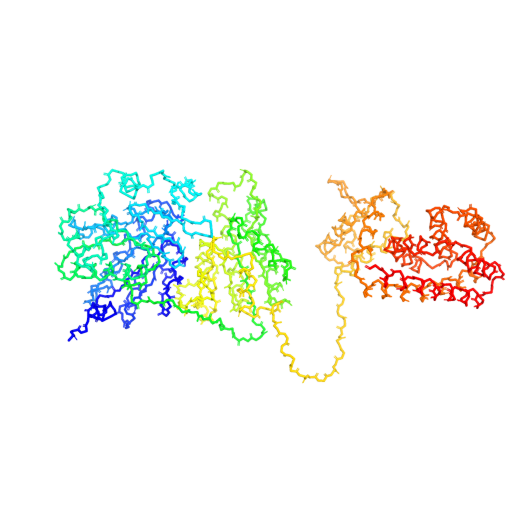-0.924 2.317 -1.122 1.00 85.31 417 PRO A N 1
ATOM 3182 C CA . PRO A 1 417 ? -2.011 1.352 -1.266 1.00 85.31 417 PRO A CA 1
ATOM 3183 C C . PRO A 1 417 ? -2.302 1.006 -2.736 1.00 85.31 417 PRO A C 1
ATOM 3185 O O . PRO A 1 417 ? -2.102 1.813 -3.641 1.00 85.31 417 PRO A O 1
ATOM 3188 N N . GLY A 1 418 ? -2.830 -0.193 -3.005 1.00 76.12 418 GLY A N 1
ATOM 3189 C CA . GLY A 1 418 ? -3.072 -0.689 -4.374 1.00 76.12 418 GLY A CA 1
ATOM 3190 C C . GLY A 1 418 ? -4.030 0.170 -5.218 1.00 76.12 418 GLY A C 1
ATOM 3191 O O . GLY A 1 418 ? -3.842 0.275 -6.427 1.00 76.12 418 GLY A O 1
ATOM 3192 N N . ASN A 1 419 ? -4.994 0.833 -4.578 1.00 70.00 419 ASN A N 1
ATOM 3193 C CA . ASN A 1 419 ? -6.049 1.623 -5.232 1.00 70.00 419 ASN A CA 1
ATOM 3194 C C . ASN A 1 419 ? -5.963 3.123 -4.926 1.00 70.00 419 ASN A C 1
ATOM 3196 O O . ASN A 1 419 ? -6.944 3.841 -5.086 1.00 70.00 419 ASN A O 1
ATOM 3200 N N . VAL A 1 420 ? -4.820 3.581 -4.423 1.00 73.12 420 VAL A N 1
ATOM 3201 C CA . VAL A 1 420 ? -4.589 4.988 -4.095 1.00 73.12 420 VAL A CA 1
ATOM 3202 C C . VAL A 1 420 ? -3.674 5.617 -5.141 1.00 73.12 420 VAL A C 1
ATOM 3204 O O . VAL A 1 420 ? -2.795 4.948 -5.698 1.00 73.12 420 VAL A O 1
ATOM 3207 N N . GLY A 1 421 ? -3.908 6.905 -5.384 1.00 71.94 421 GLY A N 1
ATOM 3208 C CA . GLY A 1 421 ? -3.133 7.732 -6.297 1.00 71.94 421 GLY A CA 1
ATOM 3209 C C . GLY A 1 421 ? -3.772 7.911 -7.673 1.00 71.94 421 GLY A C 1
ATOM 3210 O O . GLY A 1 421 ? -4.627 7.131 -8.093 1.00 71.94 421 GLY A O 1
ATOM 3211 N N . HIS A 1 422 ? -3.327 8.941 -8.385 1.00 81.06 422 HIS A N 1
ATOM 3212 C CA . HIS A 1 422 ? -3.647 9.171 -9.795 1.00 81.06 422 HIS A CA 1
ATOM 3213 C C . HIS A 1 422 ? -2.617 8.475 -10.698 1.00 81.06 422 HIS A C 1
ATOM 3215 O O . HIS A 1 422 ? -1.718 7.781 -10.223 1.00 81.06 422 HIS A O 1
ATOM 3221 N N . GLU A 1 423 ? -2.727 8.621 -12.021 1.00 83.75 423 GLU A N 1
ATOM 3222 C CA . GLU A 1 423 ? -1.852 7.907 -12.969 1.00 83.75 423 GLU A CA 1
ATOM 3223 C C . GLU A 1 423 ? -0.356 8.241 -12.832 1.00 83.75 423 GLU A C 1
ATOM 3225 O O . GLU A 1 423 ? 0.479 7.451 -13.266 1.00 83.75 423 GLU A O 1
ATOM 3230 N N . GLN A 1 424 ? -0.015 9.374 -12.208 1.00 87.69 424 GLN A N 1
ATOM 3231 C CA . GLN A 1 424 ? 1.368 9.827 -12.013 1.00 87.69 424 GLN A CA 1
ATOM 3232 C C . GLN A 1 424 ? 1.912 9.583 -10.600 1.00 87.69 424 GLN A C 1
ATOM 3234 O O . GLN A 1 424 ? 3.104 9.764 -10.394 1.00 87.69 424 GLN A O 1
ATOM 3239 N N . THR A 1 425 ? 1.119 9.060 -9.658 1.00 89.50 425 THR A N 1
ATOM 3240 C CA . THR A 1 425 ? 1.533 8.922 -8.247 1.00 89.50 425 THR A CA 1
ATOM 3241 C C . THR A 1 425 ? 2.896 8.243 -8.052 1.00 89.50 425 THR A C 1
ATOM 3243 O O . THR A 1 425 ? 3.701 8.713 -7.256 1.00 89.50 425 THR A O 1
ATOM 3246 N N . LEU A 1 426 ? 3.221 7.167 -8.787 1.00 92.19 426 LEU A N 1
ATOM 3247 C CA . LEU A 1 426 ? 4.546 6.533 -8.666 1.00 92.19 426 LEU A CA 1
ATOM 3248 C C . LEU A 1 426 ? 5.694 7.447 -9.123 1.00 92.19 426 LEU A C 1
ATOM 3250 O O . LEU A 1 426 ? 6.766 7.421 -8.524 1.00 92.19 426 LEU A O 1
ATOM 3254 N N . ILE A 1 427 ? 5.467 8.255 -10.157 1.00 90.81 427 ILE A N 1
ATOM 3255 C CA . ILE A 1 427 ? 6.423 9.246 -10.658 1.00 90.81 427 ILE A CA 1
ATOM 3256 C C . ILE A 1 427 ? 6.575 10.383 -9.648 1.00 90.81 427 ILE A C 1
ATOM 3258 O O . ILE A 1 427 ? 7.700 10.783 -9.354 1.00 90.81 427 ILE A O 1
ATOM 3262 N N . ASP A 1 428 ? 5.474 10.894 -9.102 1.00 90.88 428 ASP A N 1
ATOM 3263 C CA . ASP A 1 428 ? 5.498 12.012 -8.156 1.00 90.88 428 ASP A CA 1
ATOM 3264 C C . ASP A 1 428 ? 6.189 11.615 -6.854 1.00 90.88 428 ASP A C 1
ATOM 3266 O O . ASP A 1 428 ? 7.068 12.329 -6.370 1.00 90.88 428 ASP A O 1
ATOM 3270 N N . VAL A 1 429 ? 5.884 10.423 -6.338 1.00 91.81 429 VAL A N 1
ATOM 3271 C CA . VAL A 1 429 ? 6.575 9.854 -5.178 1.00 91.81 429 VAL A CA 1
ATOM 3272 C C . VAL A 1 429 ? 8.059 9.635 -5.483 1.00 91.81 429 VAL A C 1
ATOM 3274 O O . VAL A 1 429 ? 8.901 10.079 -4.704 1.00 91.81 429 VAL A O 1
ATOM 3277 N N . ALA A 1 430 ? 8.419 9.034 -6.622 1.00 91.56 430 ALA A N 1
ATOM 3278 C CA . ALA A 1 430 ? 9.826 8.869 -7.003 1.00 91.56 430 ALA A CA 1
ATOM 3279 C C . ALA A 1 430 ? 10.561 10.217 -7.156 1.00 91.56 430 ALA A C 1
ATOM 3281 O O . ALA A 1 430 ? 11.734 10.333 -6.796 1.00 91.56 430 ALA A O 1
ATOM 3282 N N . THR A 1 431 ? 9.860 11.257 -7.616 1.00 89.56 431 THR A N 1
ATOM 3283 C CA . THR A 1 431 ? 10.381 12.626 -7.727 1.00 89.56 431 THR A CA 1
ATOM 3284 C C . THR A 1 431 ? 10.614 13.258 -6.354 1.00 89.56 431 THR A C 1
ATOM 3286 O O . THR A 1 431 ? 11.648 13.890 -6.145 1.00 89.56 431 THR A O 1
ATOM 3289 N N . GLN A 1 432 ? 9.706 13.059 -5.391 1.00 89.38 432 GLN A N 1
ATOM 3290 C CA . GLN A 1 432 ? 9.889 13.520 -4.006 1.00 89.38 432 GLN A CA 1
ATOM 3291 C C . GLN A 1 432 ? 11.085 12.843 -3.332 1.00 89.38 432 GLN A C 1
ATOM 3293 O O . GLN A 1 432 ? 11.836 13.490 -2.606 1.00 89.38 432 GLN A O 1
ATOM 3298 N N . PHE A 1 433 ? 11.320 11.565 -3.638 1.00 87.81 433 PHE A N 1
ATOM 3299 C CA . PHE A 1 433 ? 12.536 10.847 -3.256 1.00 87.81 433 PHE A CA 1
ATOM 3300 C C . PHE A 1 433 ? 13.773 11.299 -4.040 1.00 87.81 433 PHE A C 1
ATOM 3302 O O . PHE A 1 433 ? 14.807 10.671 -3.908 1.00 87.81 433 PHE A O 1
ATOM 3309 N N . GLN A 1 434 ? 13.705 12.345 -4.871 1.00 78.44 434 GLN A N 1
ATOM 3310 C CA . GLN A 1 434 ? 14.826 12.827 -5.686 1.00 78.44 434 GLN A CA 1
ATOM 3311 C C . GLN A 1 434 ? 15.581 11.691 -6.390 1.00 78.44 434 GLN A C 1
ATOM 3313 O O . GLN A 1 434 ? 16.804 11.741 -6.520 1.00 78.44 434 GLN A O 1
ATOM 3318 N N . ALA A 1 435 ? 14.872 10.643 -6.817 1.00 69.19 435 ALA A N 1
ATOM 3319 C CA . ALA A 1 435 ? 15.496 9.526 -7.504 1.00 69.19 435 ALA A CA 1
ATOM 3320 C C . ALA A 1 435 ? 16.217 10.042 -8.758 1.00 69.19 435 ALA A C 1
ATOM 3322 O O . ALA A 1 435 ? 15.728 10.959 -9.416 1.00 69.19 435 ALA A O 1
ATOM 3323 N N . ALA A 1 436 ? 17.385 9.480 -9.086 1.00 69.06 436 ALA A N 1
ATOM 3324 C CA . ALA A 1 436 ? 18.257 9.976 -10.158 1.00 69.06 436 ALA A CA 1
ATOM 3325 C C . ALA A 1 436 ? 17.557 10.346 -11.486 1.00 69.06 436 ALA A C 1
ATOM 3327 O O . ALA A 1 436 ? 17.806 11.462 -11.951 1.00 69.06 436 ALA A O 1
ATOM 3328 N N . PRO A 1 437 ? 16.648 9.527 -12.062 1.00 70.88 437 PRO A N 1
ATOM 3329 C CA . PRO A 1 437 ? 15.927 9.895 -13.290 1.00 70.88 437 PRO A CA 1
ATOM 3330 C C . PRO A 1 437 ? 15.007 11.122 -13.144 1.00 70.88 437 PRO A C 1
ATOM 3332 O O . PRO A 1 437 ? 14.615 11.725 -14.140 1.00 70.88 437 PRO A O 1
ATOM 3335 N N . PHE A 1 438 ? 14.679 11.519 -11.913 1.00 66.75 438 PHE A N 1
ATOM 3336 C CA . PHE A 1 438 ? 13.762 12.611 -11.578 1.00 66.75 438 PHE A CA 1
ATOM 3337 C C . PHE A 1 438 ? 14.442 13.801 -10.885 1.00 66.75 438 PHE A C 1
ATOM 3339 O O . PHE A 1 438 ? 13.763 14.758 -10.503 1.00 66.75 438 PHE A O 1
ATOM 3346 N N . LYS A 1 439 ? 15.773 13.789 -10.720 1.00 62.94 439 LYS A N 1
ATOM 3347 C CA . LYS A 1 439 ? 16.497 14.923 -10.126 1.00 62.94 439 LYS A CA 1
ATOM 3348 C C . LYS A 1 439 ? 16.370 16.155 -11.018 1.00 62.94 439 LYS A C 1
ATOM 3350 O O . LYS A 1 439 ? 16.763 16.143 -12.184 1.00 62.94 439 LYS A O 1
ATOM 3355 N N . SER A 1 440 ? 15.882 17.259 -10.451 1.00 45.81 440 SER A N 1
ATOM 3356 C CA . SER A 1 440 ? 16.011 18.560 -11.101 1.00 45.81 440 SER A CA 1
ATOM 3357 C C . SER A 1 440 ? 17.483 18.976 -11.059 1.00 45.81 440 SER A C 1
ATOM 3359 O O . SER A 1 440 ? 18.098 19.055 -9.995 1.00 45.81 440 SER A O 1
ATOM 3361 N N . VAL A 1 441 ? 18.080 19.218 -12.228 1.00 39.81 441 VAL A N 1
ATOM 3362 C CA . VAL A 1 441 ? 19.456 19.717 -12.317 1.00 39.81 441 VAL A CA 1
ATOM 3363 C C . VAL A 1 441 ? 19.477 21.145 -11.771 1.00 39.81 441 VAL A C 1
ATOM 3365 O O . VAL A 1 441 ? 19.301 22.115 -12.509 1.00 39.81 441 VAL A O 1
ATOM 3368 N N . THR A 1 442 ? 19.718 21.307 -10.473 1.00 35.50 442 THR A N 1
ATOM 3369 C CA . THR A 1 442 ? 20.171 22.592 -9.940 1.00 35.50 442 THR A CA 1
ATOM 3370 C C . THR A 1 442 ? 21.629 22.742 -10.354 1.00 35.50 442 THR A C 1
ATOM 3372 O O . THR A 1 442 ? 22.542 22.245 -9.700 1.00 35.50 442 THR A O 1
ATOM 3375 N N . ARG A 1 443 ? 21.851 23.386 -11.507 1.00 32.41 443 ARG A N 1
ATOM 3376 C CA . ARG A 1 443 ? 23.190 23.706 -12.017 1.00 32.41 443 ARG A CA 1
ATOM 3377 C C . ARG A 1 443 ? 23.952 24.535 -10.978 1.00 32.41 443 ARG A C 1
ATOM 3379 O O . ARG A 1 443 ? 23.782 25.748 -10.909 1.00 32.41 443 ARG A O 1
ATOM 3386 N N . LYS A 1 444 ? 24.851 23.901 -10.226 1.00 32.19 444 LYS A N 1
ATOM 3387 C CA . LYS A 1 444 ? 26.058 24.573 -9.740 1.00 32.19 444 LYS A CA 1
ATOM 3388 C C . LYS A 1 444 ? 27.089 24.507 -10.863 1.00 32.19 444 LYS A C 1
ATOM 3390 O O . LYS A 1 444 ? 27.455 23.433 -11.324 1.00 32.19 444 LYS A O 1
ATOM 3395 N N . THR A 1 445 ? 27.493 25.673 -11.351 1.00 35.72 445 THR A N 1
ATOM 3396 C CA . THR A 1 445 ? 28.507 25.854 -12.394 1.00 35.72 445 THR A CA 1
ATOM 3397 C C . THR A 1 445 ? 29.856 25.289 -11.948 1.00 35.72 445 THR A C 1
ATOM 3399 O O . THR A 1 445 ? 30.458 25.816 -11.013 1.00 35.72 445 THR A O 1
ATOM 3402 N N . VAL A 1 446 ? 30.339 24.259 -12.645 1.00 34.41 446 VAL A N 1
ATOM 3403 C CA . VAL A 1 446 ? 31.724 23.761 -12.592 1.00 34.41 446 VAL A CA 1
ATOM 3404 C C . VAL A 1 446 ? 32.297 23.835 -14.021 1.00 34.41 446 VAL A C 1
ATOM 3406 O O . VAL A 1 446 ? 31.533 23.625 -14.967 1.00 34.41 446 VAL A O 1
ATOM 3409 N N . PRO A 1 447 ? 33.580 24.205 -14.222 1.00 35.59 447 PRO A N 1
ATOM 3410 C CA . PRO A 1 447 ? 34.128 24.494 -15.547 1.00 35.59 447 PRO A CA 1
ATOM 3411 C C . PRO A 1 447 ? 34.203 23.248 -16.434 1.00 35.59 447 PRO A C 1
ATOM 3413 O O . PRO A 1 447 ? 34.360 22.131 -15.947 1.00 35.59 447 PRO A O 1
ATOM 3416 N N . ALA A 1 448 ? 34.108 23.471 -17.744 1.00 37.06 448 ALA A N 1
ATOM 3417 C CA . ALA A 1 448 ? 34.034 22.442 -18.772 1.00 37.06 448 ALA A CA 1
ATOM 3418 C C . ALA A 1 448 ? 35.248 21.495 -18.769 1.00 37.06 448 ALA A C 1
ATOM 3420 O O . ALA A 1 448 ? 36.350 21.876 -19.161 1.00 37.06 448 ALA A O 1
ATOM 3421 N N . LEU A 1 449 ? 35.003 20.236 -18.411 1.00 39.78 449 LEU A N 1
ATOM 3422 C CA . LEU A 1 449 ? 35.801 19.096 -18.850 1.00 39.78 449 LEU A CA 1
ATOM 3423 C C . LEU A 1 449 ? 34.951 18.297 -19.838 1.00 39.78 449 LEU A C 1
ATOM 3425 O O . LEU A 1 449 ? 33.757 18.096 -19.609 1.00 39.78 449 LEU A O 1
ATOM 3429 N N . GLN A 1 450 ? 35.545 17.891 -20.960 1.00 32.41 450 GLN A N 1
ATOM 3430 C CA . GLN A 1 450 ? 34.831 17.103 -21.961 1.00 32.41 450 GLN A CA 1
ATOM 3431 C C . GLN A 1 450 ? 34.589 15.674 -21.441 1.00 32.41 450 GLN A C 1
ATOM 3433 O O . GLN A 1 450 ? 35.538 15.051 -20.956 1.00 32.41 450 GLN A O 1
ATOM 3438 N N . PRO A 1 451 ? 33.354 15.145 -21.535 1.00 31.69 451 PRO A N 1
ATOM 3439 C CA . PRO A 1 451 ? 33.063 13.762 -21.179 1.00 31.69 451 PRO A CA 1
ATOM 3440 C C . PRO A 1 451 ? 33.774 12.798 -22.130 1.00 31.69 451 PRO A C 1
ATOM 3442 O O . PRO A 1 451 ? 33.819 13.025 -23.339 1.00 31.69 451 PRO A O 1
ATOM 3445 N N . ILE A 1 452 ? 34.288 11.698 -21.587 1.00 32.91 452 ILE A N 1
ATOM 3446 C CA . ILE A 1 452 ? 34.760 10.563 -22.381 1.00 32.91 452 ILE A CA 1
ATOM 3447 C C . ILE A 1 452 ? 33.534 9.712 -22.732 1.00 32.91 452 ILE A C 1
ATOM 3449 O O . ILE A 1 452 ? 32.833 9.243 -21.837 1.00 32.91 452 ILE A O 1
ATOM 3453 N N . GLU A 1 453 ? 33.274 9.509 -24.023 1.00 35.31 453 GLU A N 1
ATOM 3454 C CA . GLU A 1 453 ? 32.242 8.586 -24.506 1.00 35.31 453 GLU A CA 1
ATOM 3455 C C . GLU A 1 453 ? 32.605 7.139 -24.136 1.00 35.31 453 GLU A C 1
ATOM 3457 O O . GLU A 1 453 ? 33.551 6.568 -24.682 1.00 35.31 453 GLU A O 1
ATOM 3462 N N . GLN A 1 454 ? 31.841 6.511 -23.238 1.00 39.62 454 GLN A N 1
ATOM 3463 C CA . GLN A 1 454 ? 31.871 5.057 -23.080 1.00 39.62 454 GLN A CA 1
ATOM 3464 C C . GLN A 1 454 ? 30.811 4.426 -23.987 1.00 39.62 454 GLN A C 1
ATOM 3466 O O . GLN A 1 454 ? 29.617 4.700 -23.869 1.00 39.62 454 GLN A O 1
ATOM 3471 N N . LYS A 1 455 ? 31.256 3.585 -24.926 1.00 42.38 455 LYS A N 1
ATOM 3472 C CA . LYS A 1 455 ? 30.386 2.858 -25.857 1.00 42.38 455 LYS A CA 1
ATOM 3473 C C . LYS A 1 455 ? 29.717 1.677 -25.150 1.00 42.38 455 LYS A C 1
ATOM 3475 O O . LYS A 1 455 ? 30.387 0.872 -24.511 1.00 42.38 455 LYS A O 1
ATOM 3480 N N . SER A 1 456 ? 28.399 1.551 -25.312 1.00 60.31 456 SER A N 1
ATOM 3481 C CA . SER A 1 456 ? 27.631 0.384 -24.861 1.00 60.31 456 SER A CA 1
ATOM 3482 C C . SER A 1 456 ? 28.092 -0.880 -25.593 1.00 60.31 456 SER A C 1
ATOM 3484 O O . SER A 1 456 ? 28.033 -0.955 -26.821 1.00 60.31 456 SER A O 1
ATOM 3486 N N . LEU A 1 457 ? 28.509 -1.896 -24.833 1.00 66.12 457 LEU A N 1
ATOM 3487 C CA . LEU A 1 457 ? 28.991 -3.176 -25.360 1.00 66.12 457 LEU A CA 1
ATOM 3488 C C . LEU A 1 457 ? 27.925 -3.904 -26.201 1.00 66.12 457 LEU A C 1
ATOM 3490 O O . LEU A 1 457 ? 28.246 -4.530 -27.206 1.00 66.12 457 LEU A O 1
ATOM 3494 N N . VAL A 1 458 ? 26.641 -3.776 -25.841 1.00 57.28 458 VAL A N 1
ATOM 3495 C CA . VAL A 1 458 ? 25.516 -4.336 -26.616 1.00 57.28 458 VAL A CA 1
ATOM 3496 C C . VAL A 1 458 ? 25.355 -3.605 -27.947 1.00 57.28 458 VAL A C 1
ATOM 3498 O O . VAL A 1 458 ? 25.097 -4.247 -28.966 1.00 57.28 458 VAL A O 1
ATOM 3501 N N . ALA A 1 459 ? 25.531 -2.281 -27.969 1.00 57.50 459 ALA A N 1
ATOM 3502 C CA . ALA A 1 459 ? 25.495 -1.504 -29.206 1.00 57.50 459 ALA A CA 1
ATOM 3503 C C . ALA A 1 459 ? 26.669 -1.876 -30.123 1.00 57.50 459 ALA A C 1
ATOM 3505 O O . ALA A 1 459 ? 26.475 -2.061 -31.322 1.00 57.50 459 ALA A O 1
ATOM 3506 N N . GLU A 1 460 ? 27.860 -2.085 -29.558 1.00 70.06 460 GLU A N 1
ATOM 3507 C CA . GLU A 1 460 ? 29.031 -2.535 -30.311 1.00 70.06 460 GLU A CA 1
ATOM 3508 C C . GLU A 1 460 ? 28.848 -3.950 -30.884 1.00 70.06 460 GLU A C 1
ATOM 3510 O O . GLU A 1 460 ? 29.133 -4.180 -32.059 1.00 70.06 460 GLU A O 1
ATOM 3515 N N . ILE A 1 461 ? 28.315 -4.893 -30.101 1.00 74.69 461 ILE A N 1
ATOM 3516 C CA . ILE A 1 461 ? 28.027 -6.258 -30.573 1.00 74.69 461 ILE A CA 1
ATOM 3517 C C . ILE A 1 461 ? 26.937 -6.243 -31.648 1.00 74.69 461 ILE A C 1
ATOM 3519 O O . ILE A 1 461 ? 27.074 -6.916 -32.669 1.00 74.69 461 ILE A O 1
ATOM 3523 N N . THR A 1 462 ? 25.877 -5.456 -31.457 1.00 66.38 462 THR A N 1
ATOM 3524 C CA . THR A 1 462 ? 24.793 -5.318 -32.442 1.00 66.38 462 THR A CA 1
ATOM 3525 C C . THR A 1 462 ? 25.324 -4.739 -33.747 1.00 66.38 462 THR A C 1
ATOM 3527 O O . THR A 1 462 ? 25.002 -5.270 -34.806 1.00 66.38 462 THR A O 1
ATOM 3530 N N . GLN A 1 463 ? 26.195 -3.727 -33.681 1.00 63.50 463 GLN A N 1
ATOM 3531 C CA . GLN A 1 463 ? 26.836 -3.152 -34.860 1.00 63.50 463 GLN A CA 1
ATOM 3532 C C . GLN A 1 463 ? 27.731 -4.172 -35.575 1.00 63.50 463 GLN A C 1
ATOM 3534 O O . GLN A 1 463 ? 27.604 -4.340 -36.781 1.00 63.50 463 GLN A O 1
ATOM 3539 N N . ARG A 1 464 ? 28.564 -4.930 -34.848 1.00 73.50 464 ARG A N 1
ATOM 3540 C CA . ARG A 1 464 ? 29.422 -5.975 -35.444 1.00 73.50 464 ARG A CA 1
ATOM 3541 C C . ARG A 1 464 ? 28.619 -7.101 -36.099 1.00 73.50 464 ARG A C 1
ATOM 3543 O O . ARG A 1 464 ? 29.024 -7.621 -37.134 1.00 73.50 464 ARG A O 1
ATOM 3550 N N . LEU A 1 465 ? 27.482 -7.484 -35.514 1.00 75.12 465 LEU A N 1
ATOM 3551 C CA . LEU A 1 465 ? 26.564 -8.446 -36.129 1.00 75.12 465 LEU A CA 1
ATOM 3552 C C . LEU A 1 465 ? 25.879 -7.860 -37.364 1.00 75.12 465 LEU A C 1
ATOM 3554 O O . LEU A 1 465 ? 25.708 -8.574 -38.346 1.00 75.12 465 LEU A O 1
ATOM 3558 N N . LEU A 1 466 ? 25.509 -6.579 -37.334 1.00 64.31 466 LEU A N 1
ATOM 3559 C CA . LEU A 1 466 ? 24.946 -5.883 -38.487 1.00 64.31 466 LEU A CA 1
ATOM 3560 C C . LEU A 1 466 ? 25.959 -5.850 -39.641 1.00 64.31 466 LEU A C 1
ATOM 3562 O O . LEU A 1 466 ? 25.626 -6.255 -40.749 1.00 64.31 466 LEU A O 1
ATOM 3566 N N . ASP A 1 467 ? 27.211 -5.482 -39.362 1.00 61.50 467 ASP A N 1
ATOM 3567 C CA . ASP A 1 467 ? 28.306 -5.474 -40.337 1.00 61.50 467 ASP A CA 1
ATOM 3568 C C . ASP A 1 467 ? 28.549 -6.883 -40.908 1.00 61.50 467 ASP A C 1
ATOM 3570 O O . ASP A 1 467 ? 28.715 -7.051 -42.116 1.00 61.50 467 ASP A O 1
ATOM 3574 N N . TYR A 1 468 ? 28.488 -7.919 -40.064 1.00 73.75 468 TYR A N 1
ATOM 3575 C CA . TYR A 1 468 ? 28.589 -9.316 -40.492 1.00 73.75 468 TYR A CA 1
ATOM 3576 C C . TYR A 1 468 ? 27.430 -9.737 -41.411 1.00 73.75 468 TYR A C 1
ATOM 3578 O O . TYR A 1 468 ? 27.661 -10.380 -42.435 1.00 73.75 468 TYR A O 1
ATOM 3586 N N . LEU A 1 469 ? 26.194 -9.333 -41.108 1.00 68.25 469 LEU A N 1
ATOM 3587 C CA . LEU A 1 469 ? 25.019 -9.609 -41.945 1.00 68.25 469 LEU A CA 1
ATOM 3588 C C . LEU A 1 469 ? 25.051 -8.839 -43.275 1.00 68.25 469 LEU A C 1
ATOM 3590 O O . LEU A 1 469 ? 24.576 -9.349 -44.289 1.00 68.25 469 LEU A O 1
ATOM 3594 N N . LEU A 1 470 ? 25.636 -7.639 -43.284 1.00 57.00 470 LEU A N 1
ATOM 3595 C CA . LEU A 1 470 ? 25.762 -6.774 -44.461 1.00 57.00 470 LEU A CA 1
ATOM 3596 C C . LEU A 1 470 ? 27.011 -7.074 -45.309 1.00 57.00 470 LEU A C 1
ATOM 3598 O O . LEU A 1 470 ? 27.078 -6.653 -46.463 1.00 57.00 470 LEU A O 1
ATOM 3602 N N . SER A 1 471 ? 27.968 -7.849 -44.783 1.00 61.50 471 SER A N 1
ATOM 3603 C CA . SER A 1 471 ? 29.202 -8.251 -45.481 1.00 61.50 471 SER A CA 1
ATOM 3604 C C . SER A 1 471 ? 28.960 -9.102 -46.738 1.00 61.50 471 SER A C 1
ATOM 3606 O O . SER A 1 471 ? 29.830 -9.208 -47.601 1.00 61.50 471 SER A O 1
ATOM 3608 N N . GLY A 1 472 ? 27.775 -9.713 -46.854 1.00 56.19 472 GLY A N 1
ATOM 3609 C CA . GLY A 1 472 ? 27.419 -10.636 -47.933 1.00 56.19 472 GLY A CA 1
ATOM 3610 C C . GLY A 1 472 ? 27.863 -12.084 -47.700 1.00 56.19 472 GLY A C 1
ATOM 3611 O O . GLY A 1 472 ? 27.567 -12.946 -48.531 1.00 56.19 472 GLY A O 1
ATOM 3612 N N . GLU A 1 473 ? 28.514 -12.380 -46.570 1.00 69.19 473 GLU A N 1
ATOM 3613 C CA . GLU A 1 473 ? 28.887 -13.747 -46.177 1.00 69.19 473 GLU A CA 1
ATOM 3614 C C . GLU A 1 473 ? 27.662 -14.619 -45.844 1.00 69.19 473 GLU A C 1
ATOM 3616 O O . GLU A 1 473 ? 27.669 -15.828 -46.089 1.00 69.19 473 GLU A O 1
ATOM 3621 N N . ILE A 1 474 ? 26.571 -14.008 -45.360 1.00 68.94 474 ILE A N 1
ATOM 3622 C CA . ILE A 1 474 ? 25.275 -14.662 -45.135 1.00 68.94 474 ILE A CA 1
ATOM 3623 C C . ILE A 1 474 ? 24.254 -14.135 -46.142 1.00 68.94 474 ILE A C 1
ATOM 3625 O O . ILE A 1 474 ? 23.961 -12.945 -46.200 1.00 68.94 474 ILE A O 1
ATOM 3629 N N . LYS A 1 475 ? 23.666 -15.041 -46.928 1.00 71.75 475 LYS A N 1
ATOM 3630 C CA . LYS A 1 475 ? 22.600 -14.697 -47.879 1.00 71.75 475 LYS A CA 1
ATOM 3631 C C . LYS A 1 475 ? 21.229 -14.663 -47.190 1.00 71.75 475 LYS A C 1
ATOM 3633 O O . LYS A 1 475 ? 20.998 -15.459 -46.278 1.00 71.75 475 LYS A O 1
ATOM 3638 N N . PRO A 1 476 ? 20.286 -13.816 -47.639 1.00 72.50 476 PRO A N 1
ATOM 3639 C CA . PRO A 1 476 ? 18.913 -13.840 -47.142 1.00 72.50 476 PRO A CA 1
ATOM 3640 C C . PRO A 1 476 ? 18.285 -15.236 -47.241 1.00 72.50 476 PRO A C 1
ATOM 3642 O O . PRO A 1 476 ? 18.344 -15.890 -48.283 1.00 72.50 476 PRO A O 1
ATOM 3645 N N . GLY A 1 477 ? 17.674 -15.693 -46.152 1.00 73.56 477 GLY A N 1
ATOM 3646 C CA . GLY A 1 477 ? 17.135 -17.041 -45.985 1.00 73.56 477 GLY A CA 1
ATOM 3647 C C . GLY A 1 477 ? 18.126 -18.068 -45.427 1.00 73.56 477 GLY A C 1
ATOM 3648 O O . GLY A 1 477 ? 17.701 -19.179 -45.110 1.00 73.56 477 GLY A O 1
ATOM 3649 N N . ASN A 1 478 ? 19.411 -17.727 -45.275 1.00 81.75 478 ASN A N 1
ATOM 3650 C CA . ASN A 1 478 ? 20.405 -18.629 -44.698 1.00 81.75 478 ASN A CA 1
ATOM 3651 C C . ASN A 1 478 ? 20.448 -18.531 -43.171 1.00 81.75 478 ASN A C 1
ATOM 3653 O O . ASN A 1 478 ? 20.144 -17.499 -42.568 1.00 81.75 478 ASN A O 1
ATOM 3657 N N . ARG A 1 479 ? 20.862 -19.641 -42.560 1.00 85.25 479 ARG A N 1
ATOM 3658 C CA . ARG A 1 479 ? 21.050 -19.779 -41.119 1.00 85.25 479 ARG A CA 1
ATOM 3659 C C . ARG A 1 479 ? 22.338 -19.083 -40.675 1.00 85.25 479 ARG A C 1
ATOM 3661 O O . ARG A 1 479 ? 23.381 -19.264 -41.302 1.00 85.25 479 ARG A O 1
ATOM 3668 N N . LEU A 1 480 ? 22.268 -18.337 -39.578 1.00 86.56 480 LEU A N 1
ATOM 3669 C CA . LEU A 1 480 ? 23.434 -17.781 -38.896 1.00 86.56 480 LEU A CA 1
ATOM 3670 C C . LEU A 1 480 ? 24.208 -18.889 -38.156 1.00 86.56 480 LEU A C 1
ATOM 3672 O O . LEU A 1 480 ? 23.612 -19.897 -37.754 1.00 86.56 480 LEU A O 1
ATOM 3676 N N . PRO A 1 481 ? 25.517 -18.701 -37.898 1.00 87.06 481 PRO A N 1
ATOM 3677 C CA . PRO A 1 481 ? 26.235 -19.525 -36.936 1.00 87.06 481 PRO A CA 1
ATOM 3678 C C . PRO A 1 481 ? 25.506 -19.537 -35.586 1.00 87.06 481 PRO A C 1
ATOM 3680 O O . PRO A 1 481 ? 24.829 -18.578 -35.211 1.00 87.06 481 PRO A O 1
ATOM 3683 N N . SER A 1 482 ? 25.620 -20.644 -34.853 1.00 84.38 482 SER A N 1
ATOM 3684 C CA . SER A 1 482 ? 24.946 -20.778 -33.558 1.00 84.38 482 SER A CA 1
ATOM 3685 C C . SER A 1 482 ? 25.396 -19.694 -32.573 1.00 84.38 482 SER A C 1
ATOM 3687 O O . SER A 1 482 ? 26.528 -19.215 -32.646 1.00 84.38 482 SER A O 1
ATOM 3689 N N . GLU A 1 483 ? 24.549 -19.365 -31.590 1.00 84.31 483 GLU A N 1
ATOM 3690 C CA . GLU A 1 483 ? 24.898 -18.414 -30.519 1.00 84.31 483 GLU A CA 1
ATOM 3691 C C . GLU A 1 483 ? 26.240 -18.764 -29.857 1.00 84.31 483 GLU A C 1
ATOM 3693 O O . GLU A 1 483 ? 27.018 -17.884 -29.507 1.00 84.31 483 GLU A O 1
ATOM 3698 N N . ARG A 1 484 ? 26.548 -20.060 -29.733 1.00 77.69 484 ARG A N 1
ATOM 3699 C CA . ARG A 1 484 ? 27.834 -20.531 -29.215 1.00 77.69 484 ARG A CA 1
ATOM 3700 C C . ARG A 1 484 ? 29.007 -20.101 -30.096 1.00 77.69 484 ARG A C 1
ATOM 3702 O O . ARG A 1 484 ? 29.980 -19.576 -29.574 1.00 77.69 484 ARG A O 1
ATOM 3709 N N . GLN A 1 485 ? 28.901 -20.300 -31.406 1.00 81.69 485 GLN A N 1
ATOM 3710 C CA . GLN A 1 485 ? 29.960 -19.962 -32.359 1.00 81.69 485 GLN A CA 1
ATOM 3711 C C . GLN A 1 485 ? 30.153 -18.449 -32.484 1.00 81.69 485 GLN A C 1
ATOM 3713 O O . GLN A 1 485 ? 31.283 -17.981 -32.528 1.00 81.69 485 GLN A O 1
ATOM 3718 N N . LEU A 1 486 ? 29.062 -17.680 -32.497 1.00 83.38 486 LEU A N 1
ATOM 3719 C CA . LEU A 1 486 ? 29.118 -16.216 -32.532 1.00 83.38 486 LEU A CA 1
ATOM 3720 C C . LEU A 1 486 ? 29.709 -15.642 -31.235 1.00 83.38 486 LEU A C 1
ATOM 3722 O O . LEU A 1 486 ? 30.490 -14.698 -31.281 1.00 83.38 486 LEU A O 1
ATOM 3726 N N . SER A 1 487 ? 29.383 -16.236 -30.085 1.00 81.00 487 SER A N 1
ATOM 3727 C CA . SER A 1 487 ? 29.927 -15.848 -28.778 1.00 81.00 487 SER A CA 1
ATOM 3728 C C . SER A 1 487 ? 31.428 -16.132 -28.695 1.00 81.00 487 SER A C 1
ATOM 3730 O O . SER A 1 487 ? 32.184 -15.262 -28.270 1.00 81.00 487 SER A O 1
ATOM 3732 N N . GLU A 1 488 ? 31.865 -17.303 -29.174 1.00 78.69 488 GLU A N 1
ATOM 3733 C CA . GLU A 1 488 ? 33.282 -17.677 -29.273 1.00 78.69 488 GLU A CA 1
ATOM 3734 C C . GLU A 1 488 ? 34.047 -16.760 -30.250 1.00 78.69 488 GLU A C 1
ATOM 3736 O O . GLU A 1 488 ? 35.133 -16.293 -29.918 1.00 78.69 488 GLU A O 1
ATOM 3741 N N . ALA A 1 489 ? 33.469 -16.434 -31.412 1.00 75.88 489 ALA A N 1
ATOM 3742 C CA . ALA A 1 489 ? 34.101 -15.575 -32.419 1.00 75.88 489 ALA A CA 1
ATOM 3743 C C . ALA A 1 489 ? 34.212 -14.101 -31.991 1.00 75.88 489 ALA A C 1
ATOM 3745 O O . ALA A 1 489 ? 35.178 -13.425 -32.341 1.00 75.88 489 ALA A O 1
ATOM 3746 N N . LEU A 1 490 ? 33.234 -13.596 -31.233 1.00 74.81 490 LEU A N 1
ATOM 3747 C CA . LEU A 1 490 ? 33.223 -12.219 -30.733 1.00 74.81 490 LEU A CA 1
ATOM 3748 C C . LEU A 1 490 ? 33.944 -12.069 -29.385 1.00 74.81 490 LEU A C 1
ATOM 3750 O O . LEU A 1 490 ? 34.167 -10.945 -28.945 1.00 74.81 490 LEU A O 1
ATOM 3754 N N . GLY A 1 491 ? 34.300 -13.177 -28.725 1.00 71.50 491 GLY A N 1
ATOM 3755 C CA . GLY A 1 491 ? 34.905 -13.174 -27.391 1.00 71.50 491 GLY A CA 1
ATOM 3756 C C . GLY A 1 491 ? 33.963 -12.681 -26.288 1.00 71.50 491 GLY A C 1
ATOM 3757 O O . GLY A 1 491 ? 34.433 -12.249 -25.241 1.00 71.50 491 GLY A O 1
ATOM 3758 N N . MET A 1 492 ? 32.647 -12.714 -26.519 1.00 75.50 492 MET A N 1
ATOM 3759 C CA . MET A 1 492 ? 31.627 -12.094 -25.661 1.00 75.50 492 MET A CA 1
ATOM 3760 C C . MET A 1 492 ? 30.713 -13.129 -25.007 1.00 75.50 492 MET A C 1
ATOM 3762 O O . MET A 1 492 ? 30.505 -14.220 -25.536 1.00 75.50 492 MET A O 1
ATOM 3766 N N . GLY A 1 493 ? 30.110 -12.768 -23.871 1.00 73.00 493 GLY A N 1
ATOM 3767 C CA . GLY A 1 493 ? 29.135 -13.607 -23.173 1.00 73.00 493 GLY A CA 1
ATOM 3768 C C . GLY A 1 493 ? 27.873 -13.874 -24.005 1.00 73.00 493 GLY A C 1
ATOM 3769 O O . GLY A 1 493 ? 27.355 -12.991 -24.689 1.00 73.00 493 GLY A O 1
ATOM 3770 N N . ARG A 1 494 ? 27.340 -15.103 -23.926 1.00 75.19 494 ARG A N 1
ATOM 3771 C CA . ARG A 1 494 ? 26.144 -15.528 -24.685 1.00 75.19 494 ARG A CA 1
ATOM 3772 C C . ARG A 1 494 ? 24.891 -14.708 -24.358 1.00 75.19 494 ARG A C 1
ATOM 3774 O O . ARG A 1 494 ? 24.026 -14.577 -25.216 1.00 75.19 494 ARG A O 1
ATOM 3781 N N . SER A 1 495 ? 24.797 -14.153 -23.148 1.00 68.75 495 SER A N 1
ATOM 3782 C CA . SER A 1 495 ? 23.707 -13.264 -22.727 1.00 68.75 495 SER A CA 1
ATOM 3783 C C . SER A 1 495 ? 23.700 -11.965 -23.534 1.00 68.75 495 SER A C 1
ATOM 3785 O O . SER A 1 495 ? 22.689 -11.634 -24.144 1.00 68.75 495 SER A O 1
ATOM 3787 N N . THR A 1 496 ? 24.844 -11.286 -23.628 1.00 68.44 496 THR A N 1
ATOM 3788 C CA . THR A 1 496 ? 25.000 -10.031 -24.377 1.00 68.44 496 THR A CA 1
ATOM 3789 C C . THR A 1 496 ? 24.773 -10.236 -25.875 1.00 68.44 496 THR A C 1
ATOM 3791 O O . THR A 1 496 ? 24.092 -9.442 -26.518 1.00 68.44 496 THR A O 1
ATOM 3794 N N . LEU A 1 497 ? 25.263 -11.355 -26.421 1.00 78.69 497 LEU A N 1
ATOM 3795 C CA . LEU A 1 497 ? 25.007 -11.742 -27.808 1.00 78.69 497 LEU A CA 1
ATOM 3796 C C . LEU A 1 497 ? 23.515 -11.993 -28.081 1.00 78.69 497 LEU A C 1
ATOM 3798 O O . LEU A 1 497 ? 23.008 -11.607 -29.134 1.00 78.69 497 LEU A O 1
ATOM 3802 N N . ARG A 1 498 ? 22.805 -12.644 -27.152 1.00 77.81 498 ARG A N 1
ATOM 3803 C CA . ARG A 1 498 ? 21.378 -12.944 -27.311 1.00 77.81 498 ARG A CA 1
ATOM 3804 C C . ARG A 1 498 ? 20.531 -11.675 -27.309 1.00 77.81 498 ARG A C 1
ATOM 3806 O O . ARG A 1 498 ? 19.590 -11.597 -28.091 1.00 77.81 498 ARG A O 1
ATOM 3813 N N . GLU A 1 499 ? 20.880 -10.675 -26.505 1.00 71.25 499 GLU A N 1
ATOM 3814 C CA . GLU A 1 499 ? 20.207 -9.371 -26.539 1.00 71.25 499 GLU A CA 1
ATOM 3815 C C . GLU A 1 499 ? 20.437 -8.643 -27.873 1.00 71.25 499 GLU A C 1
ATOM 3817 O O . GLU A 1 499 ? 19.484 -8.140 -28.470 1.00 71.25 499 GLU A O 1
ATOM 3822 N N . SER A 1 500 ? 21.650 -8.701 -28.434 1.00 74.31 500 SER A N 1
ATOM 3823 C CA . SER A 1 500 ? 21.914 -8.183 -29.784 1.00 74.31 500 SER A CA 1
ATOM 3824 C C . SER A 1 500 ? 21.143 -8.939 -30.877 1.00 74.31 500 SER A C 1
ATOM 3826 O O . SER A 1 500 ? 20.578 -8.322 -31.780 1.00 74.31 500 SER A O 1
ATOM 3828 N N . LEU A 1 501 ? 21.043 -10.271 -30.794 1.00 79.06 501 LEU A N 1
ATOM 3829 C CA . LEU A 1 501 ? 20.249 -11.074 -31.737 1.00 79.06 501 LEU A CA 1
ATOM 3830 C C . LEU A 1 501 ? 18.739 -10.820 -31.596 1.00 79.06 501 LEU A C 1
ATOM 3832 O O . LEU A 1 501 ? 18.030 -10.793 -32.605 1.00 79.06 501 LEU A O 1
ATOM 3836 N N . LYS A 1 502 ? 18.235 -10.593 -30.375 1.00 68.06 502 LYS A N 1
ATOM 3837 C CA . LYS A 1 502 ? 16.843 -10.182 -30.127 1.00 68.06 502 LYS A CA 1
ATOM 3838 C C . LYS A 1 502 ? 16.551 -8.818 -30.733 1.00 68.06 502 LYS A C 1
ATOM 3840 O O . LYS A 1 502 ? 15.529 -8.688 -31.399 1.00 68.06 502 LYS A O 1
ATOM 3845 N N . ALA A 1 503 ? 17.446 -7.842 -30.573 1.00 56.56 503 ALA A N 1
ATOM 3846 C CA . ALA A 1 503 ? 17.306 -6.533 -31.204 1.00 56.56 503 ALA A CA 1
ATOM 3847 C C . ALA A 1 503 ? 17.195 -6.670 -32.732 1.00 56.56 503 ALA A C 1
ATOM 3849 O O . ALA A 1 503 ? 16.252 -6.163 -33.330 1.00 56.56 503 ALA A O 1
ATOM 3850 N N . LEU A 1 504 ? 18.067 -7.461 -33.364 1.00 62.94 504 LEU A N 1
ATOM 3851 C CA . LEU A 1 504 ? 18.018 -7.726 -34.811 1.00 62.94 504 LEU A CA 1
ATOM 3852 C C . LEU A 1 504 ? 16.772 -8.528 -35.250 1.00 62.94 504 LEU A C 1
ATOM 3854 O O . LEU A 1 504 ? 16.291 -8.371 -36.373 1.00 62.94 504 LEU A O 1
ATOM 3858 N N . THR A 1 505 ? 16.213 -9.358 -34.366 1.00 66.88 505 THR A N 1
ATOM 3859 C CA . THR A 1 505 ? 14.952 -10.088 -34.598 1.00 66.88 505 THR A CA 1
ATOM 3860 C C . THR A 1 505 ? 13.738 -9.156 -34.502 1.00 66.88 505 THR A C 1
ATOM 3862 O O . THR A 1 505 ? 12.856 -9.209 -35.359 1.00 66.88 505 THR A O 1
ATOM 3865 N N . LEU A 1 506 ? 13.712 -8.257 -33.511 1.00 54.12 506 LEU A N 1
ATOM 3866 C CA . LEU A 1 506 ? 12.693 -7.210 -33.351 1.00 54.12 506 LEU A CA 1
ATOM 3867 C C . LEU A 1 506 ? 12.711 -6.220 -34.518 1.00 54.12 506 LEU A C 1
ATOM 3869 O O . LEU A 1 506 ? 11.657 -5.826 -35.012 1.00 54.12 506 LEU A O 1
ATOM 3873 N N . LEU A 1 507 ? 13.906 -5.886 -35.008 1.00 52.03 507 LEU A N 1
ATOM 3874 C CA . LEU A 1 507 ? 14.115 -5.078 -36.211 1.00 52.03 507 LEU A CA 1
ATOM 3875 C C . LEU A 1 507 ? 13.699 -5.801 -37.502 1.00 52.03 507 LEU A C 1
ATOM 3877 O O . LEU A 1 507 ? 13.739 -5.211 -38.578 1.00 52.03 507 LEU A O 1
ATOM 3881 N N . GLY A 1 508 ? 13.296 -7.072 -37.423 1.00 56.06 508 GLY A N 1
ATOM 3882 C CA . GLY A 1 508 ? 12.818 -7.836 -38.570 1.00 56.06 508 GLY A CA 1
ATOM 3883 C C . GLY A 1 508 ? 13.916 -8.245 -39.551 1.00 56.06 508 GLY A C 1
ATOM 3884 O O . GLY A 1 508 ? 13.593 -8.696 -40.646 1.00 56.06 508 GLY A O 1
ATOM 3885 N N . LEU A 1 509 ? 15.190 -8.130 -39.164 1.00 66.00 509 LEU A N 1
ATOM 3886 C CA . LEU A 1 509 ? 16.327 -8.611 -39.951 1.00 66.00 509 LEU A CA 1
ATOM 3887 C C . LEU A 1 509 ? 16.523 -10.115 -39.762 1.00 66.00 509 LEU A C 1
ATOM 3889 O O . LEU A 1 509 ? 16.910 -10.810 -40.696 1.00 66.00 509 LEU A O 1
ATOM 3893 N N . LEU A 1 510 ? 16.220 -10.635 -38.573 1.00 77.75 510 LEU A N 1
ATOM 3894 C CA . LEU A 1 510 ? 16.358 -12.052 -38.253 1.00 77.75 510 LEU A CA 1
ATOM 3895 C C . LEU A 1 510 ? 15.002 -12.720 -37.987 1.00 77.75 510 LEU A C 1
ATOM 3897 O O . LEU A 1 510 ? 14.035 -12.094 -37.554 1.00 77.75 510 LEU A O 1
ATOM 3901 N N . GLU A 1 511 ? 14.937 -14.017 -38.254 1.00 80.50 511 GLU A N 1
ATOM 3902 C CA . GLU A 1 511 ? 13.842 -14.911 -37.895 1.00 80.50 511 GLU A CA 1
ATOM 3903 C C . GLU A 1 511 ? 14.403 -16.037 -37.027 1.00 80.50 511 GLU A C 1
ATOM 3905 O O . GLU A 1 511 ? 15.285 -16.782 -37.457 1.00 80.50 511 GLU A O 1
ATOM 3910 N N . VAL A 1 512 ? 13.887 -16.180 -35.807 1.00 80.12 512 VAL A N 1
ATOM 3911 C CA . VAL A 1 512 ? 14.218 -17.314 -34.941 1.00 80.12 512 VAL A CA 1
ATOM 3912 C C . VAL A 1 512 ? 13.210 -18.427 -35.197 1.00 80.12 512 VAL A C 1
ATOM 3914 O O . VAL A 1 512 ? 12.020 -18.266 -34.934 1.00 80.12 512 VAL A O 1
ATOM 3917 N N . ARG A 1 513 ? 13.688 -19.571 -35.688 1.00 81.44 513 ARG A N 1
ATOM 3918 C CA . ARG A 1 513 ? 12.891 -20.789 -35.852 1.00 81.44 513 ARG A CA 1
ATOM 3919 C C . ARG A 1 513 ? 13.153 -21.707 -34.671 1.00 81.44 513 ARG A C 1
ATOM 3921 O O . ARG A 1 513 ? 14.282 -22.149 -34.454 1.00 81.44 513 ARG A O 1
ATOM 3928 N N . GLN A 1 514 ? 12.115 -21.951 -33.878 1.00 62.66 514 GLN A N 1
ATOM 3929 C CA . GLN A 1 514 ? 12.216 -22.683 -32.619 1.00 62.66 514 GLN A CA 1
ATOM 3930 C C . GLN A 1 514 ? 12.807 -24.084 -32.836 1.00 62.66 514 GLN A C 1
ATOM 3932 O O . GLN A 1 514 ? 12.325 -24.846 -33.667 1.00 62.66 514 GLN A O 1
ATOM 3937 N N . GLY A 1 515 ? 13.883 -24.402 -32.109 1.00 69.25 515 GLY A N 1
ATOM 3938 C CA . GLY A 1 515 ? 14.605 -25.679 -32.217 1.00 69.25 515 GLY A CA 1
ATOM 3939 C C . GLY A 1 515 ? 15.496 -25.830 -33.456 1.00 69.25 515 GLY A C 1
ATOM 3940 O O . GLY A 1 515 ? 16.313 -26.745 -33.498 1.00 69.25 515 GLY A O 1
ATOM 3941 N N . ASP A 1 516 ? 15.389 -24.924 -34.429 1.00 74.62 516 ASP A N 1
ATOM 3942 C CA . ASP A 1 516 ? 16.108 -25.007 -35.697 1.00 74.62 516 ASP A CA 1
ATOM 3943 C C . ASP A 1 516 ? 17.241 -23.979 -35.772 1.00 74.62 516 ASP A C 1
ATOM 3945 O O . ASP A 1 516 ? 18.376 -24.362 -36.009 1.00 74.62 516 ASP A O 1
ATOM 3949 N N . GLY A 1 517 ? 17.018 -22.699 -35.462 1.00 82.50 517 GLY A N 1
ATOM 3950 C CA . GLY A 1 517 ? 18.087 -21.692 -35.409 1.00 82.50 517 GLY A CA 1
ATOM 3951 C C . GLY A 1 517 ? 17.644 -20.297 -35.840 1.00 82.50 517 GLY A C 1
ATOM 3952 O O . GLY A 1 517 ? 16.463 -20.054 -36.075 1.00 82.50 517 GLY A O 1
ATOM 3953 N N . THR A 1 518 ? 18.600 -19.374 -35.946 1.00 84.06 518 THR A N 1
ATOM 3954 C CA . THR A 1 518 ? 18.355 -17.987 -36.370 1.00 84.06 518 THR A CA 1
ATOM 3955 C C . THR A 1 518 ? 18.701 -17.819 -37.843 1.00 84.06 518 THR A C 1
ATOM 3957 O O . THR A 1 518 ? 19.772 -18.240 -38.278 1.00 84.06 518 THR A O 1
ATOM 3960 N N . TYR A 1 519 ? 17.811 -17.199 -38.608 1.00 83.56 519 TYR A N 1
ATOM 3961 C CA . TYR A 1 519 ? 17.913 -17.029 -40.055 1.00 83.56 519 TYR A CA 1
ATOM 3962 C C . TYR A 1 519 ? 17.862 -15.551 -40.429 1.00 83.56 519 TYR A C 1
ATOM 3964 O O . TYR A 1 519 ? 17.127 -14.789 -39.809 1.00 83.56 519 TYR A O 1
ATOM 3972 N N . LEU A 1 520 ? 18.598 -15.145 -41.464 1.00 81.25 520 LEU A N 1
ATOM 3973 C CA . LEU A 1 520 ? 18.437 -13.819 -42.068 1.00 81.25 520 LEU A CA 1
ATOM 3974 C C . LEU A 1 520 ? 17.116 -13.792 -42.850 1.00 81.25 520 LEU A C 1
ATOM 3976 O O . LEU A 1 520 ? 16.912 -14.628 -43.732 1.00 81.25 520 LEU A O 1
ATOM 3980 N N . LYS A 1 521 ? 16.204 -12.866 -42.538 1.00 69.94 521 LYS A N 1
ATOM 3981 C CA . LYS A 1 521 ? 14.907 -12.768 -43.223 1.00 69.94 521 LYS A CA 1
ATOM 3982 C C . LYS A 1 521 ? 15.089 -12.417 -44.700 1.00 69.94 521 LYS A C 1
ATOM 3984 O O . LYS A 1 521 ? 15.978 -11.654 -45.077 1.00 69.94 521 LYS A O 1
ATOM 3989 N N . LYS A 1 522 ? 14.228 -12.981 -45.553 1.00 60.09 522 LYS A N 1
ATOM 3990 C CA . LYS A 1 522 ? 14.073 -12.507 -46.934 1.00 60.09 522 LYS A CA 1
ATOM 3991 C C . LYS A 1 522 ? 13.382 -11.145 -46.875 1.00 60.09 522 LYS A C 1
ATOM 3993 O O . LYS A 1 522 ? 12.466 -10.966 -46.079 1.00 60.09 522 LYS A O 1
ATOM 3998 N N . ALA A 1 523 ? 13.875 -10.186 -47.651 1.00 50.16 523 ALA A N 1
ATOM 3999 C CA . ALA A 1 523 ? 13.331 -8.837 -47.665 1.00 50.16 523 ALA A CA 1
ATOM 4000 C C . ALA A 1 523 ? 11.894 -8.857 -48.210 1.00 50.16 523 ALA A C 1
ATOM 4002 O O . ALA A 1 523 ? 11.700 -8.887 -49.421 1.00 50.16 523 ALA A O 1
ATOM 4003 N N . ASP A 1 524 ? 10.908 -8.833 -47.315 1.00 43.19 524 ASP A N 1
ATOM 4004 C CA . ASP A 1 524 ? 9.527 -8.505 -47.657 1.00 43.19 524 ASP A CA 1
ATOM 4005 C C . ASP A 1 524 ? 9.300 -7.009 -47.381 1.00 43.19 524 ASP A C 1
ATOM 4007 O O . ASP A 1 524 ? 9.785 -6.468 -46.383 1.00 43.19 524 ASP A O 1
ATOM 4011 N N . SER A 1 525 ? 8.572 -6.333 -48.276 1.00 42.81 525 SER A N 1
ATOM 4012 C CA . SER A 1 525 ? 8.398 -4.870 -48.406 1.00 42.81 525 SER A CA 1
ATOM 4013 C C . SER A 1 525 ? 7.798 -4.099 -47.204 1.00 42.81 525 SER A C 1
ATOM 4015 O O . SER A 1 525 ? 7.328 -2.977 -47.373 1.00 42.81 525 SER A O 1
ATOM 4017 N N . ALA A 1 526 ? 7.806 -4.644 -45.984 1.00 42.69 526 ALA A N 1
ATOM 4018 C CA . ALA A 1 526 ? 7.206 -4.049 -44.784 1.00 42.69 526 ALA A CA 1
ATOM 4019 C C . ALA A 1 526 ? 8.135 -3.112 -43.977 1.00 42.69 526 ALA A C 1
ATOM 4021 O O . ALA A 1 526 ? 7.659 -2.413 -43.082 1.00 42.69 526 ALA A O 1
ATOM 4022 N N . LEU A 1 527 ? 9.441 -3.061 -44.273 1.00 45.50 527 LEU A N 1
ATOM 4023 C CA . LEU A 1 527 ? 10.372 -2.131 -43.609 1.00 45.50 527 LEU A CA 1
ATOM 4024 C C . LEU A 1 527 ? 10.198 -0.681 -44.091 1.00 45.50 527 LEU A C 1
ATOM 4026 O O . LEU A 1 527 ? 10.273 0.245 -43.289 1.00 45.50 527 LEU A O 1
ATOM 4030 N N . LEU A 1 528 ? 9.902 -0.475 -45.378 1.00 42.31 528 LEU A N 1
ATOM 4031 C CA . LEU A 1 528 ? 9.783 0.865 -45.965 1.00 42.31 528 LEU A CA 1
ATOM 4032 C C . LEU A 1 528 ? 8.645 1.718 -45.363 1.00 42.31 528 LEU A C 1
ATOM 4034 O O . LEU A 1 528 ? 8.924 2.855 -44.989 1.00 42.31 528 LEU A O 1
ATOM 4038 N N . PRO A 1 529 ? 7.398 1.223 -45.208 1.00 43.12 529 PRO A N 1
ATOM 4039 C CA . PRO A 1 529 ? 6.297 2.032 -44.671 1.00 43.12 529 PRO A CA 1
ATOM 4040 C C . PRO A 1 529 ? 6.533 2.525 -43.235 1.00 43.12 529 PRO A C 1
ATOM 4042 O O . PRO A 1 529 ? 6.171 3.649 -42.901 1.00 43.12 529 PRO A O 1
ATOM 4045 N N . ARG A 1 530 ? 7.201 1.719 -42.397 1.00 46.72 530 ARG A N 1
ATOM 4046 C CA . ARG A 1 530 ? 7.509 2.071 -40.999 1.00 46.72 530 ARG A CA 1
ATOM 4047 C C . ARG A 1 530 ? 8.642 3.088 -40.873 1.00 46.72 530 ARG A C 1
ATOM 4049 O O . ARG A 1 530 ? 8.589 3.954 -40.007 1.00 46.72 530 ARG A O 1
ATOM 4056 N N . ILE A 1 531 ? 9.640 3.026 -41.756 1.00 48.28 531 ILE A N 1
ATOM 4057 C CA . ILE A 1 531 ? 10.700 4.043 -41.808 1.00 48.28 531 ILE A CA 1
ATOM 4058 C C . ILE A 1 531 ? 10.122 5.395 -42.277 1.00 48.28 531 ILE A C 1
ATOM 4060 O O . ILE A 1 531 ? 10.531 6.445 -41.783 1.00 48.28 531 ILE A O 1
ATOM 4064 N N . ILE A 1 532 ? 9.111 5.374 -43.155 1.00 45.66 532 ILE A N 1
ATOM 4065 C CA . ILE A 1 532 ? 8.383 6.568 -43.612 1.00 45.66 532 ILE A CA 1
ATOM 4066 C C . ILE A 1 532 ? 7.564 7.212 -42.473 1.00 45.66 532 ILE A C 1
ATOM 4068 O O . ILE A 1 532 ? 7.588 8.435 -42.329 1.00 45.66 532 ILE A O 1
ATOM 4072 N N . GLU A 1 533 ? 6.890 6.420 -41.628 1.00 44.16 533 GLU A N 1
ATOM 4073 C CA . GLU A 1 533 ? 6.204 6.921 -40.420 1.00 44.16 533 GLU A CA 1
ATOM 4074 C C . GLU A 1 533 ? 7.178 7.569 -39.423 1.00 44.16 533 GLU A C 1
ATOM 4076 O O . GLU A 1 533 ? 6.884 8.630 -38.872 1.00 44.16 533 GLU A O 1
ATOM 4081 N N . TRP A 1 534 ? 8.368 6.992 -39.227 1.00 51.03 534 TRP A N 1
ATOM 4082 C CA . TRP A 1 534 ? 9.410 7.591 -38.382 1.00 51.03 534 TRP A CA 1
ATOM 4083 C C . TRP A 1 534 ? 9.930 8.914 -38.946 1.00 51.03 534 TRP A C 1
ATOM 4085 O O . TRP A 1 534 ? 10.129 9.861 -38.189 1.00 51.03 534 TRP A O 1
ATOM 4095 N N . GLY A 1 535 ? 10.059 9.010 -40.271 1.00 51.09 535 GLY A N 1
ATOM 4096 C CA . GLY A 1 535 ? 10.385 10.240 -40.995 1.00 51.09 535 GLY A CA 1
ATOM 4097 C C . GLY A 1 535 ? 9.467 11.426 -40.681 1.00 51.09 535 GLY A C 1
ATOM 4098 O O . GLY A 1 535 ? 9.919 12.566 -40.550 1.00 51.09 535 GLY A O 1
ATOM 4099 N N . LEU A 1 536 ? 8.169 11.152 -40.525 1.00 49.22 536 LEU A N 1
ATOM 4100 C CA . LEU A 1 536 ? 7.134 12.146 -40.221 1.00 49.22 536 LEU A CA 1
ATOM 4101 C C . LEU A 1 536 ? 7.100 12.556 -38.737 1.00 49.22 536 LEU A C 1
ATOM 4103 O O . LEU A 1 536 ? 6.589 13.626 -38.416 1.00 49.22 536 LEU A O 1
ATOM 4107 N N . LEU A 1 537 ? 7.660 11.736 -37.841 1.00 45.09 537 LEU A N 1
ATOM 4108 C CA . LEU A 1 537 ? 7.678 11.949 -36.387 1.00 45.09 537 LEU A CA 1
ATOM 4109 C C . LEU A 1 537 ? 8.955 12.635 -35.872 1.00 45.09 537 LEU A C 1
ATOM 4111 O O . LEU A 1 537 ? 9.028 12.977 -34.693 1.00 45.09 537 LEU A O 1
ATOM 4115 N N . LEU A 1 538 ? 9.966 12.844 -36.724 1.00 55.25 538 LEU A N 1
ATOM 4116 C CA . LEU A 1 538 ? 11.295 13.322 -36.312 1.00 55.25 538 LEU A CA 1
ATOM 4117 C C . LEU A 1 538 ? 11.329 14.754 -35.749 1.00 55.25 538 LEU A C 1
ATOM 4119 O O . LEU A 1 538 ? 12.331 15.150 -35.156 1.00 55.25 538 LEU A O 1
ATOM 4123 N N . GLY A 1 539 ? 10.245 15.520 -35.857 1.00 53.94 539 GLY A N 1
ATOM 4124 C CA . GLY A 1 539 ? 10.231 16.928 -35.472 1.00 53.94 539 GLY A CA 1
ATOM 4125 C C . GLY A 1 539 ? 11.095 17.788 -36.404 1.00 53.94 539 GLY A C 1
ATOM 4126 O O . GLY A 1 539 ? 11.976 17.307 -37.122 1.00 53.94 539 GLY A O 1
ATOM 4127 N N . GLU A 1 540 ? 10.829 19.091 -36.414 1.00 62.12 540 GLU A N 1
ATOM 4128 C CA . GLU A 1 540 ? 11.434 20.027 -37.369 1.00 62.12 540 GLU A CA 1
ATOM 4129 C C . GLU A 1 540 ? 12.966 20.087 -37.242 1.00 62.12 540 GLU A C 1
ATOM 4131 O O . GLU A 1 540 ? 13.684 19.928 -38.229 1.00 62.12 540 GLU A O 1
ATOM 4136 N N . GLN A 1 541 ? 13.475 20.204 -36.010 1.00 63.47 541 GLN A N 1
ATOM 4137 C CA . GLN A 1 541 ? 14.908 20.365 -35.757 1.00 63.47 541 GLN A CA 1
ATOM 4138 C C . GLN A 1 541 ? 15.733 19.151 -36.213 1.00 63.47 541 GLN A C 1
ATOM 4140 O O . GLN A 1 541 ? 16.726 19.314 -36.916 1.00 63.47 541 GLN A O 1
ATOM 4145 N N . ARG A 1 542 ? 15.303 17.922 -35.892 1.00 66.38 542 ARG A N 1
ATOM 4146 C CA . ARG A 1 542 ? 16.063 16.715 -36.275 1.00 66.38 542 ARG A CA 1
ATOM 4147 C C . ARG A 1 542 ? 15.983 16.434 -37.775 1.00 66.38 542 ARG A C 1
ATOM 4149 O O . ARG A 1 542 ? 16.911 15.860 -38.340 1.00 66.38 542 ARG A O 1
ATOM 4156 N N . THR A 1 543 ? 14.900 16.851 -38.432 1.00 70.94 543 THR A N 1
ATOM 4157 C CA . THR A 1 543 ? 14.773 16.777 -39.897 1.00 70.94 543 THR A CA 1
ATOM 4158 C C . THR A 1 543 ? 15.801 17.688 -40.572 1.00 70.94 543 THR A C 1
ATOM 4160 O O . THR A 1 543 ? 16.452 17.281 -41.535 1.00 70.94 543 THR A O 1
ATOM 4163 N N . MET A 1 544 ? 16.008 18.893 -40.032 1.00 76.25 544 MET A N 1
ATOM 4164 C CA . MET A 1 544 ? 17.028 19.823 -40.521 1.00 76.25 544 MET A CA 1
ATOM 4165 C C . MET A 1 544 ? 18.453 19.298 -40.308 1.00 76.25 544 MET A C 1
ATOM 4167 O O . MET A 1 544 ? 19.267 19.389 -41.231 1.00 76.25 544 MET A O 1
ATOM 4171 N N . ASP A 1 545 ? 18.728 18.688 -39.153 1.00 78.69 545 ASP A N 1
ATOM 4172 C CA . ASP A 1 545 ? 20.031 18.080 -38.851 1.00 78.69 545 ASP A CA 1
ATOM 4173 C C . ASP A 1 545 ? 20.351 16.914 -39.816 1.00 78.69 545 ASP A C 1
ATOM 4175 O O . ASP A 1 545 ? 21.469 16.796 -40.325 1.00 78.69 545 ASP A O 1
ATOM 4179 N N . LEU A 1 546 ? 19.356 16.079 -40.147 1.00 79.75 546 LEU A N 1
ATOM 4180 C CA . LEU A 1 546 ? 19.513 14.981 -41.113 1.00 79.75 546 LEU A CA 1
ATOM 4181 C C . LEU A 1 546 ? 19.819 15.468 -42.530 1.00 79.75 546 LEU A C 1
ATOM 4183 O O . LEU A 1 546 ? 20.574 14.822 -43.257 1.00 79.75 546 LEU A O 1
ATOM 4187 N N . ILE A 1 547 ? 19.250 16.598 -42.936 1.00 82.81 547 ILE A N 1
ATOM 4188 C CA . ILE A 1 547 ? 19.486 17.169 -44.266 1.00 82.81 547 ILE A CA 1
ATOM 4189 C C . ILE A 1 547 ? 20.871 17.783 -44.360 1.00 82.81 547 ILE A C 1
ATOM 4191 O O . ILE A 1 547 ? 21.530 17.624 -45.388 1.00 82.81 547 ILE A O 1
ATOM 4195 N N . GLU A 1 548 ? 21.338 18.422 -43.287 1.00 84.00 548 GLU A N 1
ATOM 4196 C CA . GLU A 1 548 ? 22.717 18.897 -43.218 1.00 84.00 548 GLU A CA 1
ATOM 4197 C C . GLU A 1 548 ? 23.708 17.728 -43.347 1.00 84.00 548 GLU A C 1
ATOM 4199 O O . GLU A 1 548 ? 24.679 17.811 -44.105 1.00 84.00 548 GLU A O 1
ATOM 4204 N N . ALA A 1 549 ? 23.444 16.609 -42.663 1.00 85.44 549 ALA A N 1
ATOM 4205 C CA . ALA A 1 549 ? 24.258 15.403 -42.789 1.00 85.44 549 ALA A CA 1
ATOM 4206 C C . ALA A 1 549 ? 24.201 14.817 -44.212 1.00 85.44 549 ALA A C 1
ATOM 4208 O O . ALA A 1 549 ? 25.247 14.528 -44.802 1.00 85.44 549 ALA A O 1
ATOM 4209 N N . ARG A 1 550 ? 22.996 14.698 -44.793 1.00 91.25 550 ARG A N 1
ATOM 4210 C CA . ARG A 1 550 ? 22.782 14.190 -46.159 1.00 91.25 550 ARG A CA 1
ATOM 4211 C C . ARG A 1 550 ? 23.588 14.980 -47.184 1.00 91.25 550 ARG A C 1
ATOM 4213 O O . ARG A 1 550 ? 24.267 14.384 -48.012 1.00 91.25 550 ARG A O 1
ATOM 4220 N N . GLN A 1 551 ? 23.532 16.306 -47.107 1.00 92.19 551 GLN A N 1
ATOM 4221 C CA . GLN A 1 551 ? 24.210 17.209 -48.031 1.00 92.19 551 GLN A CA 1
ATOM 4222 C C . GLN A 1 551 ? 25.714 16.932 -48.112 1.00 92.19 551 GLN A C 1
ATOM 4224 O O . GLN A 1 551 ? 26.252 16.767 -49.204 1.00 92.19 551 GLN A O 1
ATOM 4229 N N . LYS A 1 552 ? 26.385 16.819 -46.960 1.00 92.56 552 LYS A N 1
ATOM 4230 C CA . LYS A 1 552 ? 27.834 16.562 -46.909 1.00 92.56 552 LYS A CA 1
ATOM 4231 C C . LYS A 1 552 ? 28.186 15.187 -47.488 1.00 92.56 552 LYS A C 1
ATOM 4233 O O . LYS A 1 552 ? 29.200 15.043 -48.163 1.00 92.56 552 LYS A O 1
ATOM 4238 N N . ILE A 1 553 ? 27.341 14.187 -47.243 1.00 94.00 553 ILE A N 1
ATOM 4239 C CA . ILE A 1 553 ? 27.555 12.807 -47.697 1.00 94.00 553 ILE A CA 1
ATOM 4240 C C . ILE A 1 553 ? 27.354 12.671 -49.211 1.00 94.00 553 ILE A C 1
ATOM 4242 O O . ILE A 1 553 ? 28.191 12.069 -49.882 1.00 94.00 553 ILE A O 1
ATOM 4246 N N . GLU A 1 554 ? 26.281 13.241 -49.759 1.00 96.50 554 GLU A N 1
ATOM 4247 C CA . GLU A 1 554 ? 25.951 13.160 -51.191 1.00 96.50 554 GLU A CA 1
ATOM 4248 C C . GLU A 1 554 ? 27.043 13.795 -52.065 1.00 96.50 554 GLU A C 1
ATOM 4250 O O . GLU A 1 554 ? 27.381 13.256 -53.118 1.00 96.50 554 GLU A O 1
ATOM 4255 N N . VAL A 1 555 ? 27.660 14.894 -51.611 1.00 97.62 555 VAL A N 1
ATOM 4256 C CA . VAL A 1 555 ? 28.772 15.558 -52.319 1.00 97.62 555 VAL A CA 1
ATOM 4257 C C . VAL A 1 555 ? 29.990 14.641 -52.433 1.00 97.62 555 VAL A C 1
ATOM 4259 O O . VAL A 1 555 ? 30.533 14.469 -53.525 1.00 97.62 555 VAL A O 1
ATOM 4262 N N . ILE A 1 556 ? 30.376 13.990 -51.329 1.00 96.75 556 ILE A N 1
ATOM 4263 C CA . ILE A 1 556 ? 31.475 13.012 -51.313 1.00 96.75 556 ILE A CA 1
ATOM 4264 C C . ILE A 1 556 ? 31.137 11.823 -52.223 1.00 96.75 556 ILE A C 1
ATOM 4266 O O . ILE A 1 556 ? 31.992 11.322 -52.953 1.00 96.75 556 ILE A O 1
ATOM 4270 N N . ILE A 1 557 ? 29.882 11.369 -52.209 1.00 97.69 557 ILE A N 1
ATOM 4271 C CA . ILE A 1 557 ? 29.415 10.279 -53.070 1.00 97.69 557 ILE A CA 1
ATOM 4272 C C . ILE A 1 557 ? 29.524 10.655 -54.550 1.00 97.69 557 ILE A C 1
ATOM 4274 O O . ILE A 1 557 ? 30.041 9.854 -55.327 1.00 97.69 557 ILE A O 1
ATOM 4278 N N . ALA A 1 558 ? 29.088 11.851 -54.949 1.00 97.81 558 ALA A N 1
ATOM 4279 C CA . ALA A 1 558 ? 29.161 12.306 -56.336 1.00 97.81 558 ALA A CA 1
ATOM 4280 C C . ALA A 1 558 ? 30.614 12.409 -56.831 1.00 97.81 558 ALA A C 1
ATOM 4282 O O . ALA A 1 558 ? 30.927 11.961 -57.938 1.00 97.81 558 ALA A O 1
ATOM 4283 N N . GLU A 1 559 ? 31.513 12.921 -55.987 1.00 97.50 559 GLU A N 1
ATOM 4284 C CA . GLU A 1 559 ? 32.949 12.977 -56.268 1.00 97.50 559 GLU A CA 1
ATOM 4285 C C . GLU A 1 559 ? 33.527 11.572 -56.512 1.00 97.50 559 GLU A C 1
ATOM 4287 O O . GLU A 1 559 ? 34.150 11.303 -57.545 1.00 97.50 559 GLU A O 1
ATOM 4292 N N . LEU A 1 560 ? 33.270 10.641 -55.587 1.00 96.94 560 LEU A N 1
ATOM 4293 C CA . LEU A 1 560 ? 33.737 9.259 -55.686 1.00 96.94 560 LEU A CA 1
ATOM 4294 C C . LEU A 1 560 ? 33.112 8.522 -56.875 1.00 96.94 560 LEU A C 1
ATOM 4296 O O . LEU A 1 560 ? 33.788 7.713 -57.513 1.00 96.94 560 LEU A O 1
ATOM 4300 N N . ALA A 1 561 ? 31.847 8.794 -57.195 1.00 97.75 561 ALA A N 1
ATOM 4301 C CA . ALA A 1 561 ? 31.158 8.203 -58.334 1.00 97.75 561 ALA A CA 1
ATOM 4302 C C . ALA A 1 561 ? 31.819 8.614 -59.655 1.00 97.75 561 ALA A C 1
ATOM 4304 O O . ALA A 1 561 ? 32.092 7.757 -60.495 1.00 97.75 561 ALA A O 1
ATOM 4305 N N . ALA A 1 562 ? 32.164 9.894 -59.820 1.00 97.75 562 ALA A N 1
ATOM 4306 C CA . ALA A 1 562 ? 32.893 10.371 -60.994 1.00 97.75 562 ALA A CA 1
ATOM 4307 C C . ALA A 1 562 ? 34.270 9.693 -61.130 1.00 97.75 562 ALA A C 1
ATOM 4309 O O . ALA A 1 562 ? 34.651 9.268 -62.225 1.00 97.75 562 ALA A O 1
ATOM 4310 N N . GLN A 1 563 ? 34.990 9.517 -60.017 1.00 95.94 563 GLN A N 1
ATOM 4311 C CA . GLN A 1 563 ? 36.302 8.856 -59.999 1.00 95.94 563 GLN A CA 1
ATOM 4312 C C . GLN A 1 563 ? 36.227 7.356 -60.323 1.00 95.94 563 GLN A C 1
ATOM 4314 O O . GLN A 1 563 ? 37.141 6.813 -60.940 1.00 95.94 563 GLN A O 1
ATOM 4319 N N . ARG A 1 564 ? 35.158 6.673 -59.894 1.00 96.94 564 ARG A N 1
ATOM 4320 C CA . ARG A 1 564 ? 35.062 5.198 -59.879 1.00 96.94 564 ARG A CA 1
ATOM 4321 C C . ARG A 1 564 ? 34.089 4.618 -60.909 1.00 96.94 564 ARG A C 1
ATOM 4323 O O . ARG A 1 564 ? 33.855 3.407 -60.912 1.00 96.94 564 ARG A O 1
ATOM 4330 N N . ARG A 1 565 ? 33.529 5.463 -61.777 1.00 95.00 565 ARG A N 1
ATOM 4331 C CA . ARG A 1 565 ? 32.566 5.071 -62.813 1.00 95.00 565 ARG A CA 1
ATOM 4332 C C . ARG A 1 565 ? 33.094 4.002 -63.764 1.00 95.00 565 ARG A C 1
ATOM 4334 O O . ARG A 1 565 ? 34.266 3.985 -64.134 1.00 95.00 565 ARG A O 1
ATOM 4341 N N . ASP A 1 566 ? 32.172 3.175 -64.240 1.00 91.69 566 ASP A N 1
ATOM 4342 C CA . ASP A 1 566 ? 32.384 2.283 -65.373 1.00 91.69 566 ASP A CA 1
ATOM 4343 C C . ASP A 1 566 ? 31.265 2.442 -66.413 1.00 91.69 566 ASP A C 1
ATOM 4345 O O . ASP A 1 566 ? 30.219 3.040 -66.155 1.00 91.69 566 ASP A O 1
ATOM 4349 N N . TYR A 1 567 ? 31.494 1.920 -67.618 1.00 90.44 567 TYR A N 1
ATOM 4350 C CA . TYR A 1 567 ? 30.572 2.082 -68.744 1.00 90.44 567 TYR A CA 1
ATOM 4351 C C . TYR A 1 567 ? 29.164 1.532 -68.458 1.00 90.44 567 TYR A C 1
ATOM 4353 O O . TYR A 1 567 ? 28.171 2.128 -68.872 1.00 90.44 567 TYR A O 1
ATOM 4361 N N . ARG A 1 568 ? 29.061 0.416 -67.721 1.00 91.31 568 ARG A N 1
ATOM 4362 C CA . ARG A 1 568 ? 27.767 -0.202 -67.391 1.00 91.31 568 ARG A CA 1
ATOM 4363 C C . ARG A 1 568 ? 27.002 0.647 -66.382 1.00 91.31 568 ARG A C 1
ATOM 4365 O O . ARG A 1 568 ? 25.810 0.868 -66.551 1.00 91.31 568 ARG A O 1
ATOM 4372 N N . ALA A 1 569 ? 27.695 1.153 -65.367 1.00 88.69 569 ALA A N 1
ATOM 4373 C CA . ALA A 1 569 ? 27.150 2.074 -64.382 1.00 88.69 569 ALA A CA 1
ATOM 4374 C C . ALA A 1 569 ? 26.572 3.347 -65.020 1.00 88.69 569 ALA A C 1
ATOM 4376 O O . ALA A 1 569 ? 25.469 3.754 -64.656 1.00 88.69 569 ALA A O 1
ATOM 4377 N N . ILE A 1 570 ? 27.281 3.941 -65.985 1.00 95.62 570 ILE A N 1
ATOM 4378 C CA . ILE A 1 570 ? 26.816 5.143 -66.693 1.00 95.62 570 ILE A CA 1
ATOM 4379 C C . ILE A 1 570 ? 25.594 4.851 -67.570 1.00 95.62 570 ILE A C 1
ATOM 4381 O O . ILE A 1 570 ? 24.672 5.663 -67.606 1.00 95.62 570 ILE A O 1
ATOM 4385 N N . GLU A 1 571 ? 25.534 3.695 -68.238 1.00 94.56 571 GLU A N 1
ATOM 4386 C CA . GLU A 1 571 ? 24.351 3.311 -69.022 1.00 94.56 571 GLU A CA 1
ATOM 4387 C C . GLU A 1 571 ? 23.105 3.154 -68.135 1.00 94.56 571 GLU A C 1
ATOM 4389 O O . GLU A 1 571 ? 22.028 3.637 -68.483 1.00 94.56 571 GLU A O 1
ATOM 4394 N N . GLU A 1 572 ? 23.244 2.539 -66.959 1.00 93.38 572 GLU A N 1
ATOM 4395 C CA . GLU A 1 572 ? 22.140 2.438 -65.997 1.00 93.38 572 GLU A CA 1
ATOM 4396 C C . GLU A 1 572 ? 21.722 3.813 -65.452 1.00 93.38 572 GLU A C 1
ATOM 4398 O O . GLU A 1 572 ? 20.529 4.106 -65.368 1.00 93.38 572 GLU A O 1
ATOM 4403 N N . LEU A 1 573 ? 22.681 4.697 -65.158 1.00 94.56 573 LEU A N 1
ATOM 4404 C CA . LEU A 1 573 ? 22.386 6.065 -64.726 1.00 94.56 573 LEU A CA 1
ATOM 4405 C C . LEU A 1 573 ? 21.665 6.863 -65.830 1.00 94.56 573 LEU A C 1
ATOM 4407 O O . LEU A 1 573 ? 20.716 7.591 -65.550 1.00 94.56 573 LEU A O 1
ATOM 4411 N N . ARG A 1 574 ? 22.024 6.648 -67.104 1.00 96.31 574 ARG A N 1
ATOM 4412 C CA . ARG A 1 574 ? 21.344 7.244 -68.266 1.00 96.31 574 ARG A CA 1
ATOM 4413 C C . ARG A 1 574 ? 19.894 6.771 -68.400 1.00 96.31 574 ARG A C 1
ATOM 4415 O O . ARG A 1 574 ? 19.027 7.561 -68.773 1.00 96.31 574 ARG A O 1
ATOM 4422 N N . LYS A 1 575 ? 19.600 5.504 -68.089 1.00 95.69 575 LYS A N 1
ATOM 4423 C CA . LYS A 1 575 ? 18.215 4.996 -68.048 1.00 95.69 575 LYS A CA 1
ATOM 4424 C C . LYS A 1 575 ? 17.399 5.676 -66.949 1.00 95.69 575 LYS A C 1
ATOM 4426 O O . LYS A 1 575 ? 16.252 6.034 -67.196 1.00 95.69 575 LYS A O 1
ATOM 4431 N N . ILE A 1 576 ? 17.990 5.896 -65.775 1.00 95.62 576 ILE A N 1
ATOM 4432 C CA . ILE A 1 576 ? 17.337 6.621 -64.674 1.00 95.62 576 ILE A CA 1
ATOM 4433 C C . ILE A 1 576 ? 17.086 8.086 -65.065 1.00 95.62 576 ILE A C 1
ATOM 4435 O O . ILE A 1 576 ? 15.978 8.579 -64.874 1.00 95.62 576 ILE A O 1
ATOM 4439 N N . MET A 1 577 ? 18.045 8.749 -65.721 1.00 95.00 577 MET A N 1
ATOM 4440 C CA . MET A 1 577 ? 17.856 10.109 -66.249 1.00 95.00 577 MET A CA 1
ATOM 4441 C C . MET A 1 577 ? 16.708 10.201 -67.263 1.00 95.00 577 MET A C 1
ATOM 4443 O O . MET A 1 577 ? 15.945 11.163 -67.240 1.00 95.00 577 MET A O 1
ATOM 4447 N N . LYS A 1 578 ? 16.527 9.186 -68.120 1.00 93.81 578 LYS A N 1
ATOM 4448 C CA . LYS A 1 578 ? 15.364 9.123 -69.022 1.00 93.81 578 LYS A CA 1
ATOM 4449 C C . LYS A 1 578 ? 14.045 9.015 -68.258 1.00 93.81 578 LYS A C 1
ATOM 4451 O O . LYS A 1 578 ? 13.083 9.653 -68.667 1.00 93.81 578 LYS A O 1
ATOM 4456 N N . ARG A 1 579 ? 13.997 8.254 -67.157 1.00 93.75 579 ARG A N 1
ATOM 4457 C CA . ARG A 1 579 ? 12.804 8.173 -66.294 1.00 93.75 579 ARG A CA 1
ATOM 4458 C C . ARG A 1 579 ? 12.489 9.523 -65.654 1.00 93.75 579 ARG A C 1
ATOM 4460 O O . ARG A 1 579 ? 11.355 9.971 -65.757 1.00 93.75 579 ARG A O 1
ATOM 4467 N N . LEU A 1 580 ? 13.498 10.213 -65.111 1.00 89.69 580 LEU A N 1
ATOM 4468 C CA . LEU A 1 580 ? 13.346 11.577 -64.581 1.00 89.69 580 LEU A CA 1
ATOM 4469 C C . LEU A 1 580 ? 12.798 12.551 -65.637 1.00 89.69 580 LEU A C 1
ATOM 4471 O O . LEU A 1 580 ? 11.910 13.341 -65.339 1.00 89.69 580 LEU A O 1
ATOM 4475 N N . GLN A 1 581 ? 13.287 12.467 -66.879 1.00 89.94 581 GLN A N 1
ATOM 4476 C CA . GLN A 1 581 ? 12.814 13.307 -67.984 1.00 89.94 581 GLN A CA 1
ATOM 4477 C C . GLN A 1 581 ? 11.370 12.984 -68.404 1.00 89.94 581 GLN A C 1
ATOM 4479 O O . GLN A 1 581 ? 10.608 13.878 -68.760 1.00 89.94 581 GLN A O 1
ATOM 4484 N N . GLN A 1 582 ? 11.011 11.698 -68.418 1.00 88.69 582 GLN A N 1
ATOM 4485 C CA . GLN A 1 582 ? 9.723 11.208 -68.917 1.00 88.69 582 GLN A CA 1
ATOM 4486 C C . GLN A 1 582 ? 8.599 11.276 -67.882 1.00 88.69 582 GLN A C 1
ATOM 4488 O O . GLN A 1 582 ? 7.437 11.251 -68.279 1.00 88.69 582 GLN A O 1
ATOM 4493 N N . ALA A 1 583 ? 8.928 11.381 -66.591 1.00 84.50 583 ALA A N 1
ATOM 4494 C CA . ALA A 1 583 ? 7.945 11.466 -65.515 1.00 84.50 583 ALA A CA 1
ATOM 4495 C C . ALA A 1 583 ? 6.982 12.655 -65.696 1.00 84.50 583 ALA A C 1
ATOM 4497 O O . ALA A 1 583 ? 5.801 12.538 -65.385 1.00 84.50 583 ALA A O 1
ATOM 4498 N N . GLY A 1 584 ? 7.438 13.780 -66.263 1.00 74.31 584 GLY A N 1
ATOM 4499 C CA . GLY A 1 584 ? 6.580 14.934 -66.549 1.00 74.31 584 GLY A CA 1
ATOM 4500 C C . GLY A 1 584 ? 5.833 15.417 -65.299 1.00 74.31 584 GLY A C 1
ATOM 4501 O O . GLY A 1 584 ? 6.459 15.855 -64.335 1.00 74.31 584 GLY A O 1
ATOM 4502 N N . SER A 1 585 ? 4.497 15.324 -65.320 1.00 73.56 585 SER A N 1
ATOM 4503 C CA . SER A 1 585 ? 3.603 15.658 -64.198 1.00 73.56 585 SER A CA 1
ATOM 4504 C C . SER A 1 585 ? 3.285 14.483 -63.257 1.00 73.56 585 SER A C 1
ATOM 4506 O O . SER A 1 585 ? 2.478 14.644 -62.343 1.00 73.56 585 SER A O 1
ATOM 4508 N N . ASP A 1 586 ? 3.866 13.301 -63.473 1.00 82.12 586 ASP A N 1
ATOM 4509 C CA . ASP A 1 586 ? 3.790 12.177 -62.535 1.00 82.12 586 ASP A CA 1
ATOM 4510 C C . ASP A 1 586 ? 4.829 12.365 -61.420 1.00 82.12 586 ASP A C 1
ATOM 4512 O O . ASP A 1 586 ? 5.992 11.963 -61.522 1.00 82.12 586 ASP A O 1
ATOM 4516 N N . TYR A 1 587 ? 4.403 13.029 -60.345 1.00 79.50 587 TYR A N 1
ATOM 4517 C CA . TYR A 1 587 ? 5.266 13.332 -59.204 1.00 79.50 587 TYR A CA 1
ATOM 4518 C C . TYR A 1 587 ? 5.755 12.075 -58.477 1.00 79.50 587 TYR A C 1
ATOM 4520 O O . TYR A 1 587 ? 6.856 12.087 -57.930 1.00 79.50 587 TYR A O 1
ATOM 4528 N N . GLN A 1 588 ? 4.978 10.988 -58.486 1.00 78.25 588 GLN A N 1
ATOM 4529 C CA . GLN A 1 588 ? 5.356 9.757 -57.799 1.00 78.25 588 GLN A CA 1
ATOM 4530 C C . GLN A 1 588 ? 6.486 9.045 -58.552 1.00 78.25 588 GLN A C 1
ATOM 4532 O O . GLN A 1 588 ? 7.496 8.699 -57.938 1.00 78.25 588 GLN A O 1
ATOM 4537 N N . GLU A 1 589 ? 6.368 8.909 -59.877 1.00 85.50 589 GLU A N 1
ATOM 4538 C CA . GLU A 1 589 ? 7.447 8.354 -60.707 1.00 85.50 589 GLU A CA 1
ATOM 4539 C C . GLU A 1 589 ? 8.695 9.250 -60.680 1.00 85.50 589 GLU A C 1
ATOM 4541 O O . GLU A 1 589 ? 9.816 8.736 -60.644 1.00 85.50 589 GLU A O 1
ATOM 4546 N N . PHE A 1 590 ? 8.532 10.579 -60.630 1.00 86.31 590 PHE A N 1
ATOM 4547 C CA . PHE A 1 590 ? 9.668 11.494 -60.494 1.00 86.31 590 PHE A CA 1
ATOM 4548 C C . PHE A 1 590 ? 10.423 11.270 -59.177 1.00 86.31 590 PHE A C 1
ATOM 4550 O O . PHE A 1 590 ? 11.644 11.129 -59.196 1.00 86.31 590 PHE A O 1
ATOM 4557 N N . VAL A 1 591 ? 9.716 11.182 -58.043 1.00 83.75 591 VAL A N 1
ATOM 4558 C CA . VAL A 1 591 ? 10.321 10.899 -56.726 1.00 83.75 591 VAL A CA 1
ATOM 4559 C C . VAL A 1 591 ? 11.036 9.547 -56.724 1.00 83.75 591 VAL A C 1
ATOM 4561 O O . VAL A 1 591 ? 12.128 9.416 -56.172 1.00 83.75 591 VAL A O 1
ATOM 4564 N N . ASP A 1 592 ? 10.440 8.526 -57.338 1.00 84.31 592 ASP A N 1
ATOM 4565 C CA . ASP A 1 592 ? 11.047 7.198 -57.404 1.00 84.31 592 ASP A CA 1
ATOM 4566 C C . ASP A 1 592 ? 12.300 7.166 -58.288 1.00 84.31 592 ASP A C 1
ATOM 4568 O O . ASP A 1 592 ? 13.278 6.486 -57.958 1.00 84.31 592 ASP A O 1
ATOM 4572 N N . ALA A 1 593 ? 12.314 7.929 -59.381 1.00 88.88 593 ALA A N 1
ATOM 4573 C CA . ALA A 1 593 ? 13.487 8.081 -60.233 1.00 88.88 593 ALA A CA 1
ATOM 4574 C C . ALA A 1 593 ? 14.589 8.948 -59.583 1.00 88.88 593 ALA A C 1
ATOM 4576 O O . ALA A 1 593 ? 15.768 8.629 -59.744 1.00 88.88 593 ALA A O 1
ATOM 4577 N N . ASP A 1 594 ? 14.226 9.974 -58.807 1.00 89.88 594 ASP A N 1
ATOM 4578 C CA . ASP A 1 594 ? 15.130 10.825 -58.010 1.00 89.88 594 ASP A CA 1
ATOM 4579 C C . ASP A 1 594 ? 15.881 9.992 -56.960 1.00 89.88 594 ASP A C 1
ATOM 4581 O O . ASP A 1 594 ? 17.112 9.915 -56.966 1.00 89.88 594 ASP A O 1
ATOM 4585 N N . VAL A 1 595 ? 15.142 9.233 -56.146 1.00 88.12 595 VAL A N 1
ATOM 4586 C CA . VAL A 1 595 ? 15.713 8.299 -55.160 1.00 88.12 595 VAL A CA 1
ATOM 4587 C C . VAL A 1 595 ? 16.647 7.292 -55.838 1.00 88.12 595 VAL A C 1
ATOM 4589 O O . VAL A 1 595 ? 17.775 7.071 -55.385 1.00 88.12 595 VAL A O 1
ATOM 4592 N N . ALA A 1 596 ? 16.213 6.707 -56.959 1.00 90.69 596 ALA A N 1
ATOM 4593 C CA . ALA A 1 596 ? 17.026 5.755 -57.708 1.00 90.69 596 ALA A CA 1
ATOM 4594 C C . ALA A 1 596 ? 18.327 6.380 -58.237 1.00 90.69 596 ALA A C 1
ATOM 4596 O O . ALA A 1 596 ? 19.360 5.709 -58.244 1.00 90.69 596 ALA A O 1
ATOM 4597 N N . PHE A 1 597 ? 18.306 7.649 -58.654 1.00 95.56 597 PHE A N 1
ATOM 4598 C CA . PHE A 1 597 ? 19.487 8.353 -59.151 1.00 95.56 597 PHE A CA 1
ATOM 4599 C C . PHE A 1 597 ? 20.561 8.484 -58.067 1.00 95.56 597 PHE A C 1
ATOM 4601 O O . PHE A 1 597 ? 21.707 8.074 -58.273 1.00 95.56 597 PHE A O 1
ATOM 4608 N N . HIS A 1 598 ? 20.186 8.983 -56.891 1.00 95.44 598 HIS A N 1
ATOM 4609 C CA . HIS A 1 598 ? 21.116 9.175 -55.779 1.00 95.44 598 HIS A CA 1
ATOM 4610 C C . HIS A 1 598 ? 21.683 7.850 -55.245 1.00 95.44 598 HIS A C 1
ATOM 4612 O O . HIS A 1 598 ? 22.892 7.727 -55.025 1.00 95.44 598 HIS A O 1
ATOM 4618 N N . LEU A 1 599 ? 20.844 6.814 -55.103 1.00 91.56 599 LEU A N 1
ATOM 4619 C CA . LEU A 1 599 ? 21.323 5.478 -54.728 1.00 91.56 599 LEU A CA 1
ATOM 4620 C C . LEU A 1 599 ? 22.266 4.906 -55.787 1.00 91.56 599 LEU A C 1
ATOM 4622 O O . LEU A 1 599 ? 23.274 4.284 -55.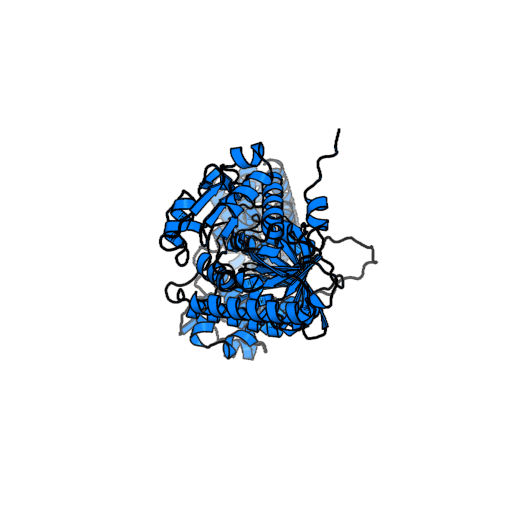441 1.00 91.56 599 LEU A O 1
ATOM 4626 N N . LYS A 1 600 ? 21.999 5.167 -57.074 1.00 95.94 600 LYS A N 1
ATOM 4627 C CA . LYS A 1 600 ? 22.884 4.718 -58.143 1.00 95.94 600 LYS A CA 1
ATOM 4628 C C . LYS A 1 600 ? 24.251 5.388 -58.065 1.00 95.94 600 LYS A C 1
ATOM 4630 O O . LYS A 1 600 ? 25.254 4.696 -58.206 1.00 95.94 600 LYS A O 1
ATOM 4635 N N . LEU A 1 601 ? 24.327 6.687 -57.778 1.00 97.00 601 LEU A N 1
ATOM 4636 C CA . LEU A 1 601 ? 25.611 7.357 -57.538 1.00 97.00 601 LEU A CA 1
ATOM 4637 C C . LEU A 1 601 ? 26.382 6.715 -56.376 1.00 97.00 601 LEU A C 1
ATOM 4639 O O . LEU A 1 601 ? 27.581 6.466 -56.501 1.00 97.00 601 LEU A O 1
ATOM 4643 N N . ALA A 1 602 ? 25.699 6.364 -55.287 1.00 94.75 602 ALA A N 1
ATOM 4644 C CA . ALA A 1 602 ? 26.321 5.692 -54.148 1.00 94.75 602 ALA A CA 1
ATOM 4645 C C . ALA A 1 602 ? 26.847 4.284 -54.478 1.00 94.75 602 ALA A C 1
ATOM 4647 O O . ALA A 1 602 ? 27.914 3.891 -53.999 1.00 94.75 602 ALA A O 1
ATOM 4648 N N . GLU A 1 603 ? 26.155 3.536 -55.341 1.00 92.44 603 GLU A N 1
ATOM 4649 C CA . GLU A 1 603 ? 26.676 2.276 -55.884 1.00 92.44 603 GLU A CA 1
ATOM 4650 C C . GLU A 1 603 ? 27.947 2.498 -56.714 1.00 92.44 603 GLU A C 1
ATOM 4652 O O . GLU A 1 603 ? 28.938 1.782 -56.543 1.00 92.44 603 GLU A O 1
ATOM 4657 N N . ILE A 1 604 ? 27.938 3.507 -57.592 1.00 96.50 604 ILE A N 1
ATOM 4658 C CA . ILE A 1 604 ? 29.076 3.847 -58.457 1.00 96.50 604 ILE A CA 1
ATOM 4659 C C . ILE A 1 604 ? 30.282 4.297 -57.626 1.00 96.50 604 ILE A C 1
ATOM 4661 O O . ILE A 1 604 ? 31.419 3.957 -57.953 1.00 96.50 604 ILE A O 1
ATOM 4665 N N . ALA A 1 605 ? 30.047 4.990 -56.511 1.00 95.69 605 ALA A N 1
ATOM 4666 C CA . ALA A 1 605 ? 31.082 5.402 -55.572 1.00 95.69 605 ALA A CA 1
ATOM 4667 C C . ALA A 1 605 ? 31.803 4.218 -54.903 1.00 95.69 605 ALA A C 1
ATOM 4669 O O . ALA A 1 605 ? 32.874 4.415 -54.330 1.00 95.69 605 ALA A O 1
ATOM 4670 N N . ARG A 1 606 ? 31.268 2.987 -54.963 1.00 92.06 606 ARG A N 1
ATOM 4671 C CA . ARG A 1 606 ? 31.885 1.763 -54.404 1.00 92.06 606 ARG A CA 1
ATOM 4672 C C . ARG A 1 606 ? 32.362 1.933 -52.955 1.00 92.06 606 ARG A C 1
ATOM 4674 O O . ARG A 1 606 ? 33.411 1.424 -52.566 1.00 92.06 606 ARG A O 1
ATOM 4681 N N . ASN A 1 607 ? 31.612 2.696 -52.165 1.00 90.69 607 ASN A N 1
ATOM 4682 C CA . ASN A 1 607 ? 31.811 2.838 -50.731 1.00 90.69 607 ASN A CA 1
ATOM 4683 C C . ASN A 1 607 ? 30.528 2.361 -50.050 1.00 90.69 607 ASN A C 1
ATOM 4685 O O . ASN A 1 607 ? 29.531 3.080 -50.014 1.00 90.69 607 ASN A O 1
ATOM 4689 N N . THR A 1 608 ? 30.554 1.117 -49.574 1.00 75.44 608 THR A N 1
ATOM 4690 C CA . THR A 1 608 ? 29.382 0.444 -49.002 1.00 75.44 608 THR A CA 1
ATOM 4691 C C . THR A 1 608 ? 28.842 1.191 -47.789 1.00 75.44 608 THR A C 1
ATOM 4693 O O . THR A 1 608 ? 27.637 1.371 -47.689 1.00 75.44 608 THR A O 1
ATOM 4696 N N . VAL A 1 609 ? 29.722 1.739 -46.945 1.00 75.00 609 VAL A N 1
ATOM 4697 C CA . VAL A 1 609 ? 29.332 2.520 -45.763 1.00 75.00 609 VAL A CA 1
ATOM 4698 C C . VAL A 1 609 ? 28.589 3.795 -46.162 1.00 75.00 609 VAL A C 1
ATOM 4700 O O . VAL A 1 609 ? 27.504 4.058 -45.653 1.00 75.00 609 VAL A O 1
ATOM 4703 N N . LEU A 1 610 ? 29.125 4.574 -47.109 1.00 80.25 610 LEU A N 1
ATOM 4704 C CA . LEU A 1 610 ? 28.454 5.795 -47.573 1.00 80.25 610 LEU A CA 1
ATOM 4705 C C . LEU A 1 610 ? 27.107 5.491 -48.245 1.00 80.25 610 LEU A C 1
ATOM 4707 O O . LEU A 1 610 ? 26.143 6.225 -48.036 1.00 80.25 610 LEU A O 1
ATOM 4711 N N . ARG A 1 611 ? 27.019 4.391 -49.002 1.00 84.44 611 ARG A N 1
ATOM 4712 C CA . ARG A 1 611 ? 25.767 3.929 -49.614 1.00 84.44 611 ARG A CA 1
ATOM 4713 C C . ARG A 1 611 ? 24.719 3.556 -48.569 1.00 84.44 611 ARG A C 1
ATOM 4715 O O . ARG A 1 611 ? 23.571 3.968 -48.699 1.00 84.44 611 ARG A O 1
ATOM 4722 N N . ASP A 1 612 ? 25.099 2.802 -47.545 1.00 67.94 612 ASP A N 1
ATOM 4723 C CA . ASP A 1 612 ? 24.157 2.305 -46.540 1.00 67.94 612 ASP A CA 1
ATOM 4724 C C . ASP A 1 612 ? 23.665 3.445 -45.627 1.00 67.94 612 ASP A C 1
ATOM 4726 O O . ASP A 1 612 ? 22.472 3.521 -45.305 1.00 67.94 612 ASP A O 1
ATOM 4730 N N . ILE A 1 613 ? 24.546 4.403 -45.300 1.00 77.50 613 ILE A N 1
ATOM 4731 C CA . ILE A 1 613 ? 24.161 5.646 -44.616 1.00 77.50 613 ILE A CA 1
ATOM 4732 C C . ILE A 1 613 ? 23.181 6.446 -45.483 1.00 77.50 613 ILE A C 1
ATOM 4734 O O . ILE A 1 613 ? 22.125 6.850 -44.992 1.00 77.50 613 ILE A O 1
ATOM 4738 N N . LEU A 1 614 ? 23.479 6.635 -46.775 1.00 84.56 614 LEU A N 1
ATOM 4739 C CA . LEU A 1 614 ? 22.592 7.374 -47.674 1.00 84.56 614 LEU A CA 1
ATOM 4740 C C . LEU A 1 614 ? 21.223 6.692 -47.815 1.00 84.56 614 LEU A C 1
ATOM 4742 O O . LEU A 1 614 ? 20.198 7.363 -47.718 1.00 84.56 614 LEU A O 1
ATOM 4746 N N . SER A 1 615 ? 21.192 5.368 -47.979 1.00 79.19 615 SER A N 1
ATOM 4747 C CA . SER A 1 615 ? 19.950 4.593 -48.072 1.00 79.19 615 SER A CA 1
ATOM 4748 C C . SER A 1 615 ? 19.079 4.749 -46.824 1.00 79.19 615 SER A C 1
ATOM 4750 O O . SER A 1 615 ? 17.858 4.864 -46.934 1.00 79.19 615 SER A O 1
ATOM 4752 N N . SER A 1 616 ? 19.696 4.778 -45.641 1.00 75.62 616 SER A N 1
ATOM 4753 C CA . SER A 1 616 ? 18.986 4.946 -44.368 1.00 75.62 616 SER A CA 1
ATOM 4754 C C . SER A 1 616 ? 18.388 6.349 -44.241 1.00 75.62 616 SER A C 1
ATOM 4756 O O . SER A 1 616 ? 17.219 6.504 -43.886 1.00 75.62 616 SER A O 1
ATOM 4758 N N . ILE A 1 617 ? 19.165 7.377 -44.597 1.00 81.31 617 ILE A N 1
ATOM 4759 C CA . ILE A 1 617 ? 18.711 8.772 -44.588 1.00 81.31 617 ILE A CA 1
ATOM 4760 C C . ILE A 1 617 ? 17.578 8.986 -45.603 1.00 81.31 617 ILE A C 1
ATOM 4762 O O . ILE A 1 617 ? 16.577 9.628 -45.285 1.00 81.31 617 ILE A O 1
ATOM 4766 N N . GLN A 1 618 ? 17.692 8.434 -46.814 1.00 79.38 618 GLN A N 1
ATOM 4767 C CA . GLN A 1 618 ? 16.658 8.574 -47.841 1.00 79.38 618 GLN A CA 1
ATOM 4768 C C . GLN A 1 618 ? 15.339 7.911 -47.452 1.00 79.38 618 GLN A C 1
ATOM 4770 O O . GLN A 1 618 ? 14.278 8.479 -47.708 1.00 79.38 618 GLN A O 1
ATOM 4775 N N . ALA A 1 619 ? 15.388 6.750 -46.795 1.00 71.88 619 ALA A N 1
ATOM 4776 C CA . ALA A 1 619 ? 14.184 6.079 -46.327 1.00 71.88 619 ALA A CA 1
ATOM 4777 C C . ALA A 1 619 ? 13.415 6.935 -45.299 1.00 71.88 619 ALA A C 1
ATOM 4779 O O . ALA A 1 619 ? 12.188 7.003 -45.364 1.00 71.88 619 ALA A O 1
ATOM 4780 N N . LEU A 1 620 ? 14.126 7.647 -44.413 1.00 69.25 620 LEU A N 1
ATOM 4781 C CA . LEU A 1 620 ? 13.528 8.566 -43.434 1.00 69.25 620 LEU A CA 1
ATOM 4782 C C . LEU A 1 620 ? 12.987 9.854 -44.077 1.00 69.25 620 LEU A C 1
ATOM 4784 O O . LEU A 1 620 ? 11.983 10.397 -43.626 1.00 69.25 620 LEU A O 1
ATOM 4788 N N . LEU A 1 621 ? 13.624 10.358 -45.136 1.00 74.69 621 LEU A N 1
ATOM 4789 C CA . LEU A 1 621 ? 13.239 11.629 -45.765 1.00 74.69 621 LEU A CA 1
ATOM 4790 C C . LEU A 1 621 ? 12.223 11.484 -46.908 1.00 74.69 621 LEU A C 1
ATOM 4792 O O . LEU A 1 621 ? 11.723 12.494 -47.403 1.00 74.69 621 LEU A O 1
ATOM 4796 N N . ARG A 1 622 ? 11.873 10.261 -47.324 1.00 75.62 622 ARG A N 1
ATOM 4797 C CA . ARG A 1 622 ? 11.024 10.005 -48.501 1.00 75.62 622 ARG A CA 1
ATOM 4798 C C . ARG A 1 622 ? 9.682 10.748 -48.473 1.00 75.62 622 ARG A C 1
ATOM 4800 O O . ARG A 1 622 ? 9.319 11.361 -49.472 1.00 75.62 622 ARG A O 1
ATOM 4807 N N . ALA A 1 623 ? 8.975 10.766 -47.340 1.00 69.81 623 ALA A N 1
ATOM 4808 C CA . ALA A 1 623 ? 7.709 11.506 -47.217 1.00 69.81 623 ALA A CA 1
ATOM 4809 C C . ALA A 1 623 ? 7.874 13.027 -47.379 1.00 69.81 623 ALA A C 1
ATOM 4811 O O . ALA A 1 623 ? 6.987 13.696 -47.906 1.00 69.81 623 ALA A O 1
ATOM 4812 N N . TRP A 1 624 ? 9.011 13.577 -46.951 1.00 72.94 624 TRP A N 1
ATOM 4813 C CA . TRP A 1 624 ? 9.318 14.997 -47.105 1.00 72.94 624 TRP A CA 1
ATOM 4814 C C . TRP A 1 624 ? 9.681 15.350 -48.548 1.00 72.94 624 TRP A C 1
ATOM 4816 O O . TRP A 1 624 ? 9.257 16.392 -49.039 1.00 72.94 624 TRP A O 1
ATOM 4826 N N . ILE A 1 625 ? 10.403 14.467 -49.245 1.00 73.75 625 ILE A N 1
ATOM 4827 C CA . ILE A 1 625 ? 10.764 14.638 -50.661 1.00 73.75 625 ILE A CA 1
ATOM 4828 C C . ILE A 1 625 ? 9.502 14.724 -51.535 1.00 73.75 625 ILE A C 1
ATOM 4830 O O . ILE A 1 625 ? 9.397 15.643 -52.347 1.00 73.75 625 ILE A O 1
ATOM 4834 N N . ILE A 1 626 ? 8.514 13.850 -51.295 1.00 74.12 626 ILE A N 1
ATOM 4835 C CA . ILE A 1 626 ? 7.208 13.879 -51.981 1.00 74.12 626 ILE A CA 1
ATOM 4836 C C . ILE A 1 626 ? 6.541 15.251 -51.806 1.00 74.12 626 ILE A C 1
ATOM 4838 O O . ILE A 1 626 ? 6.254 15.932 -52.788 1.00 74.12 626 ILE A O 1
ATOM 4842 N N . ARG A 1 627 ? 6.398 15.715 -50.557 1.00 72.00 627 ARG A N 1
ATOM 4843 C CA . ARG A 1 627 ? 5.760 17.007 -50.244 1.00 72.00 627 ARG A CA 1
ATOM 4844 C C . ARG A 1 627 ? 6.468 18.204 -50.879 1.00 72.00 627 ARG A C 1
ATOM 4846 O O . ARG A 1 627 ? 5.816 19.164 -51.282 1.00 72.00 627 ARG A O 1
ATOM 4853 N N . VAL A 1 628 ? 7.799 18.181 -50.947 1.00 75.44 628 VAL A N 1
ATOM 4854 C CA . VAL A 1 628 ? 8.587 19.272 -51.541 1.00 75.44 628 VAL A CA 1
ATOM 4855 C C . VAL A 1 628 ? 8.388 19.351 -53.050 1.00 75.44 628 VAL A C 1
ATOM 4857 O O . VAL A 1 628 ? 8.253 20.452 -53.584 1.00 75.44 628 VAL A O 1
ATOM 4860 N N . ILE A 1 629 ? 8.364 18.205 -53.729 1.00 74.25 629 ILE A N 1
ATOM 4861 C CA . ILE A 1 629 ? 8.170 18.138 -55.180 1.00 74.25 629 ILE A CA 1
ATOM 4862 C C . ILE A 1 629 ? 6.735 18.537 -55.548 1.00 74.25 629 ILE A C 1
ATOM 4864 O O . ILE A 1 629 ? 6.552 19.359 -56.445 1.00 74.25 629 ILE A O 1
ATOM 4868 N N . GLU A 1 630 ? 5.736 18.069 -54.794 1.00 73.81 630 GLU A N 1
ATOM 4869 C CA . GLU A 1 630 ? 4.336 18.495 -54.947 1.00 73.81 630 GLU A CA 1
ATOM 4870 C C . GLU A 1 630 ? 4.170 20.014 -54.747 1.00 73.81 630 GLU A C 1
ATOM 4872 O O . GLU A 1 630 ? 3.514 20.687 -55.540 1.00 73.81 630 GLU A O 1
ATOM 4877 N N . SER A 1 631 ? 4.815 20.580 -53.720 1.00 71.94 631 SER A N 1
ATOM 4878 C CA . SER A 1 631 ? 4.778 22.016 -53.394 1.00 71.94 631 SER A CA 1
ATOM 4879 C C . SER A 1 631 ? 5.460 22.903 -54.449 1.00 71.94 631 SER A C 1
ATOM 4881 O O . SER A 1 631 ? 5.067 24.057 -54.645 1.00 71.94 631 SER A O 1
ATOM 4883 N N . ALA A 1 632 ? 6.482 22.390 -55.142 1.00 69.44 632 ALA A N 1
ATOM 4884 C CA . ALA A 1 632 ? 7.221 23.132 -56.164 1.00 69.44 632 ALA A CA 1
ATOM 4885 C C . ALA A 1 632 ? 6.456 23.267 -57.495 1.00 69.44 632 ALA A C 1
ATOM 4887 O O . ALA A 1 632 ? 6.713 24.209 -58.245 1.00 69.44 632 ALA A O 1
ATOM 4888 N N . GLY A 1 633 ? 5.527 22.351 -57.795 1.00 65.94 633 GLY A N 1
ATOM 4889 C CA . GLY A 1 633 ? 4.620 22.423 -58.949 1.00 65.94 633 GLY A CA 1
ATOM 4890 C C . GLY A 1 633 ? 5.257 22.235 -60.337 1.00 65.94 633 GLY A C 1
ATOM 4891 O O . GLY A 1 633 ? 4.522 22.124 -61.315 1.00 65.94 633 GLY A O 1
ATOM 4892 N N . ASN A 1 634 ? 6.590 22.166 -60.448 1.00 71.25 634 ASN A N 1
ATOM 4893 C CA . ASN A 1 634 ? 7.328 21.827 -61.671 1.00 71.25 634 ASN A CA 1
ATOM 4894 C C . ASN A 1 634 ? 8.619 21.050 -61.332 1.00 71.25 634 ASN A C 1
ATOM 4896 O O . ASN A 1 634 ? 9.346 21.418 -60.408 1.00 71.25 634 ASN A O 1
ATOM 4900 N N . THR A 1 635 ? 8.910 20.001 -62.101 1.00 78.81 635 THR A N 1
ATOM 4901 C CA . THR A 1 635 ? 10.068 19.102 -61.978 1.00 78.81 635 THR A CA 1
ATOM 4902 C C . THR A 1 635 ? 11.250 19.488 -62.882 1.00 78.81 635 THR A C 1
ATOM 4904 O O . THR A 1 635 ? 12.366 19.018 -62.648 1.00 78.81 635 THR A O 1
ATOM 4907 N N . ASP A 1 636 ? 11.059 20.395 -63.854 1.00 78.44 636 ASP A N 1
ATOM 4908 C CA . ASP A 1 636 ? 12.075 20.777 -64.852 1.00 78.44 636 ASP A CA 1
ATOM 4909 C C . ASP A 1 636 ? 13.392 21.240 -64.222 1.00 78.44 636 ASP A C 1
ATOM 4911 O O . ASP A 1 636 ? 14.479 20.855 -64.649 1.00 78.44 636 ASP A O 1
ATOM 4915 N N . PHE A 1 637 ? 13.304 22.071 -63.185 1.00 79.00 637 PHE A N 1
ATOM 4916 C CA . PHE A 1 637 ? 14.480 22.633 -62.532 1.00 79.00 637 PHE A CA 1
ATOM 4917 C C . PHE A 1 637 ? 15.284 21.559 -61.787 1.00 79.00 637 PHE A C 1
ATOM 4919 O O . PHE A 1 637 ? 16.506 21.509 -61.910 1.00 79.00 637 PHE A O 1
ATOM 4926 N N . SER A 1 638 ? 14.603 20.643 -61.092 1.00 83.38 638 SER A N 1
ATOM 4927 C CA . SER A 1 638 ? 15.257 19.501 -60.453 1.00 83.38 638 SER A CA 1
ATOM 4928 C C . SER A 1 638 ? 15.874 18.563 -61.488 1.00 83.38 638 SER A C 1
ATOM 4930 O O . SER A 1 638 ? 16.985 18.095 -61.273 1.00 83.38 638 SER A O 1
ATOM 4932 N N . TYR A 1 639 ? 15.240 18.342 -62.642 1.00 89.25 639 TYR A N 1
ATOM 4933 C CA . TYR A 1 639 ? 15.851 17.569 -63.728 1.00 89.25 639 TYR A CA 1
ATOM 4934 C C . TYR A 1 639 ? 17.157 18.201 -64.247 1.00 89.25 639 TYR A C 1
ATOM 4936 O O . TYR A 1 639 ? 18.143 17.488 -64.433 1.00 89.25 639 TYR A O 1
ATOM 4944 N N . GLN A 1 640 ? 17.204 19.526 -64.439 1.00 90.44 640 GLN A N 1
ATOM 4945 C CA . GLN A 1 640 ? 18.425 20.214 -64.891 1.00 90.44 640 GLN A CA 1
ATOM 4946 C C . GLN A 1 640 ? 19.573 20.102 -63.876 1.00 90.44 640 GLN A C 1
ATOM 4948 O O . GLN A 1 640 ? 20.723 19.903 -64.266 1.00 90.44 640 GLN A O 1
ATOM 4953 N N . GLU A 1 641 ? 19.267 20.169 -62.576 1.00 93.00 641 GLU A N 1
ATOM 4954 C CA . GLU A 1 641 ? 20.251 19.937 -61.509 1.00 93.00 641 GLU A CA 1
ATOM 4955 C C . GLU A 1 641 ? 20.830 18.510 -61.578 1.00 93.00 641 GLU A C 1
ATOM 4957 O O . GLU A 1 641 ? 22.048 18.332 -61.547 1.00 93.00 641 GLU A O 1
ATOM 4962 N N . HIS A 1 642 ? 19.977 17.497 -61.763 1.00 95.75 642 HIS A N 1
ATOM 4963 C CA . HIS A 1 642 ? 20.402 16.102 -61.933 1.00 95.75 642 HIS A CA 1
ATOM 4964 C C . HIS A 1 642 ? 21.229 15.879 -63.206 1.00 95.75 642 HIS A C 1
ATOM 4966 O O . HIS A 1 642 ? 22.207 15.127 -63.186 1.00 95.75 642 HIS A O 1
ATOM 4972 N N . LEU A 1 643 ? 20.878 16.552 -64.307 1.00 95.56 643 LEU A N 1
ATOM 4973 C CA . LEU A 1 643 ? 21.605 16.462 -65.573 1.00 95.56 643 LEU A CA 1
ATOM 4974 C C . LEU A 1 643 ? 23.043 16.976 -65.433 1.00 95.56 643 LEU A C 1
ATOM 4976 O O . LEU A 1 643 ? 23.972 16.311 -65.888 1.00 95.56 643 LEU A O 1
ATOM 4980 N N . ALA A 1 644 ? 23.243 18.099 -64.738 1.00 96.19 644 ALA A N 1
ATOM 4981 C CA . ALA A 1 644 ? 24.577 18.639 -64.481 1.00 96.19 644 ALA A CA 1
ATOM 4982 C C . ALA A 1 644 ? 25.459 17.660 -63.682 1.00 96.19 644 ALA A C 1
ATOM 4984 O O . ALA A 1 644 ? 26.643 17.494 -63.988 1.00 96.19 644 ALA A O 1
ATOM 4985 N N . ILE A 1 645 ? 24.877 16.969 -62.694 1.00 98.06 645 ILE A N 1
ATOM 4986 C CA . ILE A 1 645 ? 25.571 15.934 -61.915 1.00 98.06 645 ILE A CA 1
ATOM 4987 C C . ILE A 1 645 ? 25.911 14.736 -62.809 1.00 98.06 645 ILE A C 1
ATOM 4989 O O . ILE A 1 645 ? 27.056 14.281 -62.819 1.00 98.06 645 ILE A O 1
ATOM 4993 N N . PHE A 1 646 ? 24.938 14.240 -63.582 1.00 97.94 646 PHE A N 1
ATOM 4994 C CA . PHE A 1 646 ? 25.122 13.118 -64.503 1.00 97.94 646 PHE A CA 1
ATOM 4995 C C . PHE A 1 646 ? 26.264 13.372 -65.491 1.00 97.94 646 PHE A C 1
ATOM 4997 O O . PHE A 1 646 ? 27.141 12.524 -65.635 1.00 97.94 646 PHE A O 1
ATOM 5004 N N . GLU A 1 647 ? 26.287 14.536 -66.140 1.00 97.12 647 GLU A N 1
ATOM 5005 C CA . GLU A 1 647 ? 27.316 14.879 -67.123 1.00 97.12 647 GLU A CA 1
ATOM 5006 C C . GLU A 1 647 ? 28.716 14.974 -66.505 1.00 97.12 647 GLU A C 1
ATOM 5008 O O . GLU A 1 647 ? 29.702 14.535 -67.104 1.00 97.12 647 GLU A O 1
ATOM 5013 N N . ALA A 1 648 ? 28.822 15.545 -65.302 1.00 97.56 648 ALA A N 1
ATOM 5014 C CA . ALA A 1 648 ? 30.089 15.626 -64.587 1.00 97.56 648 ALA A CA 1
ATOM 5015 C C . ALA A 1 648 ? 30.603 14.231 -64.202 1.00 97.56 648 ALA A C 1
ATOM 5017 O O . ALA A 1 648 ? 31.781 13.922 -64.413 1.00 97.56 648 ALA A O 1
ATOM 5018 N N . VAL A 1 649 ? 29.705 13.361 -63.728 1.00 97.94 649 VAL A N 1
ATOM 5019 C CA . VAL A 1 649 ? 30.021 11.960 -63.448 1.00 97.94 649 VAL A CA 1
ATOM 5020 C C . VAL A 1 649 ? 30.409 11.240 -64.735 1.00 97.94 649 VAL A C 1
ATOM 5022 O O . VAL A 1 649 ? 31.458 10.619 -64.748 1.00 97.94 649 VAL A O 1
ATOM 5025 N N . GLU A 1 650 ? 29.674 11.367 -65.840 1.00 97.44 650 GLU A N 1
ATOM 5026 C CA . GLU A 1 650 ? 29.981 10.724 -67.128 1.00 97.44 650 GLU A CA 1
ATOM 5027 C C . GLU A 1 650 ? 31.377 11.100 -67.657 1.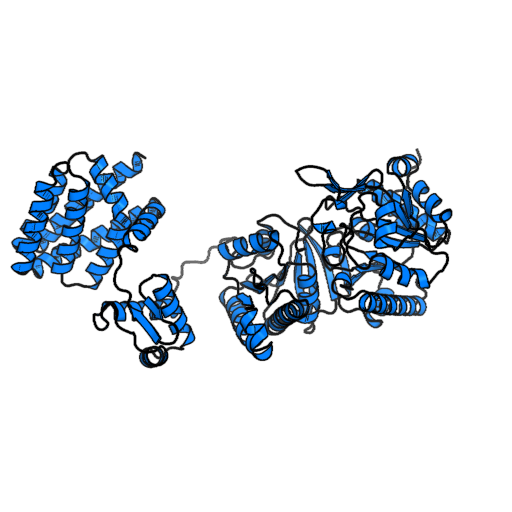00 97.44 650 GLU A C 1
ATOM 5029 O O . GLU A 1 650 ? 32.173 10.221 -68.017 1.00 97.44 650 GLU A O 1
ATOM 5034 N N . ARG A 1 651 ? 31.722 12.394 -67.623 1.00 96.50 651 ARG A N 1
ATOM 5035 C CA . ARG A 1 651 ? 33.050 12.893 -68.020 1.00 96.50 651 ARG A CA 1
ATOM 5036 C C . ARG A 1 651 ? 34.153 12.532 -67.023 1.00 96.50 651 ARG A C 1
ATOM 5038 O O . ARG A 1 651 ? 35.323 12.529 -67.399 1.00 96.50 651 ARG A O 1
ATOM 5045 N N . GLY A 1 652 ? 33.799 12.152 -65.795 1.00 95.81 652 GLY A N 1
ATOM 5046 C CA . GLY A 1 652 ? 34.751 11.792 -64.745 1.00 95.81 652 GLY A CA 1
ATOM 5047 C C . GLY A 1 652 ? 35.362 12.945 -63.999 1.00 95.81 652 GLY A C 1
ATOM 5048 O O . GLY A 1 652 ? 36.436 12.789 -63.422 1.00 95.81 652 GLY A O 1
ATOM 5049 N N . ASP A 1 653 ? 34.717 14.097 -64.060 1.00 97.81 653 ASP A N 1
ATOM 5050 C CA . ASP A 1 653 ? 35.193 15.294 -63.405 1.00 97.81 653 ASP A CA 1
ATOM 5051 C C . ASP A 1 653 ? 34.682 15.298 -61.964 1.00 97.81 653 ASP A C 1
ATOM 5053 O O . ASP A 1 653 ? 33.550 15.684 -61.676 1.00 97.81 653 ASP A O 1
ATOM 5057 N N . ALA A 1 654 ? 35.528 14.808 -61.060 1.00 96.88 654 ALA A N 1
ATOM 5058 C CA . ALA A 1 654 ? 35.211 14.680 -59.644 1.00 96.88 654 ALA A CA 1
ATOM 5059 C C . ALA A 1 654 ? 34.873 16.032 -58.996 1.00 96.88 654 ALA A C 1
ATOM 5061 O O . ALA A 1 654 ? 33.931 16.122 -58.209 1.00 96.88 654 ALA A O 1
ATOM 5062 N N . SER A 1 655 ? 35.594 17.092 -59.376 1.00 96.25 655 SER A N 1
ATOM 5063 C CA . SER A 1 655 ? 35.375 18.433 -58.834 1.00 96.25 655 SER A CA 1
ATOM 5064 C C . SER A 1 655 ? 34.068 19.032 -59.351 1.00 96.25 655 SER A C 1
ATOM 5066 O O . SER A 1 655 ? 33.283 19.555 -58.558 1.00 96.25 655 SER A O 1
ATOM 5068 N N . ALA A 1 656 ? 33.785 18.892 -60.651 1.00 95.69 656 ALA A N 1
ATOM 5069 C CA . ALA A 1 656 ? 32.516 19.340 -61.215 1.00 95.69 656 ALA A CA 1
ATOM 5070 C C . ALA A 1 656 ? 31.320 18.551 -60.654 1.00 95.69 656 ALA A C 1
ATOM 5072 O O . ALA A 1 656 ? 30.272 19.142 -60.404 1.00 95.69 656 ALA A O 1
ATOM 5073 N N . ALA A 1 657 ? 31.472 17.245 -60.401 1.00 97.69 657 ALA A N 1
ATOM 5074 C CA . ALA A 1 657 ? 30.416 16.413 -59.822 1.00 97.69 657 ALA A CA 1
ATOM 5075 C C . ALA A 1 657 ? 30.099 16.824 -58.376 1.00 97.69 657 ALA A C 1
ATOM 5077 O O . ALA A 1 657 ? 28.928 16.966 -58.021 1.00 97.69 657 ALA A O 1
ATOM 5078 N N . ALA A 1 658 ? 31.131 17.086 -57.568 1.00 96.75 658 ALA A N 1
ATOM 5079 C CA . ALA A 1 658 ? 30.975 17.598 -56.210 1.00 96.75 658 ALA A CA 1
ATOM 5080 C C . ALA A 1 658 ? 30.271 18.967 -56.194 1.00 96.75 658 ALA A C 1
ATOM 5082 O O . ALA A 1 658 ? 29.315 19.162 -55.445 1.00 96.75 658 ALA A O 1
ATOM 5083 N N . ALA A 1 659 ? 30.696 19.898 -57.056 1.00 96.12 659 ALA A N 1
ATOM 5084 C CA . ALA A 1 659 ? 30.103 21.232 -57.147 1.00 96.12 659 ALA A CA 1
ATOM 5085 C C . ALA A 1 659 ? 28.636 21.196 -57.615 1.00 96.12 659 ALA A C 1
ATOM 5087 O O . ALA A 1 659 ? 27.791 21.888 -57.045 1.00 96.12 659 ALA A O 1
ATOM 5088 N N . ALA A 1 660 ? 28.318 20.366 -58.614 1.00 96.88 660 ALA A N 1
ATOM 5089 C CA . ALA A 1 660 ? 26.951 20.193 -59.100 1.00 96.88 660 ALA A CA 1
ATOM 5090 C C . ALA A 1 660 ? 26.035 19.577 -58.026 1.00 96.88 660 ALA A C 1
ATOM 5092 O O . ALA A 1 660 ? 24.920 20.059 -57.820 1.00 96.88 660 ALA A O 1
ATOM 5093 N N . MET A 1 661 ? 26.517 18.567 -57.290 1.00 97.31 661 MET A N 1
ATOM 5094 C CA . MET A 1 661 ? 25.759 17.949 -56.196 1.00 97.31 661 MET A CA 1
ATOM 5095 C C . MET A 1 661 ? 25.550 18.917 -55.026 1.00 97.31 661 MET A C 1
ATOM 5097 O O . MET A 1 661 ? 24.463 18.984 -54.459 1.00 97.31 661 MET A O 1
ATOM 5101 N N . GLN A 1 662 ? 26.563 19.718 -54.693 1.00 95.69 662 GLN A N 1
ATOM 5102 C CA . GLN A 1 662 ? 26.463 20.745 -53.659 1.00 95.69 662 GLN A CA 1
ATOM 5103 C C . GLN A 1 662 ? 25.353 21.756 -53.992 1.00 95.69 662 GLN A C 1
ATOM 5105 O O . GLN A 1 662 ? 24.480 22.001 -53.159 1.00 95.69 662 GLN A O 1
ATOM 5110 N N . ALA A 1 663 ? 25.334 22.268 -55.228 1.00 93.19 663 ALA A N 1
ATOM 5111 C CA . ALA A 1 663 ? 24.306 23.198 -55.693 1.00 93.19 663 ALA A CA 1
ATOM 5112 C C . ALA A 1 663 ? 22.895 22.582 -55.653 1.00 93.19 663 ALA A C 1
ATOM 5114 O O . ALA A 1 663 ? 21.956 23.220 -55.173 1.00 93.19 663 ALA A O 1
ATOM 5115 N N . HIS A 1 664 ? 22.754 21.329 -56.096 1.00 93.88 664 HIS A N 1
ATOM 5116 C CA . HIS A 1 664 ? 21.494 20.589 -56.026 1.00 93.88 664 HIS A CA 1
ATOM 5117 C C . HIS A 1 664 ? 20.986 20.436 -54.579 1.00 93.88 664 HIS A C 1
ATOM 5119 O O . HIS A 1 664 ? 19.819 20.716 -54.294 1.00 93.88 664 HIS A O 1
ATOM 5125 N N . MET A 1 665 ? 21.860 20.063 -53.638 1.00 92.56 665 MET A N 1
ATOM 5126 C CA . MET A 1 665 ? 21.480 19.867 -52.235 1.00 92.56 665 MET A CA 1
ATOM 5127 C C . MET A 1 665 ? 21.118 21.181 -51.525 1.00 92.56 665 MET A C 1
ATOM 5129 O O . MET A 1 665 ? 20.148 21.212 -50.764 1.00 92.56 665 MET A O 1
ATOM 5133 N N . ASP A 1 666 ? 21.832 22.279 -51.799 1.00 90.69 666 ASP A N 1
ATOM 5134 C CA . ASP A 1 666 ? 21.496 23.616 -51.278 1.00 90.69 666 ASP A CA 1
ATOM 5135 C C . ASP A 1 666 ? 20.106 24.068 -51.741 1.00 90.69 666 ASP A C 1
ATOM 5137 O O . ASP A 1 666 ? 19.277 24.569 -50.971 1.00 90.69 666 ASP A O 1
ATOM 5141 N N . SER A 1 667 ? 19.833 23.829 -53.017 1.00 88.12 667 SER A N 1
ATOM 5142 C CA . SER A 1 667 ? 18.573 24.129 -53.672 1.00 88.12 667 SER A CA 1
ATOM 5143 C C . SER A 1 667 ? 17.408 23.300 -53.107 1.00 88.12 667 SER A C 1
ATOM 5145 O O . SER A 1 667 ? 16.354 23.850 -52.758 1.00 88.12 667 SER A O 1
ATOM 5147 N N . ALA A 1 668 ? 17.610 21.992 -52.915 1.00 84.94 668 ALA A N 1
ATOM 5148 C CA . ALA A 1 668 ? 16.642 21.094 -52.286 1.00 84.94 668 ALA A CA 1
ATOM 5149 C C . ALA A 1 668 ? 16.344 21.490 -50.828 1.00 84.94 668 ALA A C 1
ATOM 5151 O O . ALA A 1 668 ? 15.175 21.587 -50.438 1.00 84.94 668 ALA A O 1
ATOM 5152 N N . ARG A 1 669 ? 17.380 21.814 -50.041 1.00 86.12 669 ARG A N 1
ATOM 5153 C CA . ARG A 1 669 ? 17.244 22.309 -48.661 1.00 86.12 669 ARG A CA 1
ATOM 5154 C C . ARG A 1 669 ? 16.407 23.588 -48.602 1.00 86.12 669 ARG A C 1
ATOM 5156 O O . ARG A 1 669 ? 15.503 23.696 -47.775 1.00 86.12 669 ARG A O 1
ATOM 5163 N N . GLY A 1 670 ? 16.653 24.534 -49.510 1.00 84.88 670 GLY A N 1
ATOM 5164 C CA . GLY A 1 670 ? 15.883 25.777 -49.600 1.00 84.88 670 GLY A CA 1
ATOM 5165 C C . GLY A 1 670 ? 14.395 25.559 -49.902 1.00 84.88 670 GLY A C 1
ATOM 5166 O O . GLY A 1 670 ? 13.544 26.249 -49.334 1.00 84.88 670 GLY A O 1
ATOM 5167 N N . ARG A 1 671 ? 14.054 24.589 -50.763 1.00 84.81 671 ARG A N 1
ATOM 5168 C CA . ARG A 1 671 ? 12.653 24.230 -51.057 1.00 84.81 671 ARG A CA 1
ATOM 5169 C C . ARG A 1 671 ? 11.956 23.575 -49.866 1.00 84.81 671 ARG A C 1
ATOM 5171 O O . ARG A 1 671 ? 10.793 23.888 -49.601 1.00 84.81 671 ARG A O 1
ATOM 5178 N N . LEU A 1 672 ? 12.659 22.718 -49.126 1.00 79.44 672 LEU A N 1
ATOM 5179 C CA . LEU A 1 672 ? 12.091 22.099 -47.934 1.00 79.44 672 LEU A CA 1
ATOM 5180 C C . LEU A 1 672 ? 11.793 23.127 -46.844 1.00 79.44 672 LEU A C 1
ATOM 5182 O O . LEU A 1 672 ? 10.673 23.139 -46.349 1.00 79.44 672 LEU A O 1
ATOM 5186 N N . ILE A 1 673 ? 12.733 24.025 -46.525 1.00 80.62 673 ILE A N 1
ATOM 5187 C CA . ILE A 1 673 ? 12.511 25.082 -45.520 1.00 80.62 673 ILE A CA 1
ATOM 5188 C C . ILE A 1 673 ? 11.264 25.907 -45.875 1.00 80.62 673 ILE A C 1
ATOM 5190 O O . ILE A 1 673 ? 10.426 26.186 -45.022 1.00 80.62 673 ILE A O 1
ATOM 5194 N N . LYS A 1 674 ? 11.087 26.251 -47.158 1.00 79.38 674 LYS A N 1
ATOM 5195 C CA . LYS A 1 674 ? 9.889 26.965 -47.632 1.00 79.38 674 LYS A CA 1
ATOM 5196 C C . LYS A 1 674 ? 8.597 26.154 -47.509 1.00 79.38 674 LYS A C 1
ATOM 5198 O O . LYS A 1 674 ? 7.536 26.759 -47.416 1.00 79.38 674 LYS A O 1
ATOM 5203 N N . THR A 1 675 ? 8.673 24.827 -47.570 1.00 74.31 675 THR A N 1
ATOM 5204 C CA . THR A 1 675 ? 7.511 23.932 -47.455 1.00 74.31 675 THR A CA 1
ATOM 5205 C C . THR A 1 675 ? 7.146 23.698 -45.990 1.00 74.31 675 THR A C 1
ATOM 5207 O O . THR A 1 675 ? 5.968 23.736 -45.659 1.00 74.31 675 THR A O 1
ATOM 5210 N N . ILE A 1 676 ? 8.145 23.550 -45.113 1.00 69.12 676 ILE A N 1
ATOM 5211 C CA . ILE A 1 676 ? 7.967 23.464 -43.656 1.00 69.12 676 ILE A CA 1
ATOM 5212 C C . ILE A 1 676 ? 7.338 24.754 -43.119 1.00 69.12 676 ILE A C 1
ATOM 5214 O O . ILE A 1 676 ? 6.330 24.689 -42.438 1.00 69.12 676 ILE A O 1
ATOM 5218 N N . ASN A 1 677 ? 7.838 25.928 -43.517 1.00 66.12 677 ASN A N 1
ATOM 5219 C CA . ASN A 1 677 ? 7.334 27.220 -43.027 1.00 66.12 677 ASN A CA 1
ATOM 5220 C C . ASN A 1 677 ? 5.926 27.610 -43.537 1.00 66.12 677 ASN A C 1
ATOM 5222 O O . ASN A 1 677 ? 5.440 28.691 -43.203 1.00 66.12 677 ASN A O 1
ATOM 5226 N N . LYS A 1 678 ? 5.305 26.807 -44.411 1.00 57.75 678 LYS A N 1
ATOM 5227 C CA . LYS A 1 678 ? 3.968 27.060 -44.983 1.00 57.75 678 LYS A CA 1
ATOM 5228 C C . LYS A 1 678 ? 2.863 26.182 -44.383 1.00 57.75 678 LYS A C 1
ATOM 5230 O O . LYS A 1 678 ? 1.697 26.477 -44.646 1.00 57.75 678 LYS A O 1
ATOM 5235 N N . GLY A 1 679 ? 3.218 25.114 -43.669 1.00 47.28 679 GLY A N 1
ATOM 5236 C CA . GLY A 1 679 ? 2.292 24.233 -42.946 1.00 47.28 679 GLY A CA 1
ATOM 5237 C C . GLY A 1 679 ? 2.368 24.487 -41.453 1.00 47.28 679 GLY A C 1
ATOM 5238 O O . GLY A 1 679 ? 1.357 24.190 -40.783 1.00 47.28 679 GLY A O 1
#

InterPro domains:
  IPR000524 Transcription regulator HTH, GntR [PF00392] (459-519)
  IPR000524 Transcription regulator HTH, GntR [PR00035] (480-494)
  IPR000524 Transcription regulator HTH, GntR [PR00035] (494-510)
  IPR000524 Transcription regulator HTH, GntR [PS50949] (455-523)
  IPR000524 Transcription regulator HTH, GntR [SM00345] (461-520)
  IPR008920 Transcription regulator FadR/GntR, C-terminal [G3DSA:1.20.120.530] (527-674)
  IPR008920 Transcription regulator FadR/GntR, C-terminal [SSF48008] (544-675)
  IPR010737 Four-carbon acid sugar kinase, N-terminal domain [PF07005] (19-248)
  IPR011711 GntR, C-terminal [PF07729] (545-666)
  IPR011711 GntR, C-terminal [SM00895] (545-667)
  IPR031475 Four-carbon acid sugar kinase, nucleotide binding domain [PF17042] (270-426)
  IPR036388 Winged helix-like DNA-binding domain superfamily [G3DSA:1.10.10.10] (454-525)
  IPR036390 Winged helix DNA-binding domain superfamily [SSF46785] (450-524)
  IPR037051 Four-carbon acid sugar kinase, N-terminal domain superfamily [G3DSA:3.40.50.10840] (18-255)
  IPR042213 Four-carbon acid sugar kinase, nucleotide binding domain superfamily [G3DSA:3.40.980.20] (258-435)